Protein AF-A0A1Y1IY20-F1 (afdb_monomer_lite)

Foldseek 3Di:
DPLVLVVVLCVVWKDFDAPDKDWPVVSLVSSCVVVVNPHDDDQPQVSCVVVVWDWDWDQDDPVRPTIIMTGGMDTDPPDDDDDPPVVVVVVCVPDPDDDPDDDDPPPPPPQLQWDWDDDPPDTQTWGWDPDVVIKTFQLSLLCVQAVDPCSPVVCVVVVVVCPVDPQFDWDWDFGDDPPTDTTIIGGPNNSVVSLVPDDAQSSVVVVVVVVVLVVCVVVVPVVSVVVVVVVVCPSVVCVVVCVQAPDPLVLVVVLCVVWKAFAAPDKDFPVRSLVSSCVVVVNPHRGHHPVVSCVVVVWDWDFWQDDPVRDTGIITGRIDTDPPDPDPDDDDDDDDDDDDDDDDDDDPPFWDAQCDCVVPPLHRQTWGWDPDVVIDTDQLSVQCSPVVDPGSPVVVVVVVVVCVVNVNDDDPDDDDGPPDD

Structure (mmCIF, N/CA/C/O backbone):
data_AF-A0A1Y1IY20-F1
#
_entry.id   AF-A0A1Y1IY20-F1
#
loop_
_atom_site.group_PDB
_atom_site.id
_atom_site.type_symbol
_atom_site.label_atom_id
_atom_site.label_alt_id
_atom_site.label_comp_id
_atom_site.label_asym_id
_atom_site.label_entity_id
_atom_site.label_seq_id
_atom_site.pdbx_PDB_ins_code
_atom_site.Cartn_x
_atom_site.Cartn_y
_atom_site.Cartn_z
_atom_site.occupancy
_atom_site.B_iso_or_equiv
_atom_site.auth_seq_id
_atom_site.auth_comp_id
_atom_site.auth_asym_id
_atom_site.auth_atom_id
_atom_site.pdbx_PDB_model_num
ATOM 1 N N . MET A 1 1 ? 6.038 27.801 43.068 1.00 76.19 1 MET A N 1
ATOM 2 C CA . MET A 1 1 ? 5.425 26.456 43.160 1.00 76.19 1 MET A CA 1
ATOM 3 C C . MET A 1 1 ? 6.299 25.655 44.099 1.00 76.19 1 MET A C 1
ATOM 5 O O . MET A 1 1 ? 7.502 25.846 44.019 1.00 76.19 1 MET A O 1
ATOM 9 N N . ASP A 1 2 ? 5.736 24.836 44.986 1.00 82.12 2 ASP A N 1
ATOM 10 C CA . ASP A 1 2 ? 6.553 23.925 45.797 1.00 82.12 2 ASP A CA 1
ATOM 11 C C . ASP A 1 2 ? 7.280 22.935 44.857 1.00 82.12 2 ASP A C 1
ATOM 13 O O . ASP A 1 2 ? 6.595 22.240 44.094 1.00 82.12 2 ASP A O 1
ATOM 17 N N . PRO A 1 3 ? 8.628 22.877 44.857 1.00 81.25 3 PRO A N 1
ATOM 18 C CA . PRO A 1 3 ? 9.391 21.947 44.025 1.00 81.25 3 PRO A CA 1
ATOM 19 C C . PRO A 1 3 ? 8.971 20.484 44.216 1.00 81.25 3 PRO A C 1
ATOM 21 O O . PRO A 1 3 ? 9.008 19.705 43.262 1.00 81.25 3 PRO A O 1
ATOM 24 N N . ASN A 1 4 ? 8.511 20.114 45.415 1.00 86.00 4 ASN A N 1
ATOM 25 C CA . ASN A 1 4 ? 8.057 18.756 45.704 1.00 86.00 4 ASN A CA 1
ATOM 26 C C . ASN A 1 4 ? 6.758 18.421 44.963 1.00 86.00 4 ASN A C 1
ATOM 28 O O . ASN A 1 4 ? 6.677 17.368 44.335 1.00 86.00 4 ASN A O 1
ATOM 32 N N . LYS A 1 5 ? 5.791 19.351 44.920 1.00 89.31 5 LYS A N 1
ATOM 33 C CA . LYS A 1 5 ? 4.550 19.177 44.142 1.00 89.31 5 LYS A CA 1
ATOM 34 C C . LYS A 1 5 ? 4.814 19.053 42.641 1.00 89.31 5 LYS A C 1
ATOM 36 O O . LYS A 1 5 ? 4.102 18.331 41.951 1.00 89.31 5 LYS A O 1
ATOM 41 N N . LEU A 1 6 ? 5.824 19.752 42.114 1.00 92.50 6 LEU A N 1
ATOM 42 C CA . LEU A 1 6 ? 6.181 19.631 40.696 1.00 92.50 6 LEU A CA 1
ATOM 43 C C . LEU A 1 6 ? 6.790 18.259 40.395 1.00 92.50 6 LEU A C 1
ATOM 45 O O . LEU A 1 6 ? 6.430 17.643 39.395 1.00 92.50 6 LEU A O 1
ATOM 49 N N . ARG A 1 7 ? 7.678 17.762 41.263 1.00 90.75 7 ARG A N 1
ATOM 50 C CA . ARG A 1 7 ? 8.243 16.410 41.133 1.00 90.75 7 ARG A CA 1
ATOM 51 C C . ARG A 1 7 ? 7.164 15.335 41.226 1.00 90.75 7 ARG A C 1
ATOM 53 O O . ARG A 1 7 ? 7.189 14.396 40.437 1.00 90.75 7 ARG A O 1
ATOM 60 N N . GLU A 1 8 ? 6.206 15.499 42.135 1.00 94.12 8 GLU A N 1
ATOM 61 C CA . GLU A 1 8 ? 5.054 14.605 42.267 1.00 94.12 8 GLU A CA 1
ATOM 62 C C . GLU A 1 8 ? 4.198 14.595 40.993 1.00 94.12 8 GLU A C 1
ATOM 64 O O . GLU A 1 8 ? 3.920 13.525 40.456 1.00 94.12 8 GLU A O 1
ATOM 69 N N . PHE A 1 9 ? 3.870 15.771 40.445 1.00 95.06 9 PHE A N 1
ATOM 70 C CA . PHE A 1 9 ? 3.164 15.882 39.166 1.00 95.06 9 PHE A CA 1
ATOM 71 C C . PHE A 1 9 ? 3.918 15.183 38.027 1.00 95.06 9 PHE A C 1
ATOM 73 O O . PHE A 1 9 ? 3.323 14.388 37.303 1.00 95.06 9 PHE A O 1
ATOM 80 N N . ILE A 1 10 ? 5.219 15.451 37.873 1.00 94.88 10 ILE A N 1
ATOM 81 C CA . ILE A 1 10 ? 6.030 14.861 36.799 1.00 94.88 10 ILE A CA 1
ATOM 82 C C . ILE A 1 10 ? 6.084 13.336 36.944 1.00 94.88 10 ILE A C 1
ATOM 84 O O . ILE A 1 10 ? 5.867 12.637 35.962 1.00 94.88 10 ILE A O 1
ATOM 88 N N . SER A 1 11 ? 6.293 12.821 38.156 1.00 93.12 11 SER A N 1
ATOM 89 C CA . SER A 1 11 ? 6.296 11.377 38.430 1.00 93.12 11 SER A CA 1
ATOM 90 C C . SER A 1 11 ? 4.936 10.725 38.144 1.00 93.12 11 SER A C 1
ATOM 92 O O . SER A 1 11 ? 4.864 9.630 37.594 1.00 93.12 11 SER A O 1
ATOM 94 N N . ALA A 1 12 ? 3.839 11.411 38.476 1.00 93.81 12 ALA A N 1
ATOM 95 C CA . ALA A 1 12 ? 2.490 10.871 38.330 1.00 93.81 12 ALA A CA 1
ATOM 96 C C . ALA A 1 12 ? 1.923 10.979 36.905 1.00 93.81 12 ALA A C 1
ATOM 98 O O . ALA A 1 12 ? 1.039 10.204 36.535 1.00 93.81 12 ALA A O 1
ATOM 99 N N . ARG A 1 13 ? 2.341 11.985 36.127 1.00 93.81 13 ARG A N 1
ATOM 100 C CA . ARG A 1 13 ? 1.667 12.373 34.875 1.00 93.81 13 ARG A CA 1
ATOM 101 C C . ARG A 1 13 ? 2.584 12.510 33.671 1.00 93.81 13 ARG A C 1
ATOM 103 O O . ARG A 1 13 ? 2.059 12.690 32.574 1.00 93.81 13 ARG A O 1
ATOM 110 N N . CYS A 1 14 ? 3.897 12.397 33.829 1.00 95.31 14 CYS A N 1
ATOM 111 C CA . CYS A 1 14 ? 4.836 12.552 32.728 1.00 95.31 14 CYS A CA 1
ATOM 112 C C . CYS A 1 14 ? 5.732 11.319 32.546 1.00 95.31 14 CYS A C 1
ATOM 114 O O . CYS A 1 14 ? 5.993 10.563 33.474 1.00 95.31 14 CYS A O 1
ATOM 116 N N . VAL A 1 15 ? 6.218 11.145 31.321 1.00 94.50 15 VAL A N 1
ATOM 117 C CA . VAL A 1 15 ? 7.296 10.226 30.952 1.00 94.50 15 VAL A CA 1
ATOM 118 C C . VAL A 1 15 ? 8.536 11.067 30.674 1.00 94.50 15 VAL A C 1
ATOM 120 O O . VAL A 1 15 ? 8.438 12.112 30.027 1.00 94.50 15 VAL A O 1
ATOM 123 N N . THR A 1 16 ? 9.690 10.632 31.167 1.00 95.12 16 THR A N 1
ATOM 124 C CA . THR A 1 16 ? 10.976 11.312 30.981 1.00 95.12 16 THR A CA 1
ATOM 125 C C . THR A 1 16 ? 11.898 10.466 30.107 1.00 95.12 16 THR A C 1
ATOM 127 O O . THR A 1 16 ? 11.847 9.238 30.147 1.00 95.12 16 THR A O 1
ATOM 130 N N . GLY A 1 17 ? 12.711 11.109 29.270 1.00 91.50 17 GLY A N 1
ATOM 131 C CA . GLY A 1 17 ? 13.583 10.406 28.326 1.00 91.50 17 GLY A CA 1
ATOM 132 C C . GLY A 1 17 ? 14.150 11.313 27.239 1.00 91.50 17 GLY A C 1
ATOM 133 O O . GLY A 1 17 ? 13.587 12.368 26.940 1.00 91.50 17 GLY A O 1
ATOM 134 N N . GLU A 1 18 ? 15.273 10.908 26.647 1.00 90.19 18 GLU A N 1
ATOM 135 C CA . GLU A 1 18 ? 15.887 11.638 25.535 1.00 90.19 18 GLU A CA 1
ATOM 136 C C . GLU A 1 18 ? 14.943 11.716 24.325 1.00 90.19 18 GLU A C 1
ATOM 138 O O . GLU A 1 18 ? 14.185 10.792 24.038 1.00 90.19 18 GLU A O 1
ATOM 143 N N . GLY A 1 19 ? 14.958 12.854 23.627 1.00 86.25 19 GLY A N 1
ATOM 144 C CA . GLY A 1 19 ? 14.109 13.097 22.455 1.00 86.25 19 GLY A CA 1
ATOM 145 C C . GLY A 1 19 ? 12.649 13.462 22.757 1.00 86.25 19 GLY A C 1
ATOM 146 O O . GLY A 1 19 ? 11.942 13.895 21.848 1.00 86.25 19 GLY A O 1
ATOM 147 N N . LEU A 1 20 ? 12.192 13.362 24.011 1.00 89.44 20 LEU A N 1
ATOM 148 C CA . LEU A 1 20 ? 10.845 13.789 24.394 1.00 89.44 20 LEU A CA 1
ATOM 149 C C . LEU A 1 20 ? 10.746 15.314 24.489 1.00 89.44 20 LEU A C 1
ATOM 151 O O . LEU A 1 20 ? 11.638 15.983 25.018 1.00 89.44 20 LEU A O 1
ATOM 155 N N . VAL A 1 21 ? 9.636 15.862 23.997 1.00 91.38 21 VAL A N 1
ATOM 156 C CA . VAL A 1 21 ? 9.350 17.298 24.019 1.00 91.38 21 VAL A CA 1
ATOM 157 C C . VAL A 1 21 ? 7.894 17.555 24.378 1.00 91.38 21 VAL A C 1
ATOM 159 O O . VAL A 1 21 ? 6.997 16.846 23.927 1.00 91.38 21 VAL A O 1
ATOM 162 N N . VAL A 1 22 ? 7.647 18.609 25.153 1.00 93.50 22 VAL A N 1
ATOM 163 C CA . VAL A 1 22 ? 6.290 19.060 25.485 1.00 93.50 22 VAL A CA 1
ATOM 164 C C . VAL A 1 22 ? 6.241 20.575 25.580 1.00 93.50 22 VAL A C 1
ATOM 166 O O . VAL A 1 22 ? 7.160 21.223 26.096 1.00 93.50 22 VAL A O 1
ATOM 169 N N . SER A 1 23 ? 5.175 21.179 25.061 1.00 92.81 23 SER A N 1
ATOM 170 C CA . SER A 1 23 ? 5.051 22.630 25.101 1.00 92.81 23 SER A CA 1
ATOM 171 C C . SER A 1 23 ? 4.800 23.125 26.528 1.00 92.81 23 SER A C 1
ATOM 173 O O . SER A 1 23 ? 4.145 22.482 27.354 1.00 92.81 23 SER A O 1
ATOM 175 N N . ARG A 1 24 ? 5.265 24.343 26.825 1.00 93.00 24 ARG A N 1
ATOM 176 C CA . ARG A 1 24 ? 5.007 25.011 28.109 1.00 93.00 24 ARG A CA 1
ATOM 177 C C . ARG A 1 24 ? 3.513 25.143 28.405 1.00 93.00 24 ARG A C 1
ATOM 179 O O . ARG A 1 24 ? 3.118 25.135 29.569 1.00 93.00 24 ARG A O 1
ATOM 186 N N . ARG A 1 25 ? 2.692 25.289 27.361 1.00 91.38 25 ARG A N 1
ATOM 187 C CA . ARG A 1 25 ? 1.235 25.368 27.481 1.00 91.38 25 ARG A CA 1
ATOM 188 C C . ARG A 1 25 ? 0.650 24.032 27.927 1.00 91.38 25 ARG A C 1
ATOM 190 O O . ARG A 1 25 ? -0.098 24.022 28.894 1.00 91.38 25 ARG A O 1
ATOM 197 N N . GLU A 1 26 ? 1.037 22.931 27.291 1.00 92.19 26 GLU A N 1
ATOM 198 C CA . GLU A 1 26 ? 0.537 21.595 27.633 1.00 92.19 26 GLU A CA 1
ATOM 199 C C . GLU A 1 26 ? 0.896 21.198 29.066 1.00 92.19 26 GLU A C 1
ATOM 201 O O . GLU A 1 26 ? 0.012 20.772 29.804 1.00 92.19 26 GLU A O 1
ATOM 206 N N . ILE A 1 27 ? 2.143 21.419 29.510 1.00 93.75 27 ILE A N 1
ATOM 207 C CA . ILE A 1 27 ? 2.514 21.170 30.915 1.00 93.75 27 ILE A CA 1
ATOM 208 C C . ILE A 1 27 ? 1.670 22.017 31.863 1.00 93.75 27 ILE A C 1
ATOM 210 O O . ILE A 1 27 ? 1.194 21.511 32.876 1.00 93.75 27 ILE A O 1
ATOM 214 N N . ARG A 1 28 ? 1.478 23.306 31.560 1.00 93.75 28 ARG A N 1
ATOM 215 C CA . ARG A 1 28 ? 0.686 24.196 32.415 1.00 93.75 28 ARG A CA 1
ATOM 216 C C . ARG A 1 28 ? -0.763 23.723 32.510 1.00 93.75 28 ARG A C 1
ATOM 218 O O . ARG A 1 28 ? -1.319 23.719 33.603 1.00 93.75 28 ARG A O 1
ATOM 225 N N . ASP A 1 29 ? -1.362 23.351 31.387 1.00 93.50 29 ASP A N 1
ATOM 226 C CA . ASP A 1 29 ? -2.766 22.957 31.322 1.00 93.50 29 ASP A CA 1
ATOM 227 C C . ASP A 1 29 ? -2.972 21.583 32.005 1.00 93.50 29 ASP A C 1
ATOM 229 O O . ASP A 1 29 ? -3.921 21.412 32.771 1.00 93.50 29 ASP A O 1
ATOM 233 N N . ALA A 1 30 ? -2.031 20.644 31.847 1.00 93.38 30 ALA A N 1
ATOM 234 C CA . ALA A 1 30 ? -2.032 19.366 32.564 1.00 93.38 30 ALA A CA 1
ATOM 235 C C . ALA A 1 30 ? -1.814 19.530 34.075 1.00 93.38 30 ALA A C 1
ATOM 237 O O . ALA A 1 30 ? -2.485 18.874 34.871 1.00 93.38 30 ALA A O 1
ATOM 238 N N . LEU A 1 31 ? -0.923 20.435 34.483 1.00 94.12 31 LEU A N 1
ATOM 239 C CA . LEU A 1 31 ? -0.680 20.741 35.889 1.00 94.12 31 LEU A CA 1
ATOM 240 C C . LEU A 1 31 ? -1.894 21.412 36.543 1.00 94.12 31 LEU A C 1
ATOM 242 O O . LEU A 1 31 ? -2.238 21.085 37.677 1.00 94.12 31 LEU A O 1
ATOM 246 N N . LEU A 1 32 ? -2.566 22.318 35.825 1.00 93.44 32 LEU A N 1
ATOM 247 C CA . LEU A 1 32 ? -3.813 22.939 36.275 1.00 93.44 32 LEU A CA 1
ATOM 248 C C . LEU A 1 32 ? -4.898 21.875 36.496 1.00 93.44 32 LEU A C 1
ATOM 250 O O . LEU A 1 32 ? -5.567 21.887 37.524 1.00 93.44 32 LEU A O 1
ATOM 254 N N . ALA A 1 33 ? -5.046 20.937 35.555 1.00 92.31 33 ALA A N 1
ATOM 255 C CA . ALA A 1 33 ? -6.000 19.838 35.675 1.00 92.31 33 ALA A CA 1
ATOM 256 C C . ALA A 1 33 ? -5.665 18.904 36.851 1.00 92.31 33 ALA A C 1
ATOM 258 O O . ALA A 1 33 ? -6.560 18.504 37.591 1.00 92.31 33 ALA A O 1
ATOM 259 N N . TRP A 1 34 ? -4.382 18.590 37.049 1.00 93.38 34 TRP A N 1
ATOM 260 C CA . TRP A 1 34 ? -3.921 17.744 38.152 1.00 93.38 34 TRP A CA 1
ATOM 261 C C . TRP A 1 34 ? -4.136 18.397 39.524 1.00 93.38 34 TRP A C 1
ATOM 263 O O . TRP A 1 34 ? -4.551 17.722 40.459 1.00 93.38 34 TRP A O 1
ATOM 273 N N . ASN A 1 35 ? -3.943 19.715 39.631 1.00 92.06 35 ASN A N 1
ATOM 274 C CA . ASN A 1 35 ? -4.139 20.472 40.872 1.00 92.06 35 ASN A CA 1
ATOM 275 C C . ASN A 1 35 ? -5.595 20.951 41.068 1.00 92.06 35 ASN A C 1
ATOM 277 O O . ASN A 1 35 ? -5.832 21.994 41.674 1.00 92.06 35 ASN A O 1
ATOM 281 N N . GLY A 1 36 ? -6.581 20.250 40.493 1.00 92.31 36 GLY A N 1
ATOM 282 C CA . GLY A 1 36 ? -8.005 20.543 40.702 1.00 92.31 36 GLY A CA 1
ATOM 283 C C . GLY A 1 36 ? -8.477 21.907 40.180 1.00 92.31 36 GLY A C 1
ATOM 284 O O . GLY A 1 36 ? -9.458 22.448 40.682 1.00 92.31 36 GLY A O 1
ATOM 285 N N . GLY A 1 37 ? -7.790 22.490 39.194 1.00 90.19 37 GLY A N 1
ATOM 286 C CA . GLY A 1 37 ? -8.125 23.802 38.630 1.00 90.19 37 GLY A CA 1
ATOM 287 C C . GLY A 1 37 ? -7.534 24.996 39.387 1.00 90.19 37 GLY A C 1
ATOM 288 O O . GLY A 1 37 ? -7.733 26.140 38.969 1.00 90.19 37 GLY A O 1
ATOM 289 N N . GLU A 1 38 ? -6.789 24.771 40.471 1.00 89.56 38 GLU A N 1
ATOM 290 C CA . GLU A 1 38 ? -6.074 25.845 41.157 1.00 89.56 38 GLU A CA 1
ATOM 291 C C . GLU A 1 38 ? -5.041 26.500 40.228 1.00 89.56 38 GLU A C 1
ATOM 293 O O . GLU A 1 38 ? -4.361 25.840 39.438 1.00 89.56 38 GLU A O 1
ATOM 298 N N . LYS A 1 39 ? -4.899 27.828 40.331 1.00 87.12 39 LYS A N 1
ATOM 299 C CA . LYS A 1 39 ? -3.992 28.601 39.473 1.00 87.12 39 LYS A CA 1
ATOM 300 C C . LYS A 1 39 ? -2.564 28.059 39.567 1.00 87.12 39 LYS A C 1
ATOM 302 O O . LYS A 1 39 ? -1.976 28.036 40.647 1.00 87.12 39 LYS A O 1
ATOM 307 N N . VAL A 1 40 ? -1.976 27.728 38.414 1.00 86.81 40 VAL A N 1
ATOM 308 C CA . VAL A 1 40 ? -0.555 27.373 38.326 1.00 86.81 40 VAL A CA 1
ATOM 309 C C . VAL A 1 40 ? 0.282 28.528 38.892 1.00 86.81 40 VAL A C 1
ATOM 311 O O . VAL A 1 40 ? 0.137 29.664 38.419 1.00 86.81 40 VAL A O 1
ATOM 314 N N . PRO A 1 41 ? 1.148 28.286 39.893 1.00 81.38 41 PRO A N 1
ATOM 315 C CA . PRO A 1 41 ? 1.941 29.346 40.496 1.00 81.38 41 PRO A CA 1
ATOM 316 C C . PRO A 1 41 ? 2.817 30.054 39.458 1.00 81.38 41 PRO A C 1
ATOM 318 O O . PRO A 1 41 ? 3.390 29.424 38.564 1.00 81.38 41 PRO A O 1
ATOM 321 N N . ARG A 1 42 ? 2.972 31.374 39.602 1.00 84.31 42 ARG A N 1
ATOM 322 C CA . ARG A 1 42 ? 3.984 32.136 38.856 1.00 84.31 42 ARG A CA 1
ATOM 323 C C . ARG A 1 42 ? 5.354 31.554 39.247 1.00 84.31 42 ARG A C 1
ATOM 325 O O . ARG A 1 42 ? 5.662 31.517 40.434 1.00 84.31 42 ARG A O 1
ATOM 332 N N . GLY A 1 43 ? 6.099 30.999 38.289 1.00 90.19 43 GLY A N 1
ATOM 333 C CA . GLY A 1 43 ? 7.371 30.302 38.553 1.00 90.19 43 GLY A CA 1
ATOM 334 C C . GLY A 1 43 ? 7.537 28.908 37.927 1.00 90.19 43 GLY A C 1
ATOM 335 O O . GLY A 1 43 ? 8.474 28.198 38.271 1.00 90.19 43 GLY A O 1
ATOM 336 N N . LEU A 1 44 ? 6.618 28.457 37.061 1.00 90.25 44 LEU A N 1
ATOM 337 C CA . LEU A 1 44 ? 6.742 27.150 36.391 1.00 90.25 44 LEU A CA 1
ATOM 338 C C . LEU A 1 44 ? 8.056 26.989 35.586 1.00 90.25 44 LEU A C 1
ATOM 340 O O . LEU A 1 44 ? 8.655 25.921 35.677 1.00 90.25 44 LEU A O 1
ATOM 344 N N . PRO A 1 45 ? 8.544 27.988 34.817 1.00 92.38 45 PRO A N 1
ATOM 345 C CA . PRO A 1 45 ? 9.841 27.890 34.139 1.00 92.38 45 PRO A CA 1
ATOM 346 C C . PRO A 1 45 ? 11.018 27.645 35.077 1.00 92.38 45 PRO A C 1
ATOM 348 O O . PRO A 1 45 ? 11.837 26.774 34.803 1.00 92.38 45 PRO A O 1
ATOM 351 N N . GLU A 1 46 ? 11.077 28.385 36.177 1.00 93.38 46 GLU A N 1
ATOM 352 C CA . GLU A 1 46 ? 12.123 28.295 37.187 1.00 93.38 46 GLU A CA 1
ATOM 353 C C . GLU A 1 46 ? 12.077 26.929 37.876 1.00 93.38 46 GLU A C 1
ATOM 355 O O . GLU A 1 46 ? 13.094 26.248 37.948 1.00 93.38 46 GLU A O 1
ATOM 360 N N . ALA A 1 47 ? 10.883 26.466 38.257 1.00 90.38 47 ALA A N 1
ATOM 361 C CA . ALA A 1 47 ? 10.702 25.167 38.898 1.00 90.38 47 ALA A CA 1
ATOM 362 C C . ALA A 1 47 ? 11.045 23.988 37.962 1.00 90.38 47 ALA A C 1
ATOM 364 O O . ALA A 1 47 ? 11.659 23.014 38.389 1.00 90.38 47 ALA A O 1
ATOM 365 N N . MET A 1 48 ? 10.703 24.076 36.670 1.00 93.00 48 MET A N 1
ATOM 366 C CA . MET A 1 48 ? 11.096 23.069 35.671 1.00 93.00 48 MET A CA 1
ATOM 367 C C . MET A 1 48 ? 12.613 23.045 35.456 1.00 93.00 48 MET A C 1
ATOM 369 O O . MET A 1 48 ? 13.197 21.968 35.344 1.00 93.00 48 MET A O 1
ATOM 373 N N . LYS A 1 49 ? 13.259 24.218 35.456 1.00 92.62 49 LYS A N 1
ATOM 374 C CA . LYS A 1 49 ? 14.718 24.337 35.365 1.00 92.62 49 LYS A CA 1
ATOM 375 C C . LYS A 1 49 ? 15.409 23.739 36.595 1.00 92.62 49 LYS A C 1
ATOM 377 O O . LYS A 1 49 ? 16.370 22.994 36.438 1.00 92.62 49 LYS A O 1
ATOM 382 N N . GLU A 1 50 ? 14.906 24.011 37.799 1.00 91.81 50 GLU A N 1
ATOM 383 C CA . GLU A 1 50 ? 15.390 23.406 39.052 1.00 91.81 50 GLU A CA 1
ATOM 384 C C . GLU A 1 50 ? 15.187 21.885 39.093 1.00 91.81 50 GLU A C 1
ATOM 386 O O . GLU A 1 50 ? 15.977 21.165 39.701 1.00 91.81 50 GLU A O 1
ATOM 391 N N . ALA A 1 51 ? 14.153 21.381 38.418 1.00 87.75 51 ALA A N 1
ATOM 392 C CA . ALA A 1 51 ? 13.903 19.953 38.253 1.00 87.75 51 ALA A CA 1
ATOM 393 C C . ALA A 1 51 ? 14.755 19.292 37.146 1.00 87.75 51 ALA A C 1
ATOM 395 O O . ALA A 1 51 ? 14.609 18.093 36.920 1.00 87.75 51 ALA A O 1
ATOM 396 N N . GLY A 1 52 ? 15.646 20.039 36.481 1.00 92.19 52 GLY A N 1
ATOM 397 C CA . GLY A 1 52 ? 16.582 19.519 35.477 1.00 92.19 52 GLY A CA 1
ATOM 398 C C . GLY A 1 52 ? 16.085 19.563 34.029 1.00 92.19 52 GLY A C 1
ATOM 399 O O . GLY A 1 52 ? 16.770 19.059 33.143 1.00 92.19 52 GLY A O 1
ATOM 400 N N . TYR A 1 53 ? 14.933 20.181 33.754 1.00 93.12 53 TYR A N 1
ATOM 401 C CA . TYR A 1 53 ? 14.379 20.264 32.401 1.00 93.12 53 TYR A CA 1
ATOM 402 C C . TYR A 1 53 ? 14.770 21.575 31.724 1.00 93.12 53 TYR A C 1
ATOM 404 O O . TYR A 1 53 ? 14.452 22.672 32.194 1.00 93.12 53 TYR A O 1
ATOM 412 N N . ALA A 1 54 ? 15.438 21.467 30.577 1.00 91.19 54 ALA A N 1
ATOM 413 C CA . ALA A 1 54 ? 15.814 22.622 29.776 1.00 91.19 54 ALA A CA 1
ATOM 414 C C . ALA A 1 54 ? 14.591 23.198 29.047 1.00 91.19 54 ALA A C 1
ATOM 416 O O . ALA A 1 54 ? 13.835 22.470 28.403 1.00 91.19 54 ALA A O 1
ATOM 417 N N . LEU A 1 55 ? 14.420 24.520 29.122 1.00 92.81 55 LEU A N 1
ATOM 418 C CA . LEU A 1 55 ? 13.441 25.254 28.325 1.00 92.81 55 LEU A CA 1
ATOM 419 C C . LEU A 1 55 ? 14.110 25.725 27.031 1.00 92.81 55 LEU A C 1
ATOM 421 O O . LEU A 1 55 ? 14.964 26.610 27.057 1.00 92.81 55 LEU A O 1
ATOM 425 N N . ALA A 1 56 ? 13.699 25.156 25.904 1.00 89.69 56 ALA A N 1
ATOM 426 C CA . ALA A 1 56 ? 14.043 25.648 24.581 1.00 89.69 56 ALA A CA 1
ATOM 427 C C . ALA A 1 56 ? 12.953 26.608 24.090 1.00 89.69 56 ALA A C 1
ATOM 429 O O . ALA A 1 56 ? 11.762 26.382 24.300 1.00 89.69 56 ALA A O 1
ATOM 430 N N . SER A 1 57 ? 13.345 27.676 23.405 1.00 87.38 57 SER A N 1
ATOM 431 C CA . SER A 1 57 ? 12.403 28.583 22.746 1.00 87.38 57 SER A CA 1
ATOM 432 C C . SER A 1 57 ? 12.413 28.304 21.254 1.00 87.38 57 SER A C 1
ATOM 434 O O . SER A 1 57 ? 13.477 28.300 20.636 1.00 87.38 57 SER A O 1
ATOM 436 N N . ARG A 1 58 ? 11.235 28.103 20.658 1.00 71.62 58 ARG A N 1
ATOM 437 C CA . ARG A 1 58 ? 11.091 28.010 19.203 1.00 71.62 58 ARG A CA 1
ATOM 438 C C . ARG A 1 58 ? 10.051 29.020 18.737 1.00 71.62 58 ARG A C 1
ATOM 440 O O . ARG A 1 58 ? 8.954 29.111 19.291 1.00 71.62 58 ARG A O 1
ATOM 447 N N . SER A 1 59 ? 10.428 29.819 17.747 1.00 67.81 59 SER A N 1
ATOM 448 C CA . SER A 1 59 ? 9.517 30.724 17.053 1.00 67.81 59 SER A CA 1
ATOM 449 C C . SER A 1 59 ? 8.662 29.914 16.081 1.00 67.81 59 SER A C 1
ATOM 451 O O . SER A 1 59 ? 9.218 29.216 15.230 1.00 67.81 59 SER A O 1
ATOM 453 N N . TYR A 1 60 ? 7.339 30.021 16.188 1.00 54.97 60 TYR A N 1
ATOM 454 C CA . TYR A 1 60 ? 6.407 29.436 15.224 1.00 54.97 60 TYR A CA 1
ATOM 455 C C . TYR A 1 60 ? 5.584 30.537 14.540 1.00 54.97 60 TYR A C 1
ATOM 457 O O . TYR A 1 60 ? 5.214 31.529 15.170 1.00 54.97 60 TYR A O 1
ATOM 465 N N . GLY A 1 61 ? 5.294 30.343 13.249 1.00 54.56 61 GLY A N 1
ATOM 466 C CA . GLY A 1 61 ? 4.449 31.238 12.451 1.00 54.56 61 GLY A CA 1
ATOM 467 C C . GLY A 1 61 ? 5.121 32.540 11.993 1.00 54.56 61 GLY A C 1
ATOM 468 O O . GLY A 1 61 ? 6.220 32.891 12.427 1.00 54.56 61 GLY A O 1
ATOM 469 N N . SER A 1 62 ? 4.433 33.266 11.106 1.00 54.88 62 SER A N 1
ATOM 470 C CA . SER A 1 62 ? 4.821 34.601 10.614 1.00 54.88 62 SER A CA 1
ATOM 471 C C . SER A 1 62 ? 4.966 35.629 11.737 1.00 54.88 62 SER A C 1
ATOM 473 O O . SER A 1 62 ? 5.778 36.548 11.644 1.00 54.88 62 SER A O 1
ATOM 475 N N . ASP A 1 63 ? 4.231 35.422 12.828 1.00 65.69 63 ASP A N 1
ATOM 476 C CA . ASP A 1 63 ? 4.057 36.397 13.904 1.00 65.69 63 ASP A CA 1
ATOM 477 C C . ASP A 1 63 ? 5.156 36.280 14.976 1.00 65.69 63 ASP A C 1
ATOM 479 O O . ASP A 1 63 ? 5.139 36.993 15.978 1.00 65.69 63 ASP A O 1
ATOM 483 N N . LYS A 1 64 ? 6.125 35.367 14.779 1.00 67.88 64 LYS A N 1
ATOM 484 C CA . LYS A 1 64 ? 7.262 35.101 15.682 1.00 67.88 64 LYS A CA 1
ATOM 485 C C . LYS A 1 64 ? 6.848 34.889 17.144 1.00 67.88 64 LYS A C 1
ATOM 487 O O . LYS A 1 64 ? 7.603 35.227 18.059 1.00 67.88 64 LYS A O 1
ATOM 492 N N . THR A 1 65 ? 5.677 34.302 17.391 1.00 67.44 65 THR A N 1
ATOM 493 C CA . THR A 1 65 ? 5.263 33.992 18.762 1.00 67.44 65 THR A CA 1
ATOM 494 C C . THR A 1 65 ? 6.180 32.902 19.318 1.00 67.44 65 THR A C 1
ATOM 496 O O . THR A 1 65 ? 6.273 31.784 18.801 1.00 67.44 65 THR A O 1
ATOM 499 N N . MET A 1 66 ? 6.961 33.258 20.340 1.00 62.97 66 MET A N 1
ATOM 500 C CA . MET A 1 66 ? 7.882 32.322 20.973 1.00 62.97 66 MET A CA 1
ATOM 501 C C . MET A 1 66 ? 7.099 31.399 21.892 1.00 62.97 66 MET A C 1
ATOM 503 O O . MET A 1 66 ? 6.576 31.826 22.923 1.00 62.97 66 MET A O 1
ATOM 507 N N . THR A 1 67 ? 7.044 30.120 21.530 1.00 78.50 67 THR A N 1
ATOM 508 C CA . THR A 1 67 ? 6.477 29.097 22.406 1.00 78.50 67 THR A CA 1
ATOM 509 C C . THR A 1 67 ? 7.631 28.322 23.025 1.00 78.50 67 THR A C 1
ATOM 511 O O . THR A 1 67 ? 8.472 27.765 22.319 1.00 78.50 67 THR A O 1
ATOM 514 N N . GLY A 1 68 ? 7.707 28.338 24.354 1.00 89.75 68 GLY A N 1
ATOM 515 C CA . GLY A 1 68 ? 8.690 27.549 25.089 1.00 89.75 68 GLY A CA 1
ATOM 516 C C . GLY A 1 68 ? 8.320 26.065 25.070 1.00 89.75 68 GLY A C 1
ATOM 517 O O . GLY A 1 68 ? 7.146 25.726 25.231 1.00 89.75 68 GLY A O 1
ATOM 518 N N . VAL A 1 69 ? 9.308 25.197 24.890 1.00 92.25 69 VAL A N 1
ATOM 519 C CA . VAL A 1 69 ? 9.192 23.735 24.901 1.00 92.25 69 VAL A CA 1
ATOM 520 C C . VAL A 1 69 ? 10.184 23.193 25.924 1.00 92.25 69 VAL A C 1
ATOM 522 O O . VAL A 1 69 ? 11.337 23.618 25.946 1.00 92.25 69 VAL A O 1
ATOM 525 N N . TYR A 1 70 ? 9.742 22.277 26.779 1.00 94.44 70 TYR A N 1
ATOM 526 C CA . TYR A 1 70 ? 10.628 21.580 27.705 1.00 94.44 70 TYR A CA 1
ATOM 527 C C . TYR A 1 70 ? 11.171 20.316 27.043 1.00 94.44 70 TYR A C 1
ATOM 529 O O . TYR A 1 70 ? 10.412 19.570 26.423 1.00 94.44 70 TYR A O 1
ATOM 537 N N . LEU A 1 71 ? 12.482 20.103 27.154 1.00 92.25 71 LEU A N 1
ATOM 538 C CA . LEU A 1 71 ? 13.171 18.925 26.627 1.00 92.25 71 LEU A CA 1
ATOM 539 C C . LEU A 1 71 ? 13.269 17.841 27.704 1.00 92.25 71 LEU A C 1
ATOM 541 O O . LEU A 1 71 ? 13.491 18.152 28.875 1.00 92.25 71 LEU A O 1
ATOM 545 N N . GLY A 1 72 ? 13.150 16.580 27.297 1.00 92.25 72 GLY A N 1
ATOM 546 C CA . GLY A 1 72 ? 13.328 15.419 28.166 1.00 92.25 72 GLY A CA 1
ATOM 547 C C . GLY A 1 72 ? 12.060 14.934 28.875 1.00 92.25 72 GLY A C 1
ATOM 548 O O . GLY A 1 72 ? 12.164 14.114 29.786 1.00 92.25 72 GLY A O 1
ATOM 549 N N . VAL A 1 73 ? 10.875 15.445 28.509 1.00 94.75 73 VAL A N 1
ATOM 550 C CA . VAL A 1 73 ? 9.605 15.140 29.191 1.00 94.75 73 VAL A CA 1
ATOM 551 C C . VAL A 1 73 ? 8.397 15.194 28.244 1.00 94.75 73 VAL A C 1
ATOM 553 O O . VAL A 1 73 ? 8.328 16.058 27.373 1.00 94.75 73 VAL A O 1
ATOM 556 N N . ALA A 1 74 ? 7.438 14.280 28.423 1.00 93.88 74 ALA A N 1
ATOM 557 C CA . ALA A 1 74 ? 6.146 14.222 27.725 1.00 93.88 74 ALA A CA 1
ATOM 558 C C . ALA A 1 74 ? 5.011 13.840 28.697 1.00 93.88 74 ALA A C 1
ATOM 560 O O . ALA A 1 74 ? 5.266 13.186 29.701 1.00 93.88 74 ALA A O 1
ATOM 561 N N . ILE A 1 75 ? 3.758 14.227 28.430 1.00 93.50 75 ILE A N 1
ATOM 562 C CA . ILE A 1 75 ? 2.603 13.892 29.293 1.00 93.50 75 ILE A CA 1
ATOM 563 C C . ILE A 1 75 ? 2.088 12.482 28.956 1.00 93.50 75 ILE A C 1
ATOM 565 O O . ILE A 1 75 ? 1.904 12.151 27.787 1.00 93.50 75 ILE A O 1
ATOM 569 N N . SER A 1 76 ? 1.831 11.655 29.972 1.00 89.88 76 SER A N 1
ATOM 570 C CA . SER A 1 76 ? 1.323 10.286 29.818 1.00 89.88 76 SER A CA 1
ATOM 571 C C . SER A 1 76 ? -0.163 10.271 29.426 1.00 89.88 76 SER A C 1
ATOM 573 O O . SER A 1 76 ? -0.991 10.941 30.047 1.00 89.88 76 SER A O 1
ATOM 575 N N . ALA A 1 77 ? -0.515 9.496 28.396 1.00 65.88 77 ALA A N 1
ATOM 576 C CA . ALA A 1 77 ? -1.831 9.518 27.743 1.00 65.88 77 ALA A CA 1
ATOM 577 C C . ALA A 1 77 ? -2.973 8.835 28.531 1.00 65.88 77 ALA A C 1
ATOM 579 O O . ALA A 1 77 ? -4.127 8.873 28.110 1.00 65.88 77 ALA A O 1
ATOM 580 N N . THR A 1 78 ? -2.701 8.199 29.670 1.00 50.25 78 THR A N 1
ATOM 581 C CA . THR A 1 78 ? -3.577 7.152 30.223 1.00 50.25 78 THR A CA 1
ATOM 582 C C . THR A 1 78 ? -4.863 7.595 30.941 1.00 50.25 78 THR A C 1
ATOM 584 O O . THR A 1 78 ? -5.582 6.715 31.402 1.00 50.25 78 THR A O 1
ATOM 587 N N . GLN A 1 79 ? -5.233 8.885 31.054 1.00 48.97 79 GLN A N 1
ATOM 588 C CA . GLN A 1 79 ? -6.418 9.275 31.863 1.00 48.97 79 GLN A CA 1
ATOM 589 C C . GLN A 1 79 ? -7.219 10.535 31.436 1.00 48.97 79 GLN A C 1
ATOM 591 O O . GLN A 1 79 ? -7.731 11.249 32.300 1.00 48.97 79 GLN A O 1
ATOM 596 N N . GLN A 1 80 ? -7.401 10.841 30.147 1.00 43.09 80 GLN A N 1
ATOM 597 C CA . GLN A 1 80 ? -8.432 11.828 29.755 1.00 43.09 80 GLN A CA 1
ATOM 598 C C . GLN A 1 80 ? -9.805 11.147 29.580 1.00 43.09 80 GLN A C 1
ATOM 600 O O . GLN A 1 80 ? -10.069 10.492 28.578 1.00 43.09 80 GLN A O 1
ATOM 605 N N . GLY A 1 81 ? -10.667 11.278 30.596 1.00 37.38 81 GLY A N 1
ATOM 606 C CA . GLY A 1 81 ? -12.037 10.749 30.630 1.00 37.38 81 GLY A CA 1
ATOM 607 C C . GLY A 1 81 ? -13.042 11.508 29.745 1.00 37.38 81 GLY A C 1
ATOM 608 O O . GLY A 1 81 ? -12.956 12.716 29.541 1.00 37.38 81 GLY A O 1
ATOM 609 N N . THR A 1 82 ? -14.039 10.768 29.269 1.00 38.81 82 THR A N 1
ATOM 610 C CA . THR A 1 82 ? -14.926 10.974 28.108 1.00 38.81 82 THR A CA 1
ATOM 611 C C . THR A 1 82 ? -16.111 11.948 28.254 1.00 38.81 82 THR A C 1
ATOM 613 O O . THR A 1 82 ? -17.027 11.906 27.442 1.00 38.81 82 THR A O 1
ATOM 616 N N . LYS A 1 83 ? -16.156 12.856 29.236 1.00 34.44 83 LYS A N 1
ATOM 617 C CA . LYS A 1 83 ? -17.413 13.582 29.554 1.00 34.44 83 LYS A CA 1
ATOM 618 C C . LYS A 1 83 ? -17.667 14.937 28.872 1.00 34.44 83 LYS A C 1
ATOM 620 O O . LYS A 1 83 ? -18.656 15.576 29.198 1.00 34.44 83 LYS A O 1
ATOM 625 N N . ARG A 1 84 ? -16.825 15.397 27.941 1.00 39.38 84 ARG A N 1
ATOM 626 C CA . ARG A 1 84 ? -16.926 16.770 27.385 1.00 39.38 84 ARG A CA 1
ATOM 627 C C . ARG A 1 84 ? -16.994 16.857 25.855 1.00 39.38 84 ARG A C 1
ATOM 629 O O . ARG A 1 84 ? -16.777 17.928 25.300 1.00 39.38 84 ARG A O 1
ATOM 636 N N . VAL A 1 85 ? -17.239 15.732 25.183 1.00 36.50 85 VAL A N 1
ATOM 637 C CA . VAL A 1 85 ? -17.121 15.618 23.718 1.00 36.50 85 VAL A CA 1
ATOM 638 C C . VAL A 1 85 ? -18.396 16.057 22.986 1.00 36.50 85 VAL A C 1
ATOM 640 O O . VAL A 1 85 ? -18.292 16.581 21.884 1.00 36.50 85 VAL A O 1
ATOM 643 N N . GLU A 1 86 ? -19.579 15.932 23.595 1.00 34.78 86 GLU A N 1
ATOM 644 C CA . GLU A 1 86 ? -20.848 16.238 22.908 1.00 34.78 86 GLU A CA 1
ATOM 645 C C . GLU A 1 86 ? -21.175 17.743 22.884 1.00 34.78 86 GLU A C 1
ATOM 647 O O . GLU A 1 86 ? -21.497 18.275 21.830 1.00 34.78 86 GLU A O 1
ATOM 652 N N . GLU A 1 87 ? -20.976 18.481 23.983 1.00 38.47 87 GLU A N 1
ATOM 653 C CA . GLU A 1 87 ? -21.309 19.923 24.043 1.00 38.47 87 GLU A CA 1
ATOM 654 C C . GLU A 1 87 ? -20.337 20.830 23.262 1.00 38.47 87 GLU A C 1
ATOM 656 O O . GLU A 1 87 ? -20.646 21.983 22.967 1.00 38.47 87 GLU A O 1
ATOM 661 N N . VAL A 1 88 ? -19.146 20.330 22.919 1.00 38.81 88 VAL A N 1
ATOM 662 C CA . VAL A 1 88 ? -18.141 21.078 22.141 1.00 38.81 88 VAL A CA 1
ATOM 663 C C . VAL A 1 88 ? -18.341 20.880 20.633 1.00 38.81 88 VAL A C 1
ATOM 665 O O . VAL A 1 88 ? -17.939 21.743 19.856 1.00 38.81 88 VAL A O 1
ATOM 668 N N . LEU A 1 89 ? -18.990 19.791 20.207 1.00 35.56 89 LEU A N 1
ATOM 669 C CA . LEU A 1 89 ? -19.150 19.456 18.790 1.00 35.56 89 LEU A CA 1
ATOM 670 C C . LEU A 1 89 ? -20.070 20.448 18.056 1.00 35.56 89 LEU A C 1
ATOM 672 O O . LEU A 1 89 ? -19.725 20.887 16.961 1.00 35.56 89 LEU A O 1
ATOM 676 N N . ASP A 1 90 ? -21.162 20.883 18.692 1.00 33.75 90 ASP A N 1
ATOM 677 C CA . ASP A 1 90 ? -22.125 21.817 18.085 1.00 33.75 90 ASP A CA 1
ATOM 678 C C . ASP A 1 90 ? -21.614 23.270 18.059 1.00 33.75 90 ASP A C 1
ATOM 680 O O . ASP A 1 90 ? -21.938 24.035 17.155 1.00 33.75 90 ASP A O 1
ATOM 684 N N . ALA A 1 91 ? -20.744 23.656 18.998 1.00 34.72 91 ALA A N 1
ATOM 685 C CA . ALA A 1 91 ? -20.189 25.012 19.063 1.00 34.72 91 ALA A CA 1
ATOM 686 C C . ALA A 1 91 ? -18.979 25.239 18.129 1.00 34.72 91 ALA A C 1
ATOM 688 O O . ALA A 1 91 ? -18.615 26.385 17.855 1.00 34.72 91 ALA A O 1
ATOM 689 N N . VAL A 1 92 ? -18.331 24.166 17.655 1.00 39.06 92 VAL A N 1
ATOM 690 C CA . VAL A 1 92 ? -17.139 24.228 16.785 1.00 39.06 92 VAL A CA 1
ATOM 691 C C . VAL A 1 92 ? -17.506 24.345 15.300 1.00 39.06 92 VAL A C 1
ATOM 693 O O . VAL A 1 92 ? -16.724 24.910 14.534 1.00 39.06 92 VAL A O 1
ATOM 696 N N . ILE A 1 93 ? -18.699 23.896 14.899 1.00 39.50 93 ILE A N 1
ATOM 697 C CA . ILE A 1 93 ? -19.164 23.958 13.502 1.00 39.50 93 ILE A CA 1
ATOM 698 C C . ILE A 1 93 ? -19.397 25.412 13.037 1.00 39.50 93 ILE A C 1
ATOM 700 O O . ILE A 1 93 ? -19.129 25.720 11.880 1.00 39.50 93 ILE A O 1
ATOM 704 N N . ASP A 1 94 ? -19.749 26.333 13.942 1.00 30.09 94 ASP A N 1
ATOM 705 C CA . ASP A 1 94 ? -20.087 27.728 13.597 1.00 30.09 94 ASP A CA 1
ATOM 706 C C . ASP A 1 94 ? -18.922 28.741 13.678 1.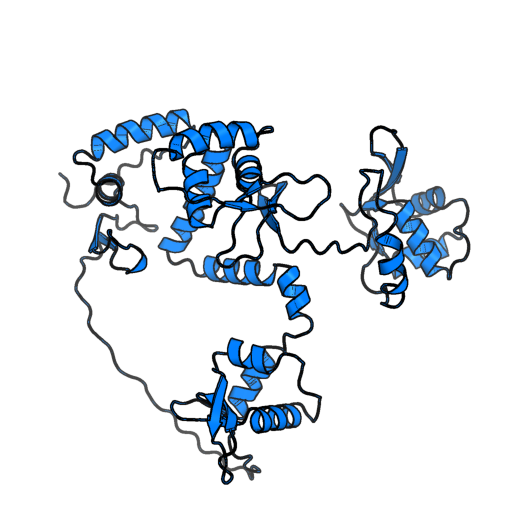00 30.09 94 ASP A C 1
ATOM 708 O O . ASP A 1 94 ? -19.108 29.920 13.373 1.00 30.09 94 ASP A O 1
ATOM 712 N N . ARG A 1 95 ? -17.707 28.345 14.098 1.00 32.78 95 ARG A N 1
ATOM 713 C CA . ARG A 1 95 ? -16.600 29.308 14.343 1.00 32.78 95 ARG A CA 1
ATOM 714 C C . ARG A 1 95 ? -15.226 28.952 13.775 1.00 32.78 95 ARG A C 1
ATOM 716 O O . ARG A 1 95 ? -14.250 29.637 14.082 1.00 32.78 95 ARG A O 1
ATOM 723 N N . ALA A 1 96 ? -15.116 27.934 12.930 1.00 30.16 96 ALA A N 1
ATOM 724 C CA . ALA A 1 96 ? -13.846 27.569 12.305 1.00 30.16 96 ALA A CA 1
ATOM 725 C C . ALA A 1 96 ? -13.552 28.394 11.034 1.00 30.16 96 ALA A C 1
ATOM 727 O O . ALA A 1 96 ? -13.456 27.841 9.946 1.00 30.16 96 ALA A O 1
ATOM 728 N N . GLU A 1 97 ? -13.352 29.707 11.167 1.00 40.94 97 GLU A N 1
ATOM 729 C CA . GLU A 1 97 ? -12.684 30.508 10.134 1.00 40.94 97 GLU A CA 1
ATOM 730 C C . GLU A 1 97 ? -11.616 31.425 10.747 1.00 40.94 97 GLU A C 1
ATOM 732 O O . GLU A 1 97 ? -11.806 32.046 11.790 1.00 40.94 97 GLU A O 1
ATOM 737 N N . VAL A 1 98 ? -10.498 31.531 10.021 1.00 39.66 98 VAL A N 1
ATOM 738 C CA . VAL A 1 98 ? -9.368 32.458 10.210 1.00 39.66 98 VAL A CA 1
ATOM 739 C C . VAL A 1 98 ? -8.346 32.090 11.301 1.00 39.66 98 VAL A C 1
ATOM 741 O O . VAL A 1 98 ? -8.166 32.813 12.272 1.00 39.66 98 VAL A O 1
ATOM 744 N N . ALA A 1 99 ? -7.596 31.000 11.100 1.00 30.08 99 ALA A N 1
ATOM 745 C CA . ALA A 1 99 ? -6.139 30.962 11.333 1.00 30.08 99 ALA A CA 1
ATOM 746 C C . ALA A 1 99 ? -5.561 29.583 10.981 1.00 30.08 99 ALA A C 1
ATOM 748 O O . ALA A 1 99 ? -5.937 28.562 11.552 1.00 30.08 99 ALA A O 1
ATOM 749 N N . SER A 1 100 ? -4.579 29.561 10.082 1.00 39.69 100 SER A N 1
ATOM 750 C CA . SER A 1 100 ? -3.714 28.415 9.787 1.00 39.69 100 SER A CA 1
ATOM 751 C C . SER A 1 100 ? -2.738 28.147 10.946 1.00 39.69 100 SER A C 1
ATOM 753 O O . SER A 1 100 ? -1.539 28.408 10.836 1.00 39.69 100 SER A O 1
ATOM 755 N N . GLY A 1 101 ? -3.260 27.678 12.080 1.00 38.94 101 GL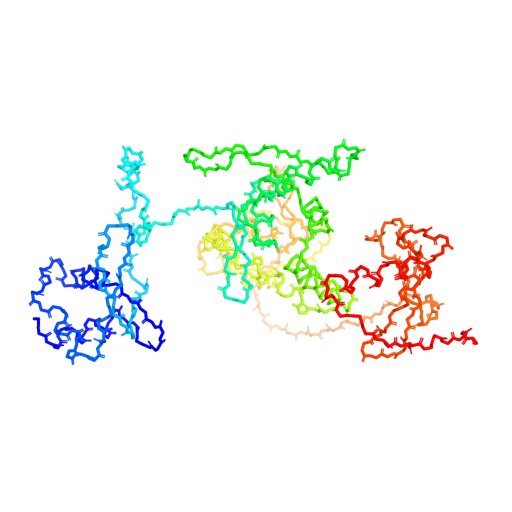Y A N 1
ATOM 756 C CA . GLY A 1 101 ? -2.498 27.215 13.244 1.00 38.94 101 GLY A CA 1
ATOM 757 C C . GLY A 1 101 ? -2.666 25.706 13.479 1.00 38.94 101 GLY A C 1
ATOM 758 O O . GLY A 1 101 ? -3.602 25.106 12.950 1.00 38.94 101 GLY A O 1
ATOM 759 N N . PRO A 1 102 ? -1.766 25.065 14.250 1.00 37.53 102 PRO A N 1
ATOM 760 C CA . PRO A 1 102 ? -1.868 23.643 14.560 1.00 37.53 102 PRO A CA 1
ATOM 761 C C . PRO A 1 102 ? -3.141 23.356 15.371 1.00 37.53 102 PRO A C 1
ATOM 763 O O . PRO A 1 102 ? -3.472 24.089 16.305 1.00 37.53 102 PRO A O 1
ATOM 766 N N . LEU A 1 103 ? -3.844 22.285 14.990 1.00 35.69 103 LEU A N 1
ATOM 767 C CA . LEU A 1 103 ? -5.043 21.778 15.666 1.00 35.69 103 LEU A CA 1
ATOM 768 C C . LEU A 1 103 ? -4.775 21.539 17.168 1.00 35.69 103 LEU A C 1
ATOM 770 O O . LEU A 1 103 ? -3.660 21.159 17.533 1.00 35.69 103 LEU A O 1
ATOM 774 N N . PRO A 1 104 ? -5.774 21.733 18.050 1.00 36.12 104 PRO A N 1
ATOM 775 C CA . PRO A 1 104 ? -5.607 21.480 19.476 1.00 36.12 104 PRO A CA 1
ATOM 776 C C . PRO A 1 104 ? -5.332 19.987 19.755 1.00 36.12 104 PRO A C 1
ATOM 778 O O . PRO A 1 104 ? -5.931 19.125 19.101 1.00 36.12 104 PRO A O 1
ATOM 781 N N . PRO A 1 105 ? -4.484 19.653 20.749 1.00 34.59 105 PRO A N 1
ATOM 782 C CA . PRO A 1 105 ? -4.275 18.271 21.172 1.00 34.59 105 PRO A CA 1
ATOM 783 C C . PRO A 1 105 ? -5.599 17.683 21.677 1.00 34.59 105 PRO A C 1
ATOM 785 O O . PRO A 1 105 ? -6.199 18.217 22.609 1.00 34.59 105 PRO A O 1
ATOM 788 N N . GLY A 1 106 ? -6.071 16.616 21.028 1.00 34.97 106 GLY A N 1
ATOM 789 C CA . GLY A 1 106 ? -7.355 15.962 21.317 1.00 34.97 106 GLY A CA 1
ATOM 790 C C . GLY A 1 106 ? -8.423 16.116 20.227 1.00 34.97 106 GLY A C 1
ATOM 791 O O . GLY A 1 106 ? -9.432 15.416 20.274 1.00 34.97 106 GLY A O 1
ATOM 792 N N . ALA A 1 107 ? -8.205 16.953 19.206 1.00 25.67 107 ALA A N 1
ATOM 793 C CA . ALA A 1 107 ? -9.033 16.928 18.003 1.00 25.67 107 ALA A CA 1
ATOM 794 C C . ALA A 1 107 ? -8.637 15.731 17.125 1.00 25.67 107 ALA A C 1
ATOM 796 O O . ALA A 1 107 ? -7.720 15.820 16.306 1.00 25.67 107 ALA A O 1
ATOM 797 N N . VAL A 1 108 ? -9.339 14.605 17.268 1.00 27.45 108 VAL A N 1
ATOM 798 C CA . VAL A 1 108 ? -9.334 13.570 16.228 1.00 27.45 108 VAL A CA 1
ATOM 799 C C . VAL A 1 108 ? -10.168 14.107 15.073 1.00 27.45 108 VAL A C 1
ATOM 801 O O . VAL A 1 108 ? -11.374 13.890 14.988 1.00 27.45 108 VAL A O 1
ATOM 804 N N . VAL A 1 109 ? -9.525 14.847 14.171 1.00 33.59 109 VAL A N 1
ATOM 805 C CA . VAL A 1 109 ? -10.087 15.049 12.839 1.00 33.59 109 VAL A CA 1
ATOM 806 C C . VAL A 1 109 ? -9.971 13.700 12.143 1.00 33.59 109 VAL A C 1
ATOM 808 O O . VAL A 1 109 ? -8.910 13.333 11.637 1.00 33.59 109 VAL A O 1
ATOM 811 N N . CYS A 1 110 ? -11.057 12.930 12.185 1.00 31.36 110 CYS A N 1
ATOM 812 C CA . CYS A 1 110 ? -11.207 11.710 11.410 1.00 31.36 110 CYS A CA 1
ATOM 813 C C . CYS A 1 110 ? -11.013 12.051 9.930 1.00 31.36 110 CYS A C 1
ATOM 815 O O . CYS A 1 110 ? -11.925 12.537 9.269 1.00 31.36 110 CYS A O 1
ATOM 817 N N . MET A 1 111 ? -9.814 11.803 9.407 1.00 48.12 111 MET A N 1
ATOM 818 C CA . MET A 1 111 ? -9.536 11.849 7.976 1.00 48.12 111 MET A CA 1
ATOM 819 C C . MET A 1 111 ? -9.284 10.419 7.491 1.00 48.12 111 MET A C 1
ATOM 821 O O . MET A 1 111 ? -8.124 10.051 7.305 1.00 48.12 111 MET A O 1
ATOM 825 N N . PRO A 1 112 ? -10.346 9.605 7.299 1.00 54.88 112 PRO A N 1
ATOM 826 C CA . PRO A 1 112 ? -10.241 8.235 6.768 1.00 54.88 112 PRO A CA 1
ATOM 827 C C . PRO A 1 112 ? -9.616 8.175 5.366 1.00 54.88 112 PRO A C 1
ATOM 829 O O . PRO A 1 112 ? -9.231 7.117 4.877 1.00 54.88 112 PRO A O 1
ATOM 832 N N . GLU A 1 113 ? -9.495 9.327 4.717 1.00 68.81 113 GLU A N 1
ATOM 833 C CA . GLU A 1 113 ? -9.135 9.505 3.321 1.00 68.81 113 GLU A CA 1
ATOM 834 C C . GLU A 1 113 ? -7.624 9.609 3.090 1.00 68.81 113 GLU A C 1
ATOM 836 O O . GLU A 1 113 ? -7.210 10.354 2.213 1.00 68.81 113 GLU A O 1
ATOM 841 N N . VAL A 1 114 ? -6.757 8.947 3.868 1.00 75.50 114 VAL A N 1
ATOM 842 C CA . VAL A 1 114 ? -5.298 9.126 3.735 1.00 75.50 114 VAL A CA 1
ATOM 843 C C . VAL A 1 114 ? -4.506 7.818 3.825 1.00 75.50 114 VAL A C 1
ATOM 845 O O . VAL A 1 114 ? -4.743 6.994 4.700 1.00 75.50 114 VAL A O 1
ATOM 848 N N . LEU A 1 115 ? -3.526 7.667 2.935 1.00 71.31 115 LEU A N 1
ATOM 849 C CA . LEU A 1 115 ? -2.416 6.719 3.001 1.00 71.31 115 LEU A CA 1
ATOM 850 C C . LEU A 1 115 ? -1.168 7.448 3.508 1.00 71.31 115 LEU A C 1
ATOM 852 O O . LEU A 1 115 ? -0.858 8.542 3.028 1.00 71.31 115 LEU A O 1
ATOM 856 N N . ILE A 1 116 ? -0.468 6.845 4.467 1.00 69.50 116 ILE A N 1
ATOM 857 C CA . ILE A 1 116 ? 0.790 7.362 5.011 1.00 69.50 116 ILE A CA 1
ATOM 858 C C . ILE A 1 116 ? 1.921 6.461 4.519 1.00 69.50 116 ILE A C 1
ATOM 860 O O . ILE A 1 116 ? 1.838 5.245 4.666 1.00 69.50 116 ILE A O 1
ATOM 864 N N . PHE A 1 117 ? 2.947 7.061 3.921 1.00 64.06 117 PHE A N 1
ATOM 865 C CA . PHE A 1 117 ? 4.179 6.380 3.531 1.00 64.06 117 PHE A CA 1
ATOM 866 C C . PHE A 1 117 ? 5.321 6.940 4.365 1.00 64.06 117 PHE A C 1
ATOM 868 O O . PHE A 1 117 ? 5.641 8.121 4.233 1.00 64.06 117 PHE A O 1
ATOM 875 N N . ASP A 1 118 ? 5.931 6.097 5.190 1.00 56.97 118 ASP A N 1
ATOM 876 C CA . ASP A 1 118 ? 7.129 6.455 5.938 1.00 56.97 118 ASP A CA 1
ATOM 877 C C . ASP A 1 118 ? 8.353 6.000 5.142 1.00 56.97 118 ASP A C 1
ATOM 879 O O . ASP A 1 118 ? 8.617 4.806 5.012 1.00 56.97 118 ASP A O 1
ATOM 883 N N . ALA A 1 119 ? 9.091 6.957 4.581 1.00 51.00 119 ALA A N 1
ATOM 884 C CA . ALA A 1 119 ? 10.388 6.707 3.960 1.00 51.00 119 ALA A CA 1
ATOM 885 C C . ALA A 1 119 ? 11.418 7.658 4.575 1.00 51.00 119 ALA A C 1
ATOM 887 O O . ALA A 1 119 ? 11.227 8.873 4.538 1.00 51.00 119 ALA A O 1
ATOM 888 N N . GLU A 1 120 ? 12.474 7.097 5.174 1.00 52.06 120 GLU A N 1
ATOM 889 C CA . GLU A 1 120 ? 13.696 7.792 5.621 1.00 52.06 120 GLU A CA 1
ATOM 890 C C . GLU A 1 120 ? 13.466 9.207 6.205 1.00 52.06 120 GLU A C 1
ATOM 892 O O . GLU A 1 120 ? 14.028 10.194 5.736 1.00 52.06 120 GLU A O 1
ATOM 897 N N . ASN A 1 121 ? 12.641 9.307 7.257 1.00 50.16 121 ASN A N 1
ATOM 898 C CA . ASN A 1 121 ? 12.301 10.540 7.999 1.00 50.16 121 ASN A CA 1
ATOM 899 C C . ASN A 1 121 ? 11.298 11.505 7.346 1.00 50.16 121 ASN A C 1
ATOM 901 O O . ASN A 1 121 ? 11.110 12.623 7.837 1.00 50.16 121 ASN A O 1
ATOM 905 N N . HIS A 1 122 ? 10.593 11.082 6.301 1.00 59.47 122 HIS A N 1
ATOM 906 C CA . HIS A 1 122 ? 9.482 11.840 5.743 1.00 59.47 122 HIS A CA 1
ATOM 907 C C . HIS A 1 122 ? 8.212 10.991 5.696 1.00 59.47 122 HIS A C 1
ATOM 909 O O . HIS A 1 122 ? 8.152 9.982 4.996 1.00 59.47 122 HIS A O 1
ATOM 915 N N . SER A 1 123 ? 7.185 11.431 6.429 1.00 70.50 123 SER A N 1
ATOM 916 C CA . SER A 1 123 ? 5.837 10.890 6.303 1.00 70.50 123 SER A CA 1
ATOM 917 C C . SER A 1 123 ? 5.128 11.594 5.149 1.00 70.50 123 SER A C 1
ATOM 919 O O . SER A 1 123 ? 4.836 12.794 5.185 1.00 70.50 123 SER A O 1
ATOM 921 N N . PHE A 1 124 ? 4.880 10.852 4.077 1.00 79.38 124 PHE A N 1
ATOM 922 C CA . PHE A 1 124 ? 4.115 11.344 2.940 1.00 79.38 124 PHE A CA 1
ATOM 923 C C . PHE A 1 124 ? 2.654 10.976 3.093 1.00 79.38 124 PHE A C 1
ATOM 925 O O . PHE A 1 124 ? 2.311 9.872 3.506 1.00 79.38 124 PHE A O 1
ATOM 932 N N . ARG A 1 125 ? 1.786 11.920 2.738 1.00 87.44 125 ARG A N 1
ATOM 933 C CA . ARG A 1 125 ? 0.346 11.816 2.931 1.00 87.44 125 ARG A CA 1
ATOM 934 C C . ARG A 1 125 ? -0.340 11.813 1.568 1.00 87.44 125 ARG A C 1
ATOM 936 O O . ARG A 1 125 ? -0.445 12.863 0.942 1.00 87.44 125 ARG A O 1
ATOM 943 N N . ILE A 1 126 ? -0.807 10.653 1.111 1.00 93.12 126 ILE A N 1
ATOM 944 C CA . ILE A 1 126 ? -1.555 10.517 -0.147 1.00 93.12 126 ILE A CA 1
ATOM 945 C C . ILE A 1 126 ? -3.037 10.388 0.173 1.00 93.12 126 ILE A C 1
ATOM 947 O O . ILE A 1 126 ? -3.446 9.428 0.823 1.00 93.12 126 ILE A O 1
ATOM 951 N N . ARG A 1 127 ? -3.867 11.332 -0.280 1.00 94.00 127 ARG A N 1
ATOM 952 C CA . ARG A 1 127 ? -5.312 11.229 -0.057 1.00 94.00 127 ARG A CA 1
ATOM 953 C C . ARG A 1 127 ? -5.930 10.086 -0.872 1.00 94.00 127 ARG A C 1
ATOM 955 O O . ARG A 1 127 ? -5.520 9.842 -2.007 1.00 94.00 127 ARG A O 1
ATOM 962 N N . LYS A 1 128 ? -6.932 9.406 -0.314 1.00 94.50 128 LYS A N 1
ATOM 963 C CA . LYS A 1 128 ? -7.704 8.309 -0.911 1.00 94.50 128 LYS A CA 1
ATOM 964 C C . LYS A 1 128 ? -9.207 8.546 -0.766 1.00 94.50 128 LYS A C 1
ATOM 966 O O . LYS A 1 128 ? -9.654 9.154 0.194 1.00 94.50 128 LYS A O 1
ATOM 971 N N . THR A 1 129 ? -9.977 8.060 -1.722 1.00 93.38 129 THR A N 1
ATOM 972 C CA . THR A 1 129 ? -11.447 8.064 -1.703 1.00 93.38 129 THR A CA 1
ATOM 973 C C . THR A 1 129 ? -11.981 6.882 -0.891 1.00 93.38 129 THR A C 1
ATOM 975 O O . THR A 1 129 ? -11.261 5.912 -0.651 1.00 93.38 129 THR A O 1
ATOM 978 N N . ASN A 1 130 ? -13.261 6.925 -0.516 1.00 89.19 130 ASN A N 1
ATOM 979 C CA . ASN A 1 130 ? -13.962 5.786 0.095 1.00 89.19 130 ASN A CA 1
ATOM 980 C C . ASN A 1 130 ? -14.580 4.825 -0.946 1.00 89.19 130 ASN A C 1
ATOM 982 O O . ASN A 1 130 ? -15.296 3.892 -0.575 1.00 89.19 130 ASN A O 1
ATOM 986 N N . ASP A 1 131 ? -14.308 5.045 -2.237 1.00 88.94 131 ASP A N 1
ATOM 987 C CA . ASP A 1 131 ? -14.796 4.213 -3.339 1.00 88.94 131 ASP A CA 1
ATOM 988 C C . ASP A 1 131 ? -14.263 2.770 -3.240 1.00 88.94 131 ASP A C 1
ATOM 990 O O . ASP A 1 131 ? -13.210 2.494 -2.652 1.00 88.94 131 ASP A O 1
ATOM 994 N N . LYS A 1 132 ? -14.984 1.833 -3.869 1.00 88.62 132 LYS A N 1
ATOM 995 C CA . LYS A 1 132 ? -14.532 0.457 -4.118 1.00 88.62 132 LYS A CA 1
ATOM 996 C C . LYS A 1 132 ? -14.550 0.202 -5.635 1.00 88.62 132 LYS A C 1
ATOM 998 O O . LYS A 1 132 ? -15.644 0.130 -6.193 1.00 88.62 132 LYS A O 1
ATOM 1003 N N . PRO A 1 133 ? -13.389 0.063 -6.306 1.00 90.75 133 PRO A N 1
ATOM 1004 C CA . PRO A 1 133 ? -12.031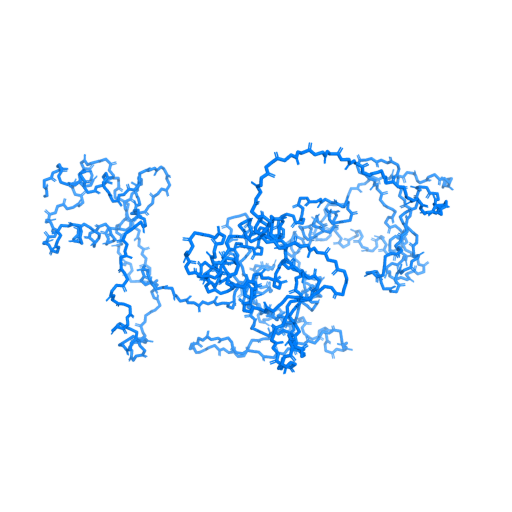 0.087 -5.752 1.00 90.75 133 PRO A CA 1
ATOM 1005 C C . PRO A 1 133 ? -11.615 1.475 -5.240 1.00 90.75 133 PRO A C 1
ATOM 1007 O O . PRO A 1 133 ? -12.051 2.499 -5.761 1.00 90.75 133 PRO A O 1
ATOM 1010 N N . THR A 1 134 ? -10.745 1.495 -4.227 1.00 91.81 134 THR A N 1
ATOM 1011 C CA . THR A 1 134 ? -10.206 2.732 -3.648 1.00 91.81 134 THR A CA 1
ATOM 1012 C C . THR A 1 134 ? -9.368 3.481 -4.673 1.00 91.81 134 THR A C 1
ATOM 1014 O O . THR A 1 134 ? -8.467 2.908 -5.288 1.00 91.81 134 THR A O 1
ATOM 1017 N N . LYS A 1 135 ? -9.639 4.779 -4.822 1.00 95.81 135 LYS A N 1
ATOM 1018 C CA . LYS A 1 135 ? -8.858 5.684 -5.675 1.00 95.81 135 LYS A CA 1
ATOM 1019 C C . LYS A 1 135 ? -7.992 6.621 -4.848 1.00 95.81 135 LYS A C 1
ATOM 1021 O O . LYS A 1 135 ? -8.411 7.024 -3.767 1.00 95.81 135 LYS A O 1
ATOM 1026 N N . VAL A 1 136 ? -6.834 7.012 -5.366 1.00 96.44 136 VAL A N 1
ATOM 1027 C CA . VAL A 1 136 ? -5.858 7.900 -4.720 1.00 96.44 136 VAL A CA 1
ATOM 1028 C C . VAL A 1 136 ? -5.692 9.212 -5.485 1.00 96.44 136 VAL A C 1
ATOM 1030 O O . VAL A 1 136 ? -5.852 9.249 -6.704 1.00 96.44 136 VAL A O 1
ATOM 1033 N N . SER A 1 137 ? -5.363 10.292 -4.774 1.00 97.25 137 SER A N 1
ATOM 1034 C CA . SER A 1 137 ? -5.029 11.602 -5.345 1.00 97.25 137 SER A CA 1
ATOM 1035 C C . SER A 1 137 ? -3.776 11.511 -6.210 1.00 97.25 137 SER A C 1
ATOM 1037 O O . SER A 1 137 ? -2.681 11.251 -5.708 1.00 97.25 137 SER A O 1
ATOM 1039 N N . ILE A 1 138 ? -3.920 11.790 -7.507 1.00 97.62 138 ILE A N 1
ATOM 1040 C CA . ILE A 1 138 ? -2.792 11.809 -8.444 1.00 97.62 138 ILE A CA 1
ATOM 1041 C C . ILE A 1 138 ? -1.804 12.921 -8.076 1.00 97.62 138 ILE A C 1
ATOM 1043 O O . ILE A 1 138 ? -0.595 12.733 -8.167 1.00 97.62 138 ILE A O 1
ATOM 1047 N N . LEU A 1 139 ? -2.296 14.076 -7.620 1.00 97.12 139 LEU A N 1
ATOM 1048 C CA . LEU A 1 139 ? -1.430 15.203 -7.267 1.00 97.12 139 LEU A CA 1
ATOM 1049 C C . LEU A 1 139 ? -0.564 14.891 -6.043 1.00 97.12 139 LEU A C 1
ATOM 1051 O O . LEU A 1 139 ? 0.626 15.209 -6.037 1.00 97.12 139 LEU A O 1
ATOM 1055 N N . ASP A 1 140 ? -1.144 14.241 -5.033 1.00 96.06 140 ASP A N 1
ATOM 1056 C CA . ASP A 1 140 ? -0.403 13.858 -3.830 1.00 96.06 140 ASP A CA 1
ATOM 1057 C C . ASP A 1 140 ? 0.593 12.740 -4.155 1.00 96.06 140 ASP A C 1
ATOM 1059 O O . ASP A 1 140 ? 1.723 12.773 -3.669 1.00 96.06 140 ASP A O 1
ATOM 1063 N N . LEU A 1 141 ? 0.208 11.797 -5.025 1.00 96.31 141 LEU A N 1
ATOM 1064 C CA . LEU A 1 141 ? 1.086 10.744 -5.534 1.00 96.31 141 LEU A CA 1
ATOM 1065 C C . LEU A 1 141 ? 2.305 11.334 -6.259 1.00 96.31 141 LEU A C 1
ATOM 1067 O O . LEU A 1 141 ? 3.437 11.009 -5.914 1.00 96.31 141 LEU A O 1
ATOM 1071 N N . ILE A 1 142 ? 2.095 12.247 -7.213 1.00 96.75 142 ILE A N 1
ATOM 1072 C CA . ILE A 1 142 ? 3.179 12.899 -7.964 1.00 96.75 142 ILE A CA 1
ATOM 1073 C C . ILE A 1 142 ? 4.106 13.674 -7.026 1.00 96.75 142 ILE A C 1
ATOM 1075 O O . ILE A 1 142 ? 5.328 13.562 -7.138 1.00 96.75 142 ILE A O 1
ATOM 1079 N N . SER A 1 143 ? 3.537 14.449 -6.100 1.00 95.31 143 SER A N 1
ATOM 1080 C CA . SER A 1 143 ? 4.301 15.209 -5.106 1.00 95.31 143 SER A CA 1
ATOM 1081 C C . SER A 1 143 ? 5.152 14.283 -4.233 1.00 95.31 143 SER A C 1
ATOM 1083 O O . SER A 1 143 ? 6.349 14.501 -4.065 1.00 95.31 143 SER A O 1
ATOM 1085 N N . THR A 1 144 ? 4.560 13.187 -3.757 1.00 93.81 144 THR A N 1
ATOM 1086 C CA . THR A 1 144 ? 5.222 12.192 -2.903 1.00 93.81 144 THR A CA 1
ATOM 1087 C C . THR A 1 144 ? 6.370 11.490 -3.626 1.00 93.81 144 THR A C 1
ATOM 1089 O O . THR A 1 144 ? 7.481 11.405 -3.100 1.00 93.81 144 THR A O 1
ATOM 1092 N N . VAL A 1 145 ? 6.118 11.015 -4.847 1.00 94.00 145 VAL A N 1
ATOM 1093 C CA . VAL A 1 145 ? 7.065 10.195 -5.613 1.00 94.00 145 VAL A CA 1
ATOM 1094 C C . VAL A 1 145 ? 8.193 11.038 -6.199 1.00 94.00 145 VAL A C 1
ATOM 1096 O O . VAL A 1 145 ? 9.347 10.628 -6.166 1.00 94.00 145 VAL A O 1
ATOM 1099 N N . THR A 1 146 ? 7.899 12.234 -6.713 1.00 94.19 146 THR A N 1
ATOM 1100 C CA . THR A 1 146 ? 8.921 13.067 -7.377 1.00 94.19 146 THR A CA 1
ATOM 1101 C C . THR A 1 146 ? 9.542 14.121 -6.464 1.00 94.19 146 THR A C 1
ATOM 1103 O O . THR A 1 146 ? 10.625 14.616 -6.764 1.00 94.19 146 THR A O 1
ATOM 1106 N N . GLY A 1 147 ? 8.886 14.487 -5.357 1.00 92.94 147 GLY A N 1
ATOM 1107 C CA . GLY A 1 147 ? 9.283 15.625 -4.523 1.00 92.94 147 GLY A CA 1
ATOM 1108 C C . GLY A 1 147 ? 9.047 16.990 -5.183 1.00 92.94 147 GLY A C 1
ATOM 1109 O O . GLY A 1 147 ? 9.572 17.993 -4.705 1.00 92.94 147 GLY A O 1
ATOM 1110 N N . THR A 1 148 ? 8.299 17.049 -6.292 1.00 95.19 148 THR A N 1
ATOM 1111 C CA . THR A 1 148 ? 8.037 18.303 -7.011 1.00 95.19 148 THR A CA 1
ATOM 1112 C C . THR A 1 148 ? 7.153 19.251 -6.203 1.00 95.19 148 THR A C 1
ATOM 1114 O O . THR A 1 148 ? 6.137 18.853 -5.635 1.00 95.19 148 THR A O 1
ATOM 1117 N N . SER A 1 149 ? 7.486 20.543 -6.216 1.00 93.75 149 SER A N 1
ATOM 1118 C CA . SER A 1 149 ? 6.649 21.591 -5.620 1.00 93.75 149 SER A CA 1
ATOM 1119 C C . SER A 1 149 ? 5.411 21.919 -6.464 1.00 93.75 149 SER A C 1
ATOM 1121 O O . SER A 1 149 ? 4.464 22.517 -5.954 1.00 93.75 149 SER A O 1
ATOM 1123 N N . ASN A 1 150 ? 5.388 21.520 -7.745 1.00 96.12 150 ASN A N 1
ATOM 1124 C CA . ASN A 1 150 ? 4.273 21.771 -8.658 1.00 96.12 150 ASN A CA 1
ATOM 1125 C C . ASN A 1 150 ? 3.749 20.471 -9.305 1.00 96.12 150 ASN A C 1
ATOM 1127 O O . ASN A 1 150 ? 3.982 20.206 -10.494 1.00 96.12 150 ASN A O 1
ATOM 1131 N N . PRO A 1 151 ? 3.002 19.650 -8.543 1.00 96.81 151 PRO A N 1
ATOM 1132 C CA . PRO A 1 151 ? 2.440 18.402 -9.053 1.00 96.81 151 PRO A CA 1
ATOM 1133 C C . PRO A 1 151 ? 1.375 18.626 -10.134 1.00 96.81 151 PRO A C 1
ATOM 1135 O O . PRO A 1 151 ? 1.173 17.753 -10.969 1.00 96.81 151 PRO A O 1
ATOM 1138 N N . ARG A 1 152 ? 0.722 19.797 -10.178 1.00 96.81 152 ARG A N 1
ATOM 1139 C CA . ARG A 1 152 ? -0.299 20.119 -11.192 1.00 96.81 152 ARG A CA 1
ATOM 1140 C C . ARG A 1 152 ? 0.294 20.284 -12.581 1.00 96.81 152 ARG A C 1
ATOM 1142 O O . ARG A 1 152 ? -0.255 19.734 -13.527 1.00 96.81 152 ARG A O 1
ATOM 1149 N N . LYS A 1 153 ? 1.414 21.007 -12.698 1.00 96.88 153 LYS A N 1
ATOM 1150 C CA . LYS A 1 153 ? 2.139 21.126 -13.969 1.00 96.88 153 LYS A CA 1
ATOM 1151 C C . LYS A 1 153 ? 2.598 19.750 -14.449 1.00 96.88 153 LYS A C 1
ATOM 1153 O O . LYS A 1 153 ? 2.336 19.378 -15.582 1.00 96.88 153 LYS A O 1
ATOM 1158 N N . THR A 1 154 ? 3.190 18.971 -13.545 1.00 96.81 154 THR A N 1
ATOM 1159 C CA . THR A 1 154 ? 3.639 17.605 -13.846 1.00 96.81 154 THR A CA 1
ATOM 1160 C C . THR A 1 154 ? 2.475 16.724 -14.306 1.00 96.81 154 THR A C 1
ATOM 1162 O O . THR A 1 154 ? 2.609 16.007 -15.289 1.00 96.81 154 THR A O 1
ATOM 1165 N N . TRP A 1 155 ? 1.315 16.807 -13.644 1.00 97.06 155 TRP A N 1
ATOM 1166 C CA . TRP A 1 155 ? 0.111 16.096 -14.071 1.00 97.06 155 TRP A CA 1
ATOM 1167 C C . TRP A 1 155 ? -0.382 16.551 -15.443 1.00 97.06 155 TRP A C 1
ATOM 1169 O O . TRP A 1 155 ? -0.717 15.700 -16.249 1.00 97.06 155 TRP A O 1
ATOM 1179 N N . HIS A 1 156 ? -0.405 17.854 -15.727 1.00 96.00 156 HIS A N 1
ATOM 1180 C CA . HIS A 1 156 ? -0.803 18.383 -17.033 1.00 96.00 156 HIS A CA 1
ATOM 1181 C C . HIS A 1 156 ? 0.109 17.876 -18.164 1.00 96.00 156 HIS A C 1
ATOM 1183 O O . HIS A 1 156 ? -0.365 17.448 -19.214 1.00 96.00 156 HIS A O 1
ATOM 1189 N N . ASP A 1 157 ? 1.423 17.875 -17.932 1.00 94.69 157 ASP A N 1
ATOM 1190 C CA . ASP A 1 157 ? 2.403 17.380 -18.903 1.00 94.69 157 ASP A CA 1
ATOM 1191 C C . ASP A 1 157 ? 2.280 15.858 -19.103 1.00 94.69 157 ASP A C 1
ATOM 1193 O O . ASP A 1 157 ? 2.489 15.342 -20.203 1.00 94.69 157 ASP A O 1
ATOM 1197 N N . LEU A 1 158 ? 1.926 15.133 -18.038 1.00 94.56 158 LEU A N 1
ATOM 1198 C CA . LEU A 1 158 ? 1.733 13.688 -18.049 1.00 94.56 158 LEU A CA 1
ATOM 1199 C C . LEU A 1 158 ? 0.404 13.283 -18.701 1.00 94.56 158 LEU A C 1
ATOM 1201 O O . LEU A 1 158 ? 0.378 12.362 -19.513 1.00 94.56 158 LEU A O 1
ATOM 1205 N N . SER A 1 159 ? -0.692 13.969 -18.377 1.00 94.69 159 SER A N 1
ATOM 1206 C CA . SER A 1 159 ? -2.027 13.666 -18.893 1.00 94.69 159 SER A CA 1
ATOM 1207 C C . SER A 1 159 ? -2.085 13.839 -20.406 1.00 94.69 159 SER A C 1
ATOM 1209 O O . SER A 1 159 ? -2.672 12.996 -21.074 1.00 94.69 159 SER A O 1
ATOM 1211 N N . GLY A 1 160 ? -1.371 14.827 -20.959 1.00 92.69 160 GLY A N 1
ATOM 1212 C CA . GLY A 1 160 ? -1.218 14.997 -22.406 1.00 92.69 160 GLY A CA 1
ATOM 1213 C C . GLY A 1 160 ? -0.617 13.781 -23.124 1.00 92.69 160 GLY A C 1
ATOM 1214 O O . GLY A 1 160 ? -0.924 13.554 -24.291 1.00 92.69 160 GLY A O 1
ATOM 1215 N N . ARG A 1 161 ? 0.194 12.963 -22.435 1.00 90.12 161 ARG A N 1
ATOM 1216 C CA . ARG A 1 161 ? 0.755 11.714 -22.988 1.00 90.12 161 ARG A CA 1
ATOM 1217 C C . ARG A 1 161 ? -0.255 10.570 -22.979 1.00 90.12 161 ARG A C 1
ATOM 1219 O O . ARG A 1 161 ? -0.196 9.712 -23.852 1.00 90.12 161 ARG A O 1
ATOM 1226 N N . PHE A 1 162 ? -1.177 10.580 -22.019 1.00 91.00 162 PHE A N 1
ATOM 1227 C CA . PHE A 1 162 ? -2.250 9.593 -21.906 1.00 91.00 162 PHE A CA 1
ATOM 1228 C C . PHE A 1 162 ? -3.488 9.951 -22.732 1.00 91.00 162 PHE A C 1
ATOM 1230 O O . PHE A 1 162 ? -4.298 9.077 -22.992 1.00 91.00 162 PHE A O 1
ATOM 1237 N N . SER A 1 163 ? -3.644 11.194 -23.198 1.00 82.81 163 SER A N 1
ATOM 1238 C CA . SER A 1 163 ? -4.819 11.619 -23.979 1.00 82.81 163 SER A CA 1
ATOM 1239 C C . SER A 1 163 ? -5.071 10.797 -25.248 1.00 82.81 163 SER A C 1
ATOM 1241 O O . SER A 1 163 ? -6.195 10.765 -25.736 1.00 82.81 163 SER A O 1
ATOM 1243 N N . ASN A 1 164 ? -4.037 10.150 -25.788 1.00 78.44 164 ASN A N 1
ATOM 1244 C CA . ASN A 1 164 ? -4.133 9.340 -27.003 1.00 78.44 164 ASN A CA 1
ATOM 1245 C C . ASN A 1 164 ? -4.350 7.847 -26.722 1.00 78.44 164 ASN A C 1
ATOM 1247 O O . ASN A 1 164 ? -4.496 7.077 -27.670 1.00 78.44 164 ASN A O 1
ATOM 1251 N N . SER A 1 165 ? -4.332 7.423 -25.457 1.00 74.25 165 SER A N 1
ATOM 1252 C CA . SER A 1 165 ? -4.477 6.025 -25.079 1.00 74.25 165 SER A CA 1
ATOM 1253 C C . SER A 1 165 ? -5.586 5.863 -24.040 1.00 74.25 165 SER A C 1
ATOM 1255 O O . SER A 1 165 ? -5.585 6.508 -22.994 1.00 74.25 165 SER A O 1
ATOM 1257 N N . ASP A 1 166 ? -6.504 4.918 -24.262 1.00 80.12 166 ASP A N 1
ATOM 1258 C CA . ASP A 1 166 ? -7.494 4.480 -23.257 1.00 80.12 166 ASP A CA 1
ATOM 1259 C C . ASP A 1 166 ? -6.830 3.768 -22.051 1.00 80.12 166 ASP A C 1
ATOM 1261 O O . ASP A 1 166 ? -7.441 3.001 -21.311 1.00 80.12 166 ASP A O 1
ATOM 1265 N N . GLU A 1 167 ? -5.533 3.988 -21.836 1.00 84.44 167 GLU A N 1
ATOM 1266 C CA . GLU A 1 167 ? -4.735 3.301 -20.839 1.00 84.44 167 GLU A CA 1
ATOM 1267 C C . GLU A 1 167 ? -4.934 3.863 -19.431 1.00 84.44 167 GLU A C 1
ATOM 1269 O O . GLU A 1 167 ? -4.731 3.118 -18.467 1.00 84.44 167 GLU A O 1
ATOM 1274 N N . LEU A 1 168 ? -5.303 5.139 -19.273 1.00 92.25 168 LEU A N 1
ATOM 1275 C CA . LEU A 1 168 ? -5.403 5.773 -17.955 1.00 92.25 168 LEU A CA 1
ATOM 1276 C C . LEU A 1 168 ? -6.788 6.369 -17.683 1.00 92.25 168 LEU A C 1
ATOM 1278 O O . LEU A 1 168 ? -7.042 7.557 -17.895 1.00 92.25 168 LEU A O 1
ATOM 1282 N N . HIS A 1 169 ? -7.663 5.554 -17.097 1.00 92.81 169 HIS A N 1
ATOM 1283 C CA . HIS A 1 169 ? -8.930 6.028 -16.549 1.00 92.81 169 HIS A CA 1
ATOM 1284 C C . HIS A 1 169 ? -8.702 6.782 -15.236 1.00 92.81 169 HIS A C 1
ATOM 1286 O O . HIS A 1 169 ? -8.268 6.207 -14.239 1.00 92.81 169 HIS A O 1
ATOM 1292 N N . HIS A 1 170 ? -9.034 8.069 -15.224 1.00 95.38 170 HIS A N 1
ATOM 1293 C CA . HIS A 1 170 ? -9.047 8.894 -14.022 1.00 95.38 170 HIS A CA 1
ATOM 1294 C C . HIS A 1 170 ? -10.394 9.611 -13.899 1.00 95.38 170 HIS A C 1
ATOM 1296 O O . HIS A 1 170 ? -11.091 9.833 -14.886 1.00 95.38 170 HIS A O 1
ATOM 1302 N N . SER A 1 171 ? -10.768 9.969 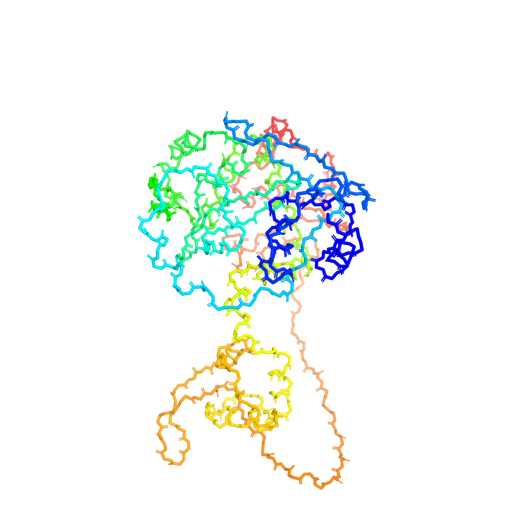-12.674 1.00 96.12 171 SER A N 1
ATOM 1303 C CA . SER A 1 171 ? -11.967 10.763 -12.387 1.00 96.12 171 SER A CA 1
ATOM 1304 C C . SER A 1 171 ? -11.600 11.964 -11.523 1.00 96.12 171 SER A C 1
ATOM 1306 O O . SER A 1 171 ? -10.594 11.932 -10.824 1.00 96.12 171 SER A O 1
ATOM 1308 N N . SER A 1 172 ? -12.415 13.012 -11.523 1.00 97.00 172 SER A N 1
ATOM 1309 C CA . SER A 1 172 ? -12.259 14.119 -10.575 1.00 97.00 172 SER A CA 1
ATOM 1310 C C . SER A 1 172 ? -12.975 13.800 -9.263 1.00 97.00 172 SER A C 1
ATOM 1312 O O . SER A 1 172 ? -14.123 13.364 -9.280 1.00 97.00 172 SER A O 1
ATOM 1314 N N . TYR A 1 173 ? -12.321 14.039 -8.128 1.00 96.06 173 TYR A N 1
ATOM 1315 C CA . TYR A 1 173 ? -12.914 13.934 -6.793 1.00 96.06 173 TYR A CA 1
ATOM 1316 C C . TYR A 1 173 ? -12.577 15.177 -5.972 1.00 96.06 173 TYR A C 1
ATOM 1318 O O . TYR A 1 173 ? -11.457 15.691 -6.025 1.00 96.06 173 TYR A O 1
ATOM 1326 N N . GLN A 1 174 ? -13.546 15.680 -5.213 1.00 95.56 174 GLN A N 1
ATOM 1327 C CA . GLN A 1 174 ? -13.341 16.796 -4.298 1.00 95.56 174 GLN A CA 1
ATOM 1328 C C . GLN A 1 174 ? -13.207 16.245 -2.878 1.00 95.56 174 GLN A C 1
ATOM 1330 O O . GLN A 1 174 ? -14.190 15.835 -2.272 1.00 95.56 174 GLN A O 1
ATOM 1335 N N . PHE A 1 175 ? -11.977 16.219 -2.366 1.00 92.81 175 PHE A N 1
ATOM 1336 C CA . PHE A 1 175 ? -11.705 15.824 -0.983 1.00 92.81 175 PHE A CA 1
ATOM 1337 C C . PHE A 1 175 ? -12.316 16.824 0.002 1.00 92.81 175 PHE A C 1
ATOM 1339 O O . PHE A 1 175 ? -12.397 18.019 -0.295 1.00 92.81 175 PHE A O 1
ATOM 1346 N N . ALA A 1 176 ? -12.703 16.345 1.185 1.00 88.12 176 ALA A N 1
ATOM 1347 C CA . ALA A 1 176 ? -13.262 17.201 2.224 1.00 88.12 176 ALA A CA 1
ATOM 1348 C C . ALA A 1 176 ? -12.266 18.300 2.649 1.00 88.12 176 ALA A C 1
ATOM 1350 O O . ALA A 1 176 ? -11.074 18.051 2.841 1.00 88.12 176 ALA A O 1
ATOM 1351 N N . GLY A 1 177 ? -12.768 19.527 2.803 1.00 85.81 177 GLY A N 1
ATOM 1352 C CA . GLY A 1 177 ? -11.989 20.696 3.215 1.00 85.81 177 GLY A CA 1
ATOM 1353 C C . GLY A 1 177 ? -12.391 21.959 2.455 1.00 85.81 177 GLY A C 1
ATOM 1354 O O . GLY A 1 177 ? -12.633 21.930 1.247 1.00 85.81 177 GLY A O 1
ATOM 1355 N N . GLN A 1 178 ? -12.461 23.086 3.160 1.00 60.72 178 GLN A N 1
ATOM 1356 C CA . GLN A 1 178 ? -12.852 24.362 2.564 1.00 60.72 178 GLN A CA 1
ATOM 1357 C C . GLN A 1 178 ? -11.837 24.800 1.493 1.00 60.72 178 GLN A C 1
ATOM 1359 O O . GLN A 1 178 ? -10.625 24.711 1.692 1.00 60.72 178 GLN A O 1
ATOM 1364 N N . GLY A 1 179 ? -12.334 25.238 0.331 1.00 78.75 179 GLY A N 1
ATOM 1365 C CA . GLY A 1 179 ? -11.500 25.702 -0.785 1.00 78.75 179 GLY A CA 1
ATOM 1366 C C . GLY A 1 179 ? -10.770 24.599 -1.565 1.00 78.75 179 GLY A C 1
ATOM 1367 O O . GLY A 1 179 ? -9.957 24.913 -2.437 1.00 78.75 179 GLY A O 1
ATOM 1368 N N . GLN A 1 180 ? -11.039 23.315 -1.294 1.00 83.69 180 GLN A N 1
ATOM 1369 C CA . GLN A 1 180 ? -10.449 22.224 -2.069 1.00 83.69 180 GLN A CA 1
ATOM 1370 C C . GLN A 1 180 ? -11.000 22.220 -3.495 1.00 83.69 180 GLN A C 1
ATOM 1372 O O . GLN A 1 180 ? -12.209 22.176 -3.724 1.00 83.69 180 GLN A O 1
ATOM 1377 N N . GLN A 1 181 ? -10.087 22.248 -4.460 1.00 91.56 181 GLN A N 1
ATOM 1378 C CA . GLN A 1 181 ? -10.418 22.084 -5.868 1.00 91.56 181 GLN A CA 1
ATOM 1379 C C . GLN A 1 181 ? -10.642 20.607 -6.193 1.00 91.56 181 GLN A C 1
ATOM 1381 O O . GLN A 1 181 ? -10.077 19.721 -5.542 1.00 91.56 181 GLN A O 1
ATOM 1386 N N . GLN A 1 182 ? -11.408 20.350 -7.255 1.00 95.44 182 GLN A N 1
ATOM 1387 C CA . GLN A 1 182 ? -11.472 19.019 -7.844 1.00 95.44 182 GLN A CA 1
ATOM 1388 C C . GLN A 1 182 ? -10.056 18.508 -8.122 1.00 95.44 182 GLN A C 1
ATOM 1390 O O . GLN A 1 182 ? -9.240 19.175 -8.761 1.00 95.44 182 GLN A O 1
ATOM 1395 N N . THR A 1 183 ? -9.762 17.334 -7.577 1.00 96.56 183 THR A N 1
ATOM 1396 C CA . THR A 1 183 ? -8.462 16.683 -7.655 1.00 96.56 183 THR A CA 1
ATOM 1397 C C . THR A 1 183 ? -8.613 15.427 -8.507 1.00 96.56 183 THR A C 1
ATOM 1399 O O . THR A 1 183 ? -9.529 14.641 -8.261 1.00 96.56 183 THR A O 1
ATOM 1402 N N . PRO A 1 184 ? -7.753 15.211 -9.514 1.00 97.56 184 PRO A N 1
ATOM 1403 C CA . PRO A 1 184 ? -7.795 13.985 -10.291 1.00 97.56 184 PRO A CA 1
ATOM 1404 C C . PRO A 1 184 ? -7.385 12.802 -9.404 1.00 97.56 184 PRO A C 1
ATOM 1406 O O . PRO A 1 184 ? -6.375 12.854 -8.694 1.00 97.56 184 PRO A O 1
ATOM 1409 N N . VAL A 1 185 ? -8.191 11.747 -9.436 1.00 97.81 185 VAL A N 1
ATOM 1410 C CA . VAL A 1 185 ? -7.993 10.507 -8.688 1.00 97.81 185 VAL A CA 1
ATOM 1411 C C . VAL A 1 185 ? -7.951 9.309 -9.625 1.00 97.81 185 VAL A C 1
ATOM 1413 O O . VAL A 1 185 ? -8.596 9.296 -10.676 1.00 97.81 185 VAL A O 1
ATOM 1416 N N . VAL A 1 186 ? -7.202 8.290 -9.220 1.00 97.38 186 VAL A N 1
ATOM 1417 C CA . VAL A 1 186 ? -6.982 7.070 -10.000 1.00 97.38 186 VAL A CA 1
ATOM 1418 C C . VAL A 1 186 ? -7.016 5.841 -9.101 1.00 97.38 186 VAL A C 1
ATOM 1420 O O . VAL A 1 186 ? -6.713 5.941 -7.915 1.00 97.38 186 VAL A O 1
ATOM 1423 N N . ASP A 1 187 ? -7.394 4.686 -9.638 1.00 96.44 187 ASP A N 1
ATOM 1424 C CA . ASP A 1 187 ? -7.288 3.417 -8.918 1.00 96.44 187 ASP A CA 1
ATOM 1425 C C . ASP A 1 187 ? -5.819 2.978 -8.728 1.00 96.44 187 ASP A C 1
ATOM 1427 O O . ASP A 1 187 ? -4.876 3.606 -9.219 1.00 96.44 187 ASP A O 1
ATOM 1431 N N . ALA A 1 188 ? -5.605 1.876 -8.005 1.00 93.19 188 ALA A N 1
ATOM 1432 C CA . ALA A 1 188 ? -4.261 1.348 -7.766 1.00 93.19 188 ALA A CA 1
ATOM 1433 C C . ALA A 1 188 ? -3.510 1.028 -9.074 1.00 93.19 188 ALA A C 1
ATOM 1435 O O . ALA A 1 188 ? -2.308 1.276 -9.176 1.00 93.19 188 ALA A O 1
ATOM 1436 N N . ARG A 1 189 ? -4.214 0.525 -10.098 1.00 93.06 189 ARG A N 1
ATOM 1437 C CA . ARG A 1 189 ? -3.609 0.179 -11.390 1.00 93.06 189 ARG A CA 1
ATOM 1438 C C . ARG A 1 189 ? -3.089 1.422 -12.103 1.00 93.06 189 ARG A C 1
ATOM 1440 O O . ARG A 1 189 ? -1.951 1.430 -12.570 1.00 93.06 189 ARG A O 1
ATOM 1447 N N . GLY A 1 190 ? -3.892 2.476 -12.187 1.00 95.44 190 GLY A N 1
ATOM 1448 C CA . GLY A 1 190 ? -3.460 3.712 -12.817 1.00 95.44 190 GLY A CA 1
ATOM 1449 C C . GLY A 1 190 ? -2.434 4.481 -11.977 1.00 95.44 190 GLY A C 1
ATOM 1450 O O . GLY A 1 190 ? -1.561 5.119 -12.558 1.00 95.44 190 GLY A O 1
ATOM 1451 N N . ALA A 1 191 ? -2.427 4.341 -10.646 1.00 95.50 191 ALA A N 1
ATOM 1452 C CA . ALA A 1 191 ? -1.343 4.864 -9.808 1.00 95.50 191 ALA A CA 1
ATOM 1453 C C . ALA A 1 191 ? 0.018 4.258 -10.197 1.00 95.50 191 ALA A C 1
ATOM 1455 O O . ALA A 1 191 ? 0.978 4.999 -10.411 1.00 95.50 191 ALA A O 1
ATOM 1456 N N . VAL A 1 192 ? 0.091 2.932 -10.379 1.00 94.56 192 VAL A N 1
ATOM 1457 C CA . VAL A 1 192 ? 1.308 2.244 -10.856 1.00 94.56 192 VAL A CA 1
ATOM 1458 C C . VAL A 1 192 ? 1.713 2.732 -12.250 1.00 94.56 192 VAL A C 1
ATOM 1460 O O . VAL A 1 192 ? 2.888 3.021 -12.483 1.00 94.56 192 VAL A O 1
ATOM 1463 N N . LYS A 1 193 ? 0.752 2.900 -13.172 1.00 95.00 193 LYS A N 1
ATOM 1464 C CA . LYS A 1 193 ? 1.036 3.457 -14.508 1.00 95.00 193 LYS A CA 1
ATOM 1465 C C . LYS A 1 193 ? 1.650 4.851 -14.423 1.00 95.00 193 LYS A C 1
ATOM 1467 O O . LYS A 1 193 ? 2.632 5.115 -15.110 1.00 95.00 193 LYS A O 1
ATOM 1472 N N . ILE A 1 194 ? 1.106 5.720 -13.574 1.00 95.81 194 ILE A N 1
ATOM 1473 C CA . ILE A 1 194 ? 1.633 7.070 -13.357 1.00 95.81 194 ILE A CA 1
ATOM 1474 C C . ILE A 1 194 ? 3.059 6.998 -12.809 1.00 95.81 194 ILE A C 1
ATOM 1476 O O . ILE A 1 194 ? 3.943 7.606 -13.403 1.00 95.81 194 ILE A O 1
ATOM 1480 N N . ILE A 1 195 ? 3.309 6.212 -11.754 1.00 95.69 195 ILE A N 1
ATOM 1481 C CA . ILE A 1 195 ? 4.645 6.040 -11.150 1.00 95.69 195 ILE A CA 1
ATOM 1482 C C . ILE A 1 195 ? 5.699 5.652 -12.198 1.00 95.69 195 ILE A C 1
ATOM 1484 O O . ILE A 1 195 ? 6.798 6.213 -12.209 1.00 95.69 195 ILE A O 1
ATOM 1488 N N . ASN A 1 196 ? 5.351 4.744 -13.110 1.00 94.06 196 ASN A N 1
ATOM 1489 C CA . ASN A 1 196 ? 6.257 4.284 -14.164 1.00 94.06 196 ASN A CA 1
ATOM 1490 C C . ASN A 1 196 ? 6.558 5.340 -15.237 1.00 94.06 196 ASN A C 1
ATOM 1492 O O . ASN A 1 196 ? 7.577 5.237 -15.911 1.00 94.06 196 ASN A O 1
ATOM 1496 N N . HIS A 1 197 ? 5.717 6.365 -15.385 1.00 94.75 197 HIS A N 1
ATOM 1497 C CA . HIS A 1 197 ? 5.939 7.460 -16.334 1.00 94.75 197 HIS A CA 1
ATOM 1498 C C . HIS A 1 197 ? 6.563 8.712 -15.696 1.00 94.75 197 HIS A C 1
ATOM 1500 O O . HIS A 1 197 ? 6.920 9.650 -16.414 1.00 94.75 197 HIS A O 1
ATOM 1506 N N . LEU A 1 198 ? 6.694 8.758 -14.366 1.00 94.81 198 LEU A N 1
ATOM 1507 C CA . LEU A 1 198 ? 7.329 9.876 -13.672 1.00 94.81 198 LEU A CA 1
ATOM 1508 C C . LEU A 1 198 ? 8.850 9.813 -13.832 1.00 94.81 198 LEU A C 1
ATOM 1510 O O . LEU A 1 198 ? 9.492 8.837 -13.460 1.00 94.81 198 LEU A O 1
ATOM 1514 N N . SER A 1 199 ? 9.449 10.880 -14.347 1.00 92.69 199 SER A N 1
ATOM 1515 C CA . SER A 1 199 ? 10.902 11.006 -14.477 1.00 92.69 199 SER A CA 1
ATOM 1516 C C . SER A 1 199 ? 11.555 11.564 -13.207 1.00 92.69 199 SER A C 1
ATOM 1518 O O . SER A 1 199 ? 10.914 12.262 -12.419 1.00 92.69 199 SER A O 1
ATOM 1520 N N . GLY A 1 200 ? 12.862 11.341 -13.070 1.00 90.88 200 GLY A N 1
ATOM 1521 C CA . GLY A 1 200 ? 13.717 11.990 -12.075 1.00 90.88 200 GLY A CA 1
ATOM 1522 C C . GLY A 1 200 ? 14.264 11.037 -11.004 1.00 90.88 200 GLY A C 1
ATOM 1523 O O . GLY A 1 200 ? 13.676 9.978 -10.772 1.00 90.88 200 GLY A O 1
ATOM 1524 N N . PRO A 1 201 ? 15.358 11.418 -10.312 1.00 88.81 201 PRO A N 1
ATOM 1525 C CA . PRO A 1 201 ? 16.100 10.508 -9.433 1.00 88.81 201 PRO A CA 1
ATOM 1526 C C . PRO A 1 201 ? 15.249 9.926 -8.303 1.00 88.81 201 PRO A C 1
ATOM 1528 O O . PRO A 1 201 ? 15.330 8.745 -7.990 1.00 88.81 201 PRO A O 1
ATOM 1531 N N . ARG A 1 202 ? 14.371 10.743 -7.714 1.00 88.44 202 ARG A N 1
ATOM 1532 C CA . ARG A 1 202 ? 13.505 10.312 -6.612 1.00 88.44 202 ARG A CA 1
ATOM 1533 C C . ARG A 1 202 ? 12.417 9.334 -7.058 1.00 88.44 202 ARG A C 1
ATOM 1535 O O . ARG A 1 202 ? 12.130 8.375 -6.350 1.00 88.44 202 ARG A O 1
ATOM 1542 N N . ALA A 1 203 ? 11.859 9.539 -8.252 1.00 91.44 203 ALA A N 1
ATOM 1543 C CA . ALA A 1 203 ? 10.914 8.596 -8.838 1.00 91.44 203 ALA A CA 1
ATOM 1544 C C . ALA A 1 203 ? 11.604 7.268 -9.190 1.00 91.44 203 ALA A C 1
ATOM 1546 O O . ALA A 1 203 ? 11.024 6.209 -8.968 1.00 91.44 203 ALA A O 1
ATOM 1547 N N . ALA A 1 204 ? 12.851 7.319 -9.674 1.00 88.38 204 ALA A N 1
ATOM 1548 C CA . ALA A 1 204 ? 13.669 6.132 -9.917 1.00 88.38 204 ALA A CA 1
ATOM 1549 C C . ALA A 1 204 ? 13.960 5.358 -8.621 1.00 88.38 204 ALA A C 1
ATOM 1551 O O . ALA A 1 204 ? 13.729 4.153 -8.576 1.00 88.38 204 ALA A O 1
ATOM 1552 N N . MET A 1 205 ? 14.357 6.042 -7.540 1.00 86.88 205 MET A N 1
ATOM 1553 C CA . MET A 1 205 ? 14.517 5.415 -6.219 1.00 86.88 205 MET A CA 1
ATOM 1554 C C . MET A 1 205 ? 13.220 4.752 -5.748 1.00 86.88 205 MET A C 1
ATOM 1556 O O . MET A 1 205 ? 13.242 3.596 -5.342 1.00 86.88 205 MET A O 1
ATOM 1560 N N . PHE A 1 206 ? 12.083 5.446 -5.868 1.00 88.69 206 PHE A N 1
ATOM 1561 C CA . PHE A 1 206 ? 10.782 4.889 -5.497 1.00 88.69 206 PHE A CA 1
ATOM 1562 C C . PHE A 1 206 ? 10.455 3.616 -6.294 1.00 88.69 206 PHE A C 1
ATOM 1564 O O . PHE A 1 206 ? 10.020 2.620 -5.718 1.00 88.69 206 PHE A O 1
ATOM 1571 N N . ARG A 1 207 ? 10.703 3.617 -7.612 1.00 93.00 207 ARG A N 1
ATOM 1572 C CA . ARG A 1 207 ? 10.538 2.423 -8.456 1.00 93.00 207 ARG A CA 1
ATOM 1573 C C . ARG A 1 207 ? 11.453 1.278 -8.027 1.00 93.00 207 ARG A C 1
ATOM 1575 O O . ARG A 1 207 ? 10.987 0.144 -8.011 1.00 93.00 207 ARG A O 1
ATOM 1582 N N . ASN A 1 208 ? 12.699 1.562 -7.651 1.00 86.88 208 ASN A N 1
ATOM 1583 C CA . ASN A 1 208 ? 13.626 0.544 -7.151 1.00 86.88 208 ASN A CA 1
ATOM 1584 C C . ASN A 1 208 ? 13.110 -0.085 -5.849 1.00 86.88 208 ASN A C 1
ATOM 1586 O O . ASN A 1 208 ? 13.046 -1.304 -5.756 1.00 86.88 208 ASN A O 1
ATOM 1590 N N . THR A 1 209 ? 12.608 0.715 -4.904 1.00 85.31 209 THR A N 1
ATOM 1591 C CA . THR A 1 209 ? 11.974 0.183 -3.685 1.00 85.31 209 THR A CA 1
ATOM 1592 C C . THR A 1 209 ? 10.742 -0.673 -4.001 1.00 85.31 209 THR A C 1
ATOM 1594 O O . THR A 1 209 ? 10.522 -1.712 -3.382 1.00 85.31 209 THR A O 1
ATOM 1597 N N . CYS A 1 210 ? 9.926 -0.280 -4.987 1.00 86.69 210 CYS A N 1
ATOM 1598 C CA . CYS A 1 210 ? 8.824 -1.128 -5.449 1.00 86.69 210 CYS A CA 1
ATOM 1599 C C . CYS A 1 210 ? 9.324 -2.433 -6.086 1.00 86.69 210 CYS A C 1
ATOM 1601 O O . CYS A 1 210 ? 8.687 -3.471 -5.904 1.00 86.69 210 CYS A O 1
ATOM 1603 N N . ALA A 1 211 ? 10.441 -2.396 -6.816 1.00 85.19 211 ALA A N 1
ATOM 1604 C CA . ALA A 1 211 ? 11.048 -3.585 -7.401 1.00 85.19 211 ALA A CA 1
ATOM 1605 C C . ALA A 1 211 ? 11.493 -4.572 -6.313 1.00 85.19 211 ALA A C 1
ATOM 1607 O O . ALA A 1 211 ? 11.204 -5.757 -6.447 1.00 85.19 211 ALA A O 1
ATOM 1608 N N . ASP A 1 212 ? 12.065 -4.096 -5.204 1.00 83.62 212 ASP A N 1
ATOM 1609 C CA . ASP A 1 212 ? 12.439 -4.947 -4.065 1.00 83.62 212 ASP A CA 1
ATOM 1610 C C . ASP A 1 212 ? 11.225 -5.694 -3.483 1.00 83.62 212 ASP A C 1
ATOM 1612 O O . ASP A 1 212 ? 11.305 -6.880 -3.166 1.00 83.62 212 ASP A O 1
ATOM 1616 N N . ILE A 1 213 ? 10.061 -5.037 -3.404 1.00 85.75 213 ILE A N 1
ATOM 1617 C CA . ILE A 1 213 ? 8.808 -5.678 -2.964 1.00 85.75 213 ILE A CA 1
ATOM 1618 C C . ILE A 1 213 ? 8.367 -6.761 -3.957 1.00 85.75 213 ILE A C 1
ATOM 1620 O O . ILE A 1 213 ? 7.934 -7.837 -3.544 1.00 85.75 213 ILE A O 1
ATOM 1624 N N . VAL A 1 214 ? 8.477 -6.499 -5.263 1.00 83.06 214 VAL A N 1
ATOM 1625 C CA . VAL A 1 214 ? 8.145 -7.484 -6.306 1.00 83.06 214 VAL A CA 1
ATOM 1626 C C . VAL A 1 214 ? 9.099 -8.677 -6.255 1.00 83.06 214 VAL A C 1
ATOM 1628 O O . VAL A 1 214 ? 8.642 -9.809 -6.400 1.00 83.06 214 VAL A O 1
ATOM 1631 N N . VAL A 1 215 ? 10.391 -8.449 -6.004 1.00 85.38 215 VAL A N 1
ATOM 1632 C CA . VAL A 1 215 ? 11.389 -9.512 -5.818 1.00 85.38 215 VAL A CA 1
ATOM 1633 C C . VAL A 1 215 ? 11.034 -10.364 -4.602 1.00 85.38 215 VAL A C 1
ATOM 1635 O O . VAL A 1 215 ? 10.866 -11.569 -4.759 1.00 85.38 215 VAL A O 1
ATOM 1638 N N . ARG A 1 216 ? 10.788 -9.752 -3.434 1.00 87.56 216 ARG A N 1
ATOM 1639 C CA . ARG A 1 216 ? 10.345 -10.471 -2.221 1.00 87.56 216 ARG A CA 1
ATOM 1640 C C . ARG A 1 216 ? 9.093 -11.310 -2.480 1.00 87.56 216 ARG A C 1
ATOM 1642 O O . ARG A 1 216 ? 9.016 -12.467 -2.074 1.00 87.56 216 ARG A O 1
ATOM 1649 N N . PHE A 1 217 ? 8.117 -10.746 -3.192 1.00 82.75 217 PHE A N 1
ATOM 1650 C CA . PHE A 1 217 ? 6.907 -11.469 -3.575 1.00 82.75 217 PHE A CA 1
ATOM 1651 C C . PHE A 1 217 ? 7.209 -12.667 -4.491 1.00 82.75 217 PHE A C 1
ATOM 1653 O O . PHE A 1 217 ? 6.693 -13.757 -4.254 1.00 82.75 217 PHE A O 1
ATOM 1660 N N . ALA A 1 218 ? 8.048 -12.486 -5.514 1.00 75.81 218 ALA A N 1
ATOM 1661 C CA . ALA A 1 218 ? 8.415 -13.539 -6.462 1.00 75.81 218 ALA A CA 1
ATOM 1662 C C . ALA A 1 218 ? 9.262 -14.655 -5.825 1.00 75.81 218 ALA A C 1
ATOM 1664 O O . ALA A 1 218 ? 9.158 -15.812 -6.231 1.00 75.81 218 ALA A O 1
ATOM 1665 N N . GLU A 1 219 ? 10.067 -14.321 -4.818 1.00 81.94 219 GLU A N 1
ATOM 1666 C CA . GLU A 1 219 ? 10.845 -15.272 -4.017 1.00 81.94 219 GLU A CA 1
ATOM 1667 C C . GLU A 1 219 ? 9.989 -16.035 -2.993 1.00 81.94 219 GLU A C 1
ATOM 1669 O O . GLU A 1 219 ? 10.468 -16.992 -2.386 1.00 81.94 219 GLU A O 1
ATOM 1674 N N . GLY A 1 220 ? 8.715 -15.659 -2.820 1.00 82.31 220 GLY A N 1
ATOM 1675 C CA . GLY A 1 220 ? 7.816 -16.291 -1.857 1.00 82.31 220 GLY A CA 1
ATOM 1676 C C . GLY A 1 220 ? 8.131 -15.922 -0.406 1.00 82.31 220 GLY A C 1
ATOM 1677 O O . GLY A 1 220 ? 7.895 -16.729 0.489 1.00 82.31 220 GLY A O 1
ATOM 1678 N N . ASP A 1 221 ? 8.663 -14.722 -0.159 1.00 88.62 221 ASP A N 1
ATOM 1679 C CA . ASP A 1 221 ? 8.974 -14.237 1.186 1.00 88.62 221 ASP A CA 1
ATOM 1680 C C . ASP A 1 221 ? 7.696 -14.101 2.040 1.00 88.62 221 ASP A C 1
ATOM 1682 O O . ASP A 1 221 ? 6.939 -13.130 1.937 1.00 88.62 221 ASP A O 1
ATOM 1686 N N . GLU A 1 222 ? 7.458 -15.068 2.933 1.00 90.75 222 GLU A N 1
ATOM 1687 C CA . GLU A 1 222 ? 6.303 -15.070 3.841 1.00 90.75 222 GLU A CA 1
ATOM 1688 C C . GLU A 1 222 ? 6.285 -13.860 4.789 1.00 90.75 222 GLU A C 1
ATOM 1690 O O . GLU A 1 222 ? 5.216 -13.449 5.262 1.00 90.75 222 GLU A O 1
ATOM 1695 N N . SER A 1 223 ? 7.442 -13.239 5.053 1.00 92.00 223 SER A N 1
ATOM 1696 C CA . SER A 1 223 ? 7.507 -12.043 5.892 1.00 92.00 223 SER A CA 1
ATOM 1697 C C . SER A 1 223 ? 6.766 -10.862 5.257 1.00 92.00 223 SER A C 1
ATOM 1699 O O . SER A 1 223 ? 6.152 -10.081 5.985 1.00 92.00 223 SER A O 1
ATOM 1701 N N . LEU A 1 224 ? 6.713 -10.782 3.920 1.00 88.56 224 LEU A N 1
ATOM 1702 C CA . LEU A 1 224 ? 5.952 -9.761 3.198 1.00 88.56 224 LEU A CA 1
ATOM 1703 C C . LEU A 1 224 ? 4.446 -9.896 3.464 1.00 88.56 224 LEU A C 1
ATOM 1705 O O . LEU A 1 224 ? 3.750 -8.900 3.658 1.00 88.56 224 LEU A O 1
ATOM 1709 N N . VAL A 1 225 ? 3.927 -11.125 3.547 1.00 87.94 225 VAL A N 1
ATOM 1710 C CA . VAL A 1 225 ? 2.514 -11.373 3.882 1.00 87.94 225 VAL A CA 1
ATOM 1711 C C . VAL A 1 225 ? 2.207 -10.902 5.304 1.00 87.94 225 VAL A C 1
ATOM 1713 O O . VAL A 1 225 ? 1.169 -10.280 5.545 1.00 87.94 225 VAL A O 1
ATOM 1716 N N . ASN A 1 226 ? 3.111 -11.166 6.248 1.00 87.69 226 ASN A N 1
ATOM 1717 C CA . ASN A 1 226 ? 2.965 -10.719 7.632 1.00 87.69 226 ASN A CA 1
ATOM 1718 C C . ASN A 1 226 ? 3.057 -9.194 7.755 1.00 87.69 226 ASN A C 1
ATOM 1720 O O . ASN A 1 226 ? 2.282 -8.598 8.500 1.00 87.69 226 ASN A O 1
ATOM 1724 N N . GLU A 1 227 ? 3.934 -8.554 6.983 1.00 87.38 227 GLU A N 1
ATOM 1725 C CA . GLU A 1 227 ? 4.040 -7.099 6.890 1.00 87.38 227 GLU A CA 1
ATOM 1726 C C . GLU A 1 227 ? 2.752 -6.479 6.333 1.00 87.38 227 GLU A C 1
ATOM 1728 O O . GLU A 1 227 ? 2.198 -5.564 6.938 1.00 87.38 227 GLU A O 1
ATOM 1733 N N . ILE A 1 228 ? 2.200 -7.029 5.245 1.00 86.25 228 ILE A N 1
ATOM 1734 C CA . ILE A 1 228 ? 0.923 -6.582 4.671 1.00 86.25 228 ILE A CA 1
ATOM 1735 C C . ILE A 1 228 ? -0.214 -6.729 5.690 1.00 86.25 228 ILE A C 1
ATOM 1737 O O . ILE A 1 228 ? -1.029 -5.816 5.832 1.00 86.25 228 ILE A O 1
ATOM 1741 N N . ARG A 1 229 ? -0.272 -7.847 6.429 1.00 82.75 229 ARG A N 1
ATOM 1742 C CA . ARG A 1 229 ? -1.253 -8.049 7.511 1.00 82.75 229 ARG A CA 1
ATOM 1743 C C . ARG A 1 229 ? -1.071 -7.016 8.621 1.00 82.75 229 ARG A C 1
ATOM 1745 O O . ARG A 1 229 ? -2.036 -6.357 8.990 1.00 82.75 229 ARG A O 1
ATOM 1752 N N . LYS A 1 230 ? 0.161 -6.801 9.082 1.00 81.19 230 LYS A N 1
ATOM 1753 C CA . LYS A 1 230 ? 0.477 -5.803 10.108 1.00 81.19 230 LYS A CA 1
ATOM 1754 C C . LYS A 1 230 ? 0.102 -4.389 9.661 1.00 81.19 230 LYS A C 1
ATOM 1756 O O . LYS A 1 230 ? -0.543 -3.677 10.418 1.00 81.19 230 LYS A O 1
ATOM 1761 N N . ASN A 1 231 ? 0.433 -4.001 8.430 1.00 79.00 231 ASN A N 1
ATOM 1762 C CA . ASN A 1 231 ? 0.092 -2.694 7.861 1.00 79.00 231 ASN A CA 1
ATOM 1763 C C . ASN A 1 231 ? -1.424 -2.521 7.718 1.00 79.00 231 ASN A C 1
ATOM 1765 O O . ASN A 1 231 ? -1.959 -1.442 7.964 1.00 79.00 231 ASN A O 1
ATOM 1769 N N . ARG A 1 232 ? -2.135 -3.600 7.370 1.00 76.44 232 ARG A N 1
ATOM 1770 C CA . ARG A 1 232 ? -3.600 -3.626 7.332 1.00 76.44 232 ARG A CA 1
ATOM 1771 C C . ARG A 1 232 ? -4.215 -3.391 8.713 1.00 76.44 232 ARG A C 1
ATOM 1773 O O . ARG A 1 232 ? -5.255 -2.738 8.796 1.00 76.44 232 ARG A O 1
ATOM 1780 N N . ASP A 1 233 ? -3.596 -3.935 9.755 1.00 72.88 233 ASP A N 1
ATOM 1781 C CA . ASP A 1 233 ? -4.086 -3.868 11.133 1.00 72.88 233 ASP A CA 1
ATOM 1782 C C . ASP A 1 233 ? -3.657 -2.563 11.838 1.00 72.88 233 ASP A C 1
ATOM 1784 O O . ASP A 1 233 ? -4.353 -2.085 12.736 1.00 72.88 233 ASP A O 1
ATOM 1788 N N . MET A 1 234 ? -2.554 -1.953 11.384 1.00 67.25 234 MET A N 1
ATOM 1789 C CA . MET A 1 234 ? -2.052 -0.649 11.823 1.00 67.25 234 MET A CA 1
ATOM 1790 C C . MET A 1 234 ? -2.798 0.552 11.238 1.00 67.25 234 MET A C 1
ATOM 1792 O O . MET A 1 234 ? -2.544 1.660 11.700 1.00 67.25 234 MET A O 1
ATOM 1796 N N . ASP A 1 235 ? -3.695 0.379 10.259 1.00 65.62 235 ASP A N 1
ATOM 1797 C CA . ASP A 1 235 ? -4.558 1.471 9.797 1.00 65.62 235 ASP A CA 1
ATOM 1798 C C . ASP A 1 235 ? -5.435 1.921 10.987 1.00 65.62 235 ASP A C 1
ATOM 1800 O O . ASP A 1 235 ? -6.381 1.210 11.347 1.00 65.62 235 ASP A O 1
ATOM 1804 N N . PRO A 1 236 ? -5.143 3.076 11.626 1.00 55.72 236 PRO A N 1
ATOM 1805 C CA . PRO A 1 236 ? -5.744 3.460 12.902 1.00 55.72 236 PRO A CA 1
ATOM 1806 C C . PRO A 1 236 ? -7.256 3.651 12.778 1.00 55.72 236 PRO A C 1
ATOM 1808 O O . PRO A 1 236 ? -7.978 3.549 13.767 1.00 55.72 236 PRO A O 1
ATOM 1811 N N . PHE A 1 237 ? -7.762 3.870 11.562 1.00 55.09 237 PHE A N 1
ATOM 1812 C CA . PHE A 1 237 ? -9.192 3.942 11.297 1.00 55.09 237 PHE A CA 1
ATOM 1813 C C . PHE A 1 237 ? -9.861 2.568 11.392 1.00 55.09 237 PHE A C 1
ATOM 1815 O O . PHE A 1 237 ? -10.953 2.440 11.951 1.00 55.09 237 PHE A O 1
ATOM 1822 N N . ARG A 1 238 ? -9.180 1.521 10.910 1.00 51.88 238 ARG A N 1
ATOM 1823 C CA . ARG A 1 238 ? -9.587 0.137 11.158 1.00 51.88 238 ARG A CA 1
ATOM 1824 C C . ARG A 1 238 ? -9.411 -0.219 12.611 1.00 51.88 238 ARG A C 1
ATOM 1826 O O . ARG A 1 238 ? -10.304 -0.853 13.144 1.00 51.88 238 ARG A O 1
ATOM 1833 N N . THR A 1 239 ? -8.332 0.203 13.262 1.00 50.34 239 THR A N 1
ATOM 1834 C CA . THR A 1 239 ? -8.148 -0.056 14.688 1.00 50.34 239 THR A CA 1
ATOM 1835 C C . THR A 1 239 ? -9.280 0.579 15.491 1.00 50.34 239 THR A C 1
ATOM 1837 O O . THR A 1 239 ? -9.869 -0.121 16.289 1.00 50.34 239 THR A O 1
ATOM 1840 N N . VAL A 1 240 ? -9.706 1.822 15.249 1.00 49.50 240 VAL A N 1
ATOM 1841 C CA . VAL A 1 240 ? -10.816 2.447 16.004 1.00 49.50 240 VAL A CA 1
ATOM 1842 C C . VAL A 1 240 ? -12.175 1.790 15.717 1.00 49.50 240 VAL A C 1
ATOM 1844 O O . VAL A 1 240 ? -12.930 1.542 16.657 1.00 49.50 240 VAL A O 1
ATOM 1847 N N . LEU A 1 241 ? -12.469 1.427 14.463 1.00 50.44 241 LEU A N 1
ATOM 1848 C CA . LEU A 1 241 ? -13.688 0.674 14.124 1.00 50.44 241 LEU A CA 1
ATOM 1849 C C . LEU A 1 241 ? -13.654 -0.772 14.653 1.00 50.44 241 LEU A C 1
ATOM 1851 O O . LEU A 1 241 ? -14.684 -1.303 15.061 1.00 50.44 241 LEU A O 1
ATOM 1855 N N . ASN A 1 242 ? -12.474 -1.392 14.711 1.00 49.62 242 ASN A N 1
ATOM 1856 C CA . ASN A 1 242 ? -12.281 -2.743 15.230 1.00 49.62 242 ASN A CA 1
ATOM 1857 C C . ASN A 1 242 ? -12.144 -2.772 16.757 1.00 49.62 242 ASN A C 1
ATOM 1859 O O . ASN A 1 242 ? -12.536 -3.751 17.363 1.00 49.62 242 ASN A O 1
ATOM 1863 N N . THR A 1 243 ? -11.658 -1.736 17.441 1.00 46.78 243 THR A N 1
ATOM 1864 C CA . THR A 1 243 ? -11.421 -1.792 18.902 1.00 46.78 243 THR A CA 1
ATOM 1865 C C . THR A 1 243 ? -12.737 -1.842 19.684 1.00 46.78 243 THR A C 1
ATOM 1867 O O . THR A 1 243 ? -12.767 -2.330 20.808 1.00 46.78 243 THR A O 1
ATOM 1870 N N . GLN A 1 244 ? -13.855 -1.411 19.088 1.00 47.78 244 GLN A N 1
ATOM 1871 C CA . GLN A 1 244 ? -15.185 -1.580 19.685 1.00 47.78 244 GLN A CA 1
ATOM 1872 C C . GLN A 1 244 ? -15.891 -2.896 19.305 1.00 47.78 244 GLN A C 1
ATOM 1874 O O . GLN A 1 244 ? -16.935 -3.188 19.888 1.00 47.78 244 GLN A O 1
ATOM 1879 N N . ALA A 1 245 ? -15.353 -3.690 18.369 1.00 48.91 245 ALA A N 1
ATOM 1880 C CA . ALA A 1 245 ? -16.054 -4.851 17.806 1.00 48.91 245 ALA A CA 1
ATOM 1881 C C . ALA A 1 245 ? -15.193 -6.106 17.562 1.00 48.91 245 ALA A C 1
ATOM 1883 O O . ALA A 1 245 ? -15.738 -7.156 17.219 1.00 48.91 245 ALA A O 1
ATOM 1884 N N . LEU A 1 246 ? -13.870 -6.049 17.741 1.00 56.28 246 LEU A N 1
ATOM 1885 C CA . LEU A 1 246 ? -13.007 -7.216 17.620 1.00 56.28 246 LEU A CA 1
ATOM 1886 C C . LEU A 1 246 ? -13.122 -8.001 18.918 1.00 56.28 246 LEU A C 1
ATOM 1888 O O . LEU A 1 246 ? -12.332 -7.875 19.854 1.00 56.28 246 LEU A O 1
ATOM 1892 N N . MET A 1 247 ? -14.168 -8.815 18.968 1.00 68.94 247 MET A N 1
ATOM 1893 C CA . MET A 1 247 ? -14.136 -10.004 19.785 1.00 68.94 247 MET A CA 1
ATOM 1894 C C . MET A 1 247 ? -12.791 -10.695 19.545 1.00 68.94 247 MET A C 1
ATOM 1896 O O . MET A 1 247 ? -12.398 -10.893 18.396 1.00 68.94 247 MET A O 1
ATOM 1900 N N . ASP A 1 248 ? -12.075 -10.984 20.630 1.00 79.00 248 ASP A N 1
ATOM 1901 C CA . ASP A 1 248 ? -10.781 -11.656 20.600 1.00 79.00 248 ASP A CA 1
ATOM 1902 C C . ASP A 1 248 ? -10.884 -12.903 19.705 1.00 79.00 248 ASP A C 1
ATOM 1904 O O . ASP A 1 248 ? -11.596 -13.860 20.028 1.00 79.00 248 ASP A O 1
ATOM 1908 N N . SER A 1 249 ? -10.249 -12.838 18.530 1.00 82.00 249 SER A N 1
ATOM 1909 C CA . SER A 1 249 ? -10.342 -13.870 17.491 1.00 82.00 249 SER A CA 1
ATOM 1910 C C . SER A 1 249 ? -9.910 -15.229 18.038 1.00 82.00 249 SER A C 1
ATOM 1912 O O . SER A 1 249 ? -10.480 -16.262 17.678 1.00 82.00 249 SER A O 1
ATOM 1914 N N . ASP A 1 250 ? -8.981 -15.228 18.996 1.00 85.44 250 ASP A N 1
ATOM 1915 C CA . ASP A 1 250 ? -8.510 -16.440 19.646 1.00 85.44 250 ASP A CA 1
ATOM 1916 C C . ASP A 1 250 ? -9.566 -17.022 20.588 1.00 85.44 250 ASP A C 1
ATOM 1918 O O . ASP A 1 250 ? -9.762 -18.237 20.599 1.00 85.44 250 ASP A O 1
ATOM 1922 N N . LYS A 1 251 ? -10.347 -16.187 21.289 1.00 90.31 251 LYS A N 1
ATOM 1923 C CA . LYS A 1 251 ? -11.507 -16.666 22.066 1.00 90.31 251 LYS A CA 1
ATOM 1924 C C . LYS A 1 251 ? -12.588 -17.254 21.174 1.00 90.31 251 LYS A C 1
ATOM 1926 O O . LYS A 1 251 ? -13.161 -18.283 21.529 1.00 90.31 251 LYS A O 1
ATOM 1931 N N . LEU A 1 252 ? -12.876 -16.629 20.029 1.00 93.06 252 LEU A N 1
ATOM 1932 C CA . LEU A 1 252 ? -13.857 -17.178 19.092 1.00 93.06 252 LEU A CA 1
ATOM 1933 C C . LEU A 1 252 ? -13.386 -18.525 18.540 1.00 93.06 252 LEU A C 1
ATOM 1935 O O . LEU A 1 252 ? -14.141 -19.495 18.551 1.00 93.06 252 LEU A O 1
ATOM 1939 N N . ARG A 1 253 ? -12.127 -18.599 18.100 1.00 91.31 253 ARG A N 1
ATOM 1940 C CA . ARG A 1 253 ? -11.527 -19.833 17.586 1.00 91.31 253 ARG A CA 1
ATOM 1941 C C . ARG A 1 253 ? -11.508 -20.929 18.654 1.00 91.31 253 ARG A C 1
ATOM 1943 O O . ARG A 1 253 ? -11.844 -22.070 18.347 1.00 91.31 253 ARG A O 1
ATOM 1950 N N . ALA A 1 254 ? -11.184 -20.586 19.902 1.00 94.19 254 ALA A N 1
ATOM 1951 C CA . ALA A 1 254 ? -11.220 -21.511 21.032 1.00 94.19 254 ALA A CA 1
ATOM 1952 C C . ALA A 1 254 ? -12.637 -22.038 21.298 1.00 94.19 254 ALA A C 1
ATOM 1954 O O . ALA A 1 254 ? -12.815 -23.244 21.459 1.00 94.19 254 ALA A O 1
ATOM 1955 N N . PHE A 1 255 ? -13.652 -21.169 21.278 1.00 95.88 255 PHE A N 1
ATOM 1956 C CA . PHE A 1 255 ? -15.046 -21.589 21.403 1.00 95.88 255 PHE A CA 1
ATOM 1957 C C . PHE A 1 255 ? -15.465 -22.539 20.281 1.00 95.88 255 PHE A C 1
ATOM 1959 O O . PHE A 1 255 ? -16.006 -23.606 20.563 1.00 95.88 255 PHE A O 1
ATOM 1966 N N . VAL A 1 256 ? -15.211 -22.167 19.022 1.00 95.94 256 VAL A N 1
ATOM 1967 C CA . VAL A 1 256 ? -15.602 -22.981 17.865 1.00 95.94 256 VAL A CA 1
ATOM 1968 C C . VAL A 1 256 ? -14.918 -24.347 17.927 1.00 95.94 256 VAL A C 1
ATOM 1970 O O . VAL A 1 256 ? -15.591 -25.360 17.795 1.00 95.94 256 VAL A O 1
ATOM 1973 N N . SER A 1 257 ? -13.621 -24.391 18.243 1.00 94.88 257 SER A N 1
ATOM 1974 C CA . SER A 1 257 ? -12.873 -25.643 18.420 1.00 94.88 257 SER A CA 1
ATOM 1975 C C . SER A 1 257 ? -13.423 -26.515 19.562 1.00 94.88 257 SER A C 1
ATOM 1977 O O . SER A 1 257 ? -13.551 -27.735 19.429 1.00 94.88 257 SER A O 1
ATOM 1979 N N . ALA A 1 258 ? -13.797 -25.899 20.688 1.00 95.50 258 ALA A N 1
ATOM 1980 C CA . ALA A 1 258 ? -14.275 -26.618 21.865 1.00 95.50 258 ALA A CA 1
ATOM 1981 C C . ALA A 1 258 ? -15.726 -27.109 21.734 1.00 95.50 258 ALA A C 1
ATOM 1983 O O . ALA A 1 258 ? -16.059 -28.192 22.218 1.00 95.50 258 ALA A O 1
ATOM 1984 N N . ARG A 1 259 ? -16.608 -26.310 21.122 1.00 96.38 259 ARG A N 1
ATOM 1985 C CA . ARG A 1 259 ? -18.068 -26.492 21.190 1.00 96.38 259 ARG A CA 1
ATOM 1986 C C . ARG A 1 259 ? -18.745 -26.739 19.852 1.00 96.38 259 ARG A C 1
ATOM 1988 O O . ARG A 1 259 ? -19.941 -27.019 19.862 1.00 96.38 259 ARG A O 1
ATOM 1995 N N . CYS A 1 260 ? -18.035 -26.648 18.733 1.00 96.69 260 CYS A N 1
ATOM 1996 C CA . CYS A 1 260 ? -18.629 -26.844 17.419 1.00 96.69 260 CYS A CA 1
ATOM 1997 C C . CYS A 1 260 ? -17.901 -27.929 16.626 1.00 96.69 260 CYS A C 1
ATOM 1999 O O . CYS A 1 260 ? -16.685 -28.084 16.721 1.00 96.69 260 CYS A O 1
ATOM 2001 N N . ASP A 1 261 ? -18.661 -28.637 15.801 1.00 96.56 261 ASP A N 1
ATOM 2002 C CA . ASP A 1 261 ? -18.127 -29.423 14.697 1.00 96.56 261 ASP A CA 1
ATOM 2003 C C . ASP A 1 261 ? -18.225 -28.602 13.415 1.00 96.56 261 ASP A C 1
ATOM 2005 O O . ASP A 1 261 ? -19.230 -27.927 13.172 1.00 96.56 261 ASP A O 1
ATOM 2009 N N . ALA A 1 262 ? -17.167 -28.651 12.608 1.00 95.31 262 ALA A N 1
ATOM 2010 C CA . ALA A 1 262 ? -17.103 -27.992 11.314 1.00 95.31 262 ALA A CA 1
ATOM 2011 C C . ALA A 1 262 ? -17.172 -29.037 10.196 1.00 95.31 262 ALA A C 1
ATOM 2013 O O . ALA A 1 262 ? -16.506 -30.069 10.267 1.00 95.31 262 ALA A O 1
ATOM 2014 N N . GLY A 1 263 ? -17.979 -28.785 9.168 1.00 93.38 263 GLY A N 1
ATOM 2015 C CA . GLY A 1 263 ? -18.182 -29.744 8.084 1.00 93.38 263 GLY A CA 1
ATOM 2016 C C . GLY A 1 263 ? -19.257 -29.318 7.094 1.00 93.38 263 GLY A C 1
ATOM 2017 O O . GLY A 1 263 ? -20.145 -28.528 7.416 1.00 93.38 263 GLY A O 1
ATOM 2018 N N . GLU A 1 264 ? -19.181 -29.835 5.869 1.00 92.94 264 GLU A N 1
ATOM 2019 C CA . GLU A 1 264 ? -20.150 -29.524 4.820 1.00 92.94 264 GLU A CA 1
ATOM 2020 C C . GLU A 1 264 ? -21.563 -29.996 5.206 1.00 92.94 264 GLU A C 1
ATOM 2022 O O . GLU A 1 264 ? -21.753 -31.052 5.805 1.00 92.94 264 GLU A O 1
ATOM 2027 N N . GLY A 1 265 ? -22.575 -29.182 4.896 1.00 91.81 265 GLY A N 1
ATOM 2028 C CA . GLY A 1 265 ? -23.976 -29.488 5.207 1.00 91.81 265 GLY A CA 1
ATOM 2029 C C . GLY A 1 265 ? -24.396 -29.241 6.661 1.00 91.81 265 GLY A C 1
ATOM 2030 O O . GLY A 1 265 ? -25.595 -29.270 6.943 1.00 91.81 265 GLY A O 1
ATOM 2031 N N . LEU A 1 266 ? -23.462 -28.933 7.567 1.00 95.31 266 LEU A N 1
ATOM 2032 C CA . LEU A 1 266 ? -23.784 -28.551 8.941 1.00 95.31 266 LEU A CA 1
ATOM 2033 C C . LEU A 1 266 ? -24.346 -27.125 9.000 1.00 95.31 266 LEU A C 1
ATOM 2035 O O . LEU A 1 266 ? -23.881 -26.225 8.296 1.00 95.31 266 LEU A O 1
ATOM 2039 N N . LEU A 1 267 ? -25.363 -26.924 9.837 1.00 95.38 267 LEU A N 1
ATOM 2040 C CA . LEU A 1 267 ? -26.017 -25.636 10.049 1.00 95.38 267 LEU A CA 1
ATOM 2041 C C . LEU A 1 267 ? -26.273 -25.430 11.541 1.00 95.38 267 LEU A C 1
ATOM 2043 O O . LEU A 1 267 ? -26.779 -26.327 12.211 1.00 95.38 267 LEU A O 1
ATOM 2047 N N . VAL A 1 268 ? -26.022 -24.216 12.026 1.00 95.81 268 VAL A N 1
ATOM 2048 C CA . VAL A 1 268 ? -26.376 -23.800 13.387 1.00 95.81 268 VAL A CA 1
ATOM 2049 C C . VAL A 1 268 ? -27.113 -22.470 13.339 1.00 95.81 268 VAL A C 1
ATOM 2051 O O . VAL A 1 268 ? -26.686 -21.528 12.663 1.00 95.81 268 VAL A O 1
ATOM 2054 N N . ALA A 1 269 ? -28.236 -22.363 14.052 1.00 95.81 269 ALA A N 1
ATOM 2055 C CA . ALA A 1 269 ? -28.946 -21.095 14.147 1.00 95.81 269 ALA A CA 1
ATOM 2056 C C . ALA A 1 269 ? -28.078 -20.035 14.825 1.00 95.81 269 ALA A C 1
ATOM 2058 O O . ALA A 1 269 ? -27.472 -20.265 15.871 1.00 95.81 269 ALA A O 1
ATOM 2059 N N . ARG A 1 270 ? -28.087 -18.816 14.276 1.00 95.44 270 ARG A N 1
ATOM 2060 C CA . ARG A 1 270 ? -27.307 -17.690 14.806 1.00 95.44 270 ARG A CA 1
ATOM 2061 C C . ARG A 1 270 ? -27.615 -17.410 16.277 1.00 95.44 270 ARG A C 1
ATOM 2063 O O . ARG A 1 270 ? -26.716 -17.042 17.025 1.00 95.44 270 ARG A O 1
ATOM 2070 N N . ARG A 1 271 ? -28.876 -17.584 16.686 1.00 95.06 271 ARG A N 1
ATOM 2071 C CA . ARG A 1 271 ? -29.298 -17.435 18.083 1.00 95.06 271 ARG A CA 1
ATOM 2072 C C . ARG A 1 271 ? -28.717 -18.535 18.973 1.00 95.06 271 ARG A C 1
ATOM 2074 O O . ARG A 1 271 ? -28.151 -18.206 20.002 1.00 95.06 271 ARG A O 1
ATOM 2081 N N . GLU A 1 272 ? -28.802 -19.795 18.554 1.00 95.31 272 GLU A N 1
ATOM 2082 C CA . GLU A 1 272 ? -28.280 -20.937 19.321 1.00 95.31 272 GLU A CA 1
ATOM 2083 C C . GLU A 1 272 ? -26.767 -20.838 19.506 1.00 95.31 272 GLU A C 1
ATOM 2085 O O . GLU A 1 272 ? -26.277 -20.986 20.621 1.00 95.31 272 GLU A O 1
ATOM 2090 N N . LEU A 1 273 ? -26.031 -20.498 18.443 1.00 96.31 273 LEU A N 1
ATOM 2091 C CA . LEU A 1 273 ? -24.584 -20.305 18.523 1.00 96.31 273 LEU A CA 1
ATOM 2092 C C . LEU A 1 273 ? -24.213 -19.153 19.467 1.00 96.31 273 LEU A C 1
ATOM 2094 O O . LEU A 1 273 ? -23.287 -19.283 20.263 1.00 96.31 273 LEU A O 1
ATOM 2098 N N . ARG A 1 274 ? -24.948 -18.035 19.401 1.00 96.00 274 ARG A N 1
ATOM 2099 C CA . ARG A 1 274 ? -24.739 -16.875 20.277 1.00 96.00 274 ARG A CA 1
ATOM 2100 C C . ARG A 1 274 ? -25.009 -17.223 21.741 1.00 96.00 274 ARG A C 1
ATOM 2102 O O . ARG A 1 274 ? -24.218 -16.863 22.605 1.00 96.00 274 ARG A O 1
ATOM 2109 N N . ASP A 1 275 ? -26.109 -17.913 22.014 1.00 96.25 275 ASP A N 1
ATOM 2110 C CA . ASP A 1 275 ? -26.498 -18.283 23.373 1.00 96.25 275 ASP A CA 1
ATOM 2111 C C . ASP A 1 275 ? -25.503 -19.326 23.941 1.00 96.25 275 ASP A C 1
ATOM 2113 O O . ASP A 1 275 ? -25.060 -19.205 25.083 1.00 96.25 275 ASP A O 1
ATOM 2117 N N . ALA A 1 276 ? -25.033 -20.276 23.120 1.00 96.31 276 ALA A N 1
ATOM 2118 C CA . ALA A 1 276 ? -23.966 -21.210 23.488 1.00 96.31 276 ALA A CA 1
ATOM 2119 C C . ALA A 1 276 ? -22.625 -20.507 23.759 1.00 96.31 276 ALA A C 1
ATOM 2121 O O . ALA A 1 276 ? -21.916 -20.875 24.698 1.00 96.31 276 ALA A O 1
ATOM 2122 N N . PHE A 1 277 ? -22.287 -19.482 22.971 1.00 95.94 277 PHE A N 1
ATOM 2123 C CA . PHE A 1 277 ? -21.095 -18.665 23.188 1.00 95.94 277 PHE A CA 1
ATOM 2124 C C . PHE A 1 277 ? -21.164 -17.904 24.515 1.00 95.94 277 PHE A C 1
ATOM 2126 O O . PHE A 1 277 ? -20.217 -17.954 25.295 1.00 95.94 277 PHE A O 1
ATOM 2133 N N . GLN A 1 278 ? -22.304 -17.274 24.814 1.00 95.94 278 GLN A N 1
ATOM 2134 C CA . GLN A 1 278 ? -22.540 -16.592 26.088 1.00 95.94 278 GLN A CA 1
ATOM 2135 C C . GLN A 1 278 ? -22.373 -17.540 27.281 1.00 95.94 278 GLN A C 1
ATOM 2137 O O . GLN A 1 278 ? -21.683 -17.210 28.243 1.00 95.94 278 GLN A O 1
ATOM 2142 N N . VAL A 1 279 ? -22.955 -18.742 27.213 1.00 95.88 279 VAL A N 1
ATOM 2143 C CA . VAL A 1 279 ? -22.798 -19.757 28.269 1.00 95.88 279 VAL A CA 1
ATOM 2144 C C . VAL A 1 279 ? -21.334 -20.180 28.416 1.00 95.88 279 VAL A C 1
ATOM 2146 O O . VAL A 1 279 ? -20.835 -20.275 29.535 1.00 95.88 279 VAL A O 1
ATOM 2149 N N . TRP A 1 280 ? -20.621 -20.393 27.307 1.00 95.56 280 TRP A N 1
ATOM 2150 C CA . TRP A 1 280 ? -19.201 -20.758 27.327 1.00 95.56 280 TRP A CA 1
ATOM 2151 C C . TRP A 1 280 ? -18.310 -19.669 27.946 1.00 95.56 280 TRP A C 1
ATOM 2153 O O . TRP A 1 280 ? -17.332 -19.994 28.612 1.00 95.56 280 TRP A O 1
ATOM 2163 N N . GLN A 1 281 ? -18.679 -18.393 27.801 1.00 94.31 281 GLN A N 1
ATOM 2164 C CA . GLN A 1 281 ? -18.005 -17.258 28.444 1.00 94.31 281 GLN A CA 1
ATOM 2165 C C . GLN A 1 281 ? -18.431 -17.014 29.903 1.00 94.31 281 GLN A C 1
ATOM 2167 O O . GLN A 1 281 ? -18.074 -15.988 30.476 1.00 94.31 281 GLN A O 1
ATOM 2172 N N . GLY A 1 282 ? -19.192 -17.923 30.520 1.00 94.88 282 GLY A N 1
ATOM 2173 C CA . GLY A 1 282 ? -19.646 -17.769 31.905 1.00 94.88 282 GLY A CA 1
ATOM 2174 C C . GLY A 1 282 ? -20.824 -16.805 32.072 1.00 94.88 282 GLY A C 1
ATOM 2175 O O . GLY A 1 282 ? -21.022 -16.264 33.154 1.00 94.88 282 GLY A O 1
ATOM 2176 N N . GLY A 1 283 ? -21.614 -16.586 31.017 1.00 93.94 283 GLY A N 1
ATOM 2177 C CA . GLY A 1 283 ? -22.804 -15.731 31.035 1.00 93.94 283 GLY A CA 1
ATOM 2178 C C . GLY A 1 283 ? -22.559 -14.282 30.608 1.00 93.94 283 GLY A C 1
ATOM 2179 O O . GLY A 1 283 ? -23.531 -13.540 30.440 1.00 93.94 283 GLY A O 1
ATOM 2180 N N . GLU A 1 284 ? -21.302 -13.895 30.376 1.00 92.56 284 GLU A N 1
ATOM 2181 C CA . GLU A 1 284 ? -20.938 -12.569 29.869 1.00 92.56 284 GLU A CA 1
ATOM 2182 C C . GLU A 1 284 ? -21.664 -12.251 28.548 1.00 92.56 284 GLU A C 1
ATOM 2184 O O . GLU A 1 284 ? -21.825 -13.127 27.690 1.00 92.56 284 GLU A O 1
ATOM 2189 N N . PRO A 1 285 ? -22.146 -11.010 28.361 1.00 92.81 285 PRO A N 1
ATOM 2190 C CA . PRO A 1 285 ? -22.893 -10.646 27.170 1.00 92.81 285 PRO A CA 1
ATOM 2191 C C . PRO A 1 285 ? -22.019 -10.796 25.926 1.00 92.81 285 PRO A C 1
ATOM 2193 O O . PRO A 1 285 ? -20.874 -10.347 25.889 1.00 92.81 285 PRO A O 1
ATOM 2196 N N . VAL A 1 286 ? -22.591 -11.383 24.872 1.00 92.69 286 VAL A N 1
ATOM 2197 C CA . VAL A 1 286 ? -21.867 -11.565 23.611 1.00 92.69 286 VAL A CA 1
ATOM 2198 C C . VAL A 1 286 ? -21.428 -10.203 23.055 1.00 92.69 286 VAL A C 1
ATOM 2200 O O . VAL A 1 286 ? -22.276 -9.313 22.911 1.00 92.69 286 VAL A O 1
ATOM 2203 N N . PRO A 1 287 ? -20.138 -10.029 22.707 1.00 88.94 287 PRO A N 1
ATOM 2204 C CA . PRO A 1 287 ? -19.629 -8.780 22.161 1.00 88.94 287 PRO A CA 1
ATOM 2205 C C . PRO A 1 287 ? -20.412 -8.299 20.936 1.00 88.94 287 PRO A C 1
ATOM 2207 O O . PRO A 1 287 ? -20.851 -9.084 20.085 1.00 88.94 287 PRO A O 1
ATOM 2210 N N . LYS A 1 288 ? -20.553 -6.974 20.820 1.00 86.12 288 LYS A N 1
ATOM 2211 C CA . LYS A 1 288 ? -21.009 -6.346 19.575 1.00 86.12 288 LYS A CA 1
ATOM 2212 C C . LYS A 1 288 ? -20.010 -6.728 18.477 1.00 86.12 288 LYS A C 1
ATOM 2214 O O . LYS A 1 288 ? -18.812 -6.625 18.705 1.00 86.12 288 LYS A O 1
ATOM 2219 N N . GLY A 1 289 ? -20.493 -7.198 17.328 1.00 87.75 289 GLY A N 1
ATOM 2220 C CA . GLY A 1 289 ? -19.622 -7.681 16.247 1.00 87.75 289 GLY A CA 1
ATOM 2221 C C . GLY A 1 289 ? -19.498 -9.207 16.117 1.00 87.75 289 GLY A C 1
ATOM 2222 O O . GLY A 1 289 ? -18.747 -9.683 15.274 1.00 87.75 289 GLY A O 1
ATOM 2223 N N . PHE A 1 290 ? -20.196 -10.005 16.939 1.00 91.69 290 PHE A N 1
ATOM 2224 C CA . PHE A 1 290 ? -20.135 -11.477 16.851 1.00 91.69 290 PHE A CA 1
ATOM 2225 C C . PHE A 1 290 ? -20.406 -12.054 15.441 1.00 91.69 290 PHE A C 1
ATOM 2227 O O . PHE A 1 290 ? -19.665 -12.939 15.020 1.00 91.69 290 PHE A O 1
ATOM 2234 N N . PRO A 1 291 ? -21.415 -11.585 14.681 1.00 92.31 291 PRO A N 1
ATOM 2235 C CA . PRO A 1 291 ? -21.638 -12.042 13.305 1.00 92.31 291 PRO A CA 1
ATOM 2236 C C . PRO A 1 291 ? -20.475 -11.748 12.364 1.00 92.31 291 PRO A C 1
ATOM 2238 O O . PRO A 1 291 ? -20.046 -12.626 11.624 1.00 92.31 291 PRO A O 1
ATOM 2241 N N . GLU A 1 292 ? -19.942 -10.535 12.434 1.00 90.12 292 GLU A N 1
ATOM 2242 C CA . GLU A 1 292 ? -18.819 -10.078 11.626 1.00 90.12 292 GLU A CA 1
ATOM 2243 C C . GLU A 1 292 ? -17.546 -10.863 11.979 1.00 90.12 292 GLU A C 1
ATOM 2245 O O . GLU A 1 292 ? -16.761 -11.212 11.100 1.00 90.12 292 GLU A O 1
ATOM 2250 N N . ALA A 1 293 ? -17.367 -11.209 13.258 1.00 90.00 293 ALA A N 1
ATOM 2251 C CA . ALA A 1 293 ? -16.274 -12.060 13.717 1.00 90.00 293 ALA A CA 1
ATOM 2252 C C . ALA A 1 293 ? -16.401 -13.503 13.190 1.00 90.00 293 ALA A C 1
ATOM 2254 O O . ALA A 1 293 ? -15.401 -14.094 12.787 1.00 90.00 293 ALA A O 1
ATOM 2255 N N . MET A 1 294 ? -17.617 -14.058 13.136 1.00 93.88 294 MET A N 1
ATOM 2256 C CA . MET A 1 294 ? -17.877 -15.377 12.543 1.00 93.88 294 MET A CA 1
ATOM 2257 C C . MET A 1 294 ? -17.605 -15.397 11.033 1.00 93.88 294 MET A C 1
ATOM 2259 O O . MET A 1 294 ? -16.945 -16.316 10.548 1.00 93.88 294 MET A O 1
ATOM 2263 N N . GLU A 1 295 ? -18.045 -14.369 10.302 1.00 91.12 295 GLU A N 1
ATOM 2264 C CA . GLU A 1 295 ? -17.728 -14.207 8.877 1.00 91.12 295 GLU A CA 1
ATOM 2265 C C . GLU A 1 295 ? -16.217 -14.051 8.658 1.00 91.12 295 GLU A C 1
ATOM 2267 O O . GLU A 1 295 ? -15.644 -14.702 7.784 1.00 91.12 295 GLU A O 1
ATOM 2272 N N . GLY A 1 296 ? -15.546 -13.259 9.501 1.00 85.81 296 GLY A N 1
ATOM 2273 C CA . GLY A 1 296 ? -14.090 -13.105 9.496 1.00 85.81 296 GLY A CA 1
ATOM 2274 C C . GLY A 1 296 ? -13.329 -14.400 9.805 1.00 85.81 296 GLY A C 1
ATOM 2275 O O . GLY A 1 296 ? -12.208 -14.576 9.330 1.00 85.81 296 GLY A O 1
ATOM 2276 N N . ALA A 1 297 ? -13.945 -15.324 10.548 1.00 88.19 297 ALA A N 1
ATOM 2277 C CA . ALA A 1 297 ? -13.431 -16.669 10.805 1.00 88.19 297 ALA A CA 1
ATOM 2278 C C . ALA A 1 297 ? -13.732 -17.673 9.671 1.00 88.19 297 ALA A C 1
ATOM 2280 O O . ALA A 1 297 ? -13.343 -18.835 9.777 1.00 88.19 297 ALA A O 1
ATOM 2281 N N . GLY A 1 298 ? -14.382 -17.235 8.587 1.00 91.25 298 GLY A N 1
ATOM 2282 C CA . GLY A 1 298 ? -14.667 -18.045 7.400 1.00 91.25 298 GLY A CA 1
ATOM 2283 C C . GLY A 1 298 ? -16.050 -18.701 7.381 1.00 91.25 298 GLY A C 1
ATOM 2284 O O . GLY A 1 298 ? -16.327 -19.487 6.477 1.00 91.25 298 GLY A O 1
ATOM 2285 N N . TYR A 1 299 ? -16.933 -18.386 8.332 1.00 94.00 299 TYR A N 1
ATOM 2286 C CA . TYR A 1 299 ? -18.270 -18.978 8.406 1.00 94.00 299 TYR A CA 1
ATOM 2287 C C . TYR A 1 299 ? -19.320 -18.064 7.779 1.00 94.00 299 TYR A C 1
ATOM 2289 O O . TYR A 1 299 ? -19.646 -17.004 8.309 1.00 94.00 299 TYR A O 1
ATOM 2297 N N . ALA A 1 300 ? -19.883 -18.492 6.650 1.00 93.50 300 ALA A N 1
ATOM 2298 C CA . ALA A 1 300 ? -20.894 -17.723 5.933 1.00 93.50 300 ALA A CA 1
ATOM 2299 C C . ALA A 1 300 ? -22.248 -17.723 6.663 1.00 93.50 300 ALA A C 1
ATOM 2301 O O . ALA A 1 300 ? -22.701 -18.755 7.169 1.00 93.50 300 ALA A O 1
ATOM 2302 N N . ILE A 1 301 ? -22.933 -16.577 6.652 1.00 94.81 301 ILE A N 1
ATOM 2303 C CA . ILE A 1 301 ? -24.318 -16.454 7.116 1.00 94.81 301 ILE A CA 1
ATOM 2304 C C . ILE A 1 301 ? -25.264 -16.732 5.946 1.00 94.81 301 ILE A C 1
ATOM 2306 O O . ILE A 1 301 ? -25.154 -16.139 4.876 1.00 94.81 301 ILE A O 1
ATOM 2310 N N . ALA A 1 302 ? -26.244 -17.604 6.164 1.00 93.81 302 ALA A N 1
ATOM 2311 C CA . ALA A 1 302 ? -27.351 -17.830 5.246 1.00 93.81 302 ALA A CA 1
ATOM 2312 C C . ALA A 1 302 ? -28.687 -17.654 5.970 1.00 93.81 302 ALA A C 1
ATOM 2314 O O . ALA A 1 302 ? -28.777 -17.754 7.190 1.00 93.81 302 ALA A O 1
ATOM 2315 N N . THR A 1 303 ? -29.754 -17.419 5.215 1.00 94.38 303 THR A N 1
ATOM 2316 C CA . THR A 1 303 ? -31.119 -17.416 5.749 1.00 94.38 303 THR A CA 1
ATOM 2317 C C . THR A 1 303 ? -31.818 -18.680 5.265 1.00 94.38 303 THR A C 1
ATOM 2319 O O . THR A 1 303 ? -31.977 -18.870 4.060 1.00 94.38 303 THR A O 1
ATOM 2322 N N . ARG A 1 304 ? -32.184 -19.581 6.185 1.00 89.00 304 ARG A N 1
ATOM 2323 C CA . ARG A 1 304 ? -32.830 -20.866 5.866 1.00 89.00 304 ARG A CA 1
ATOM 2324 C C . ARG A 1 304 ? -33.952 -21.174 6.852 1.00 89.00 304 ARG A C 1
ATOM 2326 O O . ARG A 1 304 ? -33.969 -20.673 7.975 1.00 89.00 304 ARG A O 1
ATOM 2333 N N . ALA A 1 305 ? -34.890 -22.017 6.430 1.00 84.50 305 ALA A N 1
ATOM 2334 C CA . ALA A 1 305 ? -35.852 -22.618 7.342 1.00 84.50 305 ALA A CA 1
ATOM 2335 C C . ALA A 1 305 ? -35.101 -23.539 8.315 1.00 84.50 305 ALA A C 1
ATOM 2337 O O . ALA A 1 305 ? -34.468 -24.500 7.881 1.00 84.50 305 ALA A O 1
ATOM 2338 N N . TYR A 1 306 ? -35.153 -23.229 9.610 1.00 84.50 306 TYR A N 1
ATOM 2339 C CA . TYR A 1 306 ? -34.425 -23.961 10.647 1.00 84.50 306 TYR A CA 1
ATOM 2340 C C . TYR A 1 306 ? -35.366 -24.383 11.783 1.00 84.50 306 TYR A C 1
ATOM 2342 O O . TYR A 1 306 ? -36.320 -23.673 12.118 1.00 84.50 306 TYR A O 1
ATOM 2350 N N . GLY A 1 307 ? -35.099 -25.553 12.366 1.00 79.25 307 GLY A N 1
ATOM 2351 C CA . GLY A 1 307 ? -35.896 -26.143 13.441 1.00 79.25 307 GLY A CA 1
ATOM 2352 C C . GLY A 1 307 ? -37.257 -26.715 13.001 1.00 79.25 307 GLY A C 1
ATOM 2353 O O . GLY A 1 307 ? -37.659 -26.593 11.839 1.00 79.25 307 GLY A O 1
ATOM 2354 N N . PRO A 1 308 ? -38.007 -27.327 13.937 1.00 81.56 308 PRO A N 1
ATOM 2355 C CA . PRO A 1 308 ? -39.265 -28.027 13.645 1.00 81.56 308 PRO A CA 1
ATOM 2356 C C . PRO A 1 308 ? -40.355 -27.102 13.088 1.00 81.56 308 PRO A C 1
ATOM 2358 O O . PRO A 1 308 ? -41.171 -27.519 12.272 1.00 81.56 308 PRO A O 1
ATOM 2361 N N . ASN A 1 309 ? -40.317 -25.818 13.454 1.00 82.75 309 ASN A N 1
ATOM 2362 C CA . ASN A 1 309 ? -41.275 -24.813 12.990 1.00 82.75 309 ASN A CA 1
ATOM 2363 C C . ASN A 1 309 ? -40.935 -24.222 11.610 1.00 82.75 309 ASN A C 1
ATOM 2365 O O . ASN A 1 309 ? -41.678 -23.369 11.128 1.00 82.75 309 ASN A O 1
ATOM 2369 N N . ARG A 1 310 ? -39.803 -24.617 10.997 1.00 80.31 310 ARG A N 1
ATOM 2370 C CA . ARG A 1 310 ? -39.326 -24.155 9.677 1.00 80.31 310 ARG A CA 1
ATOM 2371 C C . ARG A 1 310 ? -39.344 -22.630 9.484 1.00 80.31 310 ARG A C 1
ATOM 2373 O O . ARG A 1 310 ? -39.486 -22.144 8.363 1.00 80.31 310 ARG A O 1
ATOM 2380 N N . LYS A 1 311 ? -39.183 -21.850 10.557 1.00 85.94 311 LYS A N 1
ATOM 2381 C CA . LYS A 1 311 ? -39.130 -20.387 10.453 1.00 85.94 311 LYS A CA 1
ATOM 2382 C C . LYS A 1 311 ? -37.812 -19.975 9.807 1.00 85.94 311 LYS A C 1
ATOM 2384 O O . LYS A 1 311 ? -36.752 -20.500 10.154 1.00 85.94 311 LYS A O 1
ATOM 2389 N N . SER A 1 312 ? -37.896 -19.031 8.876 1.00 84.69 312 SER A N 1
ATOM 2390 C CA . SER A 1 312 ? -36.726 -18.438 8.233 1.00 84.69 312 SER A CA 1
ATOM 2391 C C . SER A 1 312 ? -35.865 -17.745 9.289 1.00 84.69 312 SER A C 1
ATOM 2393 O O . SER A 1 312 ? -36.305 -16.779 9.912 1.00 84.69 312 SER A O 1
ATOM 2395 N N . THR A 1 313 ? -34.674 -18.284 9.541 1.00 90.38 313 THR A N 1
ATOM 2396 C CA . THR A 1 313 ? -33.746 -17.803 10.571 1.00 90.38 313 THR A CA 1
ATOM 2397 C C . THR A 1 313 ? -32.350 -17.692 9.965 1.00 90.38 313 THR A C 1
ATOM 2399 O O . THR A 1 313 ? -31.979 -18.477 9.090 1.00 90.38 313 THR A O 1
ATOM 2402 N N . GLY A 1 314 ? -31.567 -16.713 10.424 1.00 94.06 314 GLY A N 1
ATOM 2403 C CA . GLY A 1 314 ? -30.143 -16.649 10.100 1.00 94.06 314 GLY A CA 1
ATOM 2404 C C . GLY A 1 314 ? -29.412 -17.858 10.687 1.00 94.06 314 GLY A C 1
ATOM 2405 O O . GLY A 1 314 ? -29.501 -18.105 11.892 1.00 94.06 314 GLY A O 1
ATOM 2406 N N . VAL A 1 315 ? -28.700 -18.600 9.849 1.00 95.94 315 VAL A N 1
ATOM 2407 C CA . VAL A 1 315 ? -27.887 -19.769 10.202 1.00 95.94 315 VAL A CA 1
ATOM 2408 C C . VAL A 1 315 ? -26.449 -19.543 9.744 1.00 95.94 315 VAL A C 1
ATOM 2410 O O . VAL A 1 315 ? -26.227 -18.909 8.713 1.00 95.94 315 VAL A O 1
ATOM 2413 N N . TYR A 1 316 ? -25.479 -20.065 10.489 1.00 96.81 316 TYR A N 1
ATOM 2414 C CA . TYR A 1 316 ? -24.106 -20.189 9.999 1.00 96.81 316 TYR A CA 1
ATOM 2415 C C . TYR A 1 316 ? -23.963 -21.508 9.245 1.00 96.81 316 TYR A C 1
ATOM 2417 O O . TYR A 1 316 ? -24.440 -22.544 9.715 1.00 96.81 316 TYR A O 1
ATOM 2425 N N . VAL A 1 317 ? -23.340 -21.457 8.069 1.00 95.19 317 VAL A N 1
ATOM 2426 C CA . VAL A 1 317 ? -23.101 -22.626 7.216 1.00 95.19 317 VAL A CA 1
ATOM 2427 C C . VAL A 1 317 ? -21.750 -23.242 7.547 1.00 95.19 317 VAL A C 1
ATOM 2429 O O . VAL A 1 317 ? -20.759 -22.532 7.696 1.00 95.19 317 VAL A O 1
ATOM 2432 N N . GLY A 1 318 ? -21.719 -24.568 7.634 1.00 94.75 318 GLY A N 1
ATOM 2433 C CA . GLY A 1 318 ? -20.507 -25.330 7.898 1.00 94.75 318 GLY A CA 1
ATOM 2434 C C . GLY A 1 318 ? -20.237 -25.591 9.378 1.00 94.75 318 GLY A C 1
ATOM 2435 O O . GLY A 1 318 ? -19.141 -26.032 9.705 1.00 94.75 318 GLY A O 1
ATOM 2436 N N . LEU A 1 319 ? -21.198 -25.309 10.268 1.00 96.44 319 LEU A N 1
ATOM 2437 C CA . LEU A 1 319 ? -21.053 -25.456 11.718 1.00 96.44 319 LEU A CA 1
ATOM 2438 C C . LEU A 1 319 ? -22.257 -26.149 12.347 1.00 96.44 319 LEU A C 1
ATOM 2440 O O . LEU A 1 319 ? -23.395 -25.846 12.002 1.00 96.44 319 LEU A O 1
ATOM 2444 N N . CYS A 1 320 ? -22.003 -27.012 13.326 1.00 96.75 320 CYS A N 1
ATOM 2445 C CA . CYS A 1 320 ? -23.005 -27.571 14.230 1.00 96.75 320 CYS A CA 1
ATOM 2446 C C . CYS A 1 320 ? -22.506 -27.450 15.674 1.00 96.75 320 CYS A C 1
ATOM 2448 O O . CYS A 1 320 ? -21.311 -27.590 15.922 1.00 96.75 320 CYS A O 1
ATOM 2450 N N . LEU A 1 321 ? -23.397 -27.196 16.634 1.00 96.50 321 LEU A N 1
ATOM 2451 C CA . LEU A 1 321 ? -23.037 -27.239 18.053 1.00 96.50 321 LEU A CA 1
ATOM 2452 C C . LEU A 1 321 ? -22.922 -28.693 18.515 1.00 96.50 321 LEU A C 1
ATOM 2454 O O . LEU A 1 321 ? -23.848 -29.480 18.320 1.00 96.50 321 LEU A O 1
ATOM 2458 N N . ARG A 1 322 ? -21.821 -29.030 19.191 1.00 96.25 322 ARG A N 1
ATOM 2459 C CA . ARG A 1 322 ? -21.700 -30.310 19.888 1.00 96.25 322 ARG A CA 1
ATOM 2460 C C . ARG A 1 322 ? -22.729 -30.360 21.016 1.00 96.25 322 ARG A C 1
ATOM 2462 O O . ARG A 1 322 ? -22.842 -29.383 21.768 1.00 96.25 322 ARG A O 1
ATOM 2469 N N . PRO A 1 323 ? -23.455 -31.476 21.185 1.00 91.56 323 PRO A N 1
ATOM 2470 C CA . PRO A 1 323 ? -24.282 -31.660 22.365 1.00 91.56 323 PRO A CA 1
ATOM 2471 C C . PRO A 1 323 ? -23.397 -31.542 23.609 1.00 91.56 323 PRO A C 1
ATOM 2473 O O . PRO A 1 323 ? -22.288 -32.079 23.652 1.00 91.56 323 PRO A O 1
ATOM 2476 N N . VAL A 1 324 ? -23.870 -30.804 24.615 1.00 84.31 324 VAL A N 1
ATOM 2477 C CA . VAL A 1 324 ? -23.189 -30.720 25.910 1.00 84.31 324 VAL A CA 1
ATOM 2478 C C . VAL A 1 324 ? -23.380 -32.066 26.590 1.00 84.31 324 VAL A C 1
ATOM 2480 O O . VAL A 1 324 ? -24.371 -32.295 27.274 1.00 84.31 324 VAL A O 1
ATOM 2483 N N . VAL A 1 325 ? -22.463 -32.990 26.331 1.00 78.50 325 VAL A N 1
ATOM 2484 C CA . VAL A 1 325 ? -22.383 -34.234 27.084 1.00 78.50 325 VAL A CA 1
ATOM 2485 C C . VAL A 1 325 ? -21.832 -33.844 28.450 1.00 78.50 325 VAL A C 1
ATOM 2487 O O . VAL A 1 325 ? -20.671 -33.450 28.558 1.00 78.50 325 VAL A O 1
ATOM 2490 N N . GLU A 1 326 ? -22.677 -33.870 29.481 1.00 67.25 326 GLU A N 1
ATOM 2491 C CA . GLU A 1 326 ? -22.233 -33.775 30.872 1.00 67.25 326 GLU A CA 1
ATOM 2492 C C . GLU A 1 326 ? -21.286 -34.953 31.124 1.00 67.25 326 GLU A C 1
ATOM 2494 O O . GLU A 1 326 ? -21.701 -36.103 31.265 1.00 67.25 326 GLU A O 1
ATOM 2499 N N . SER A 1 327 ? -19.984 -34.683 31.040 1.00 46.22 327 SER A N 1
ATOM 2500 C CA . SER A 1 327 ? -18.959 -35.716 31.015 1.00 46.22 327 SER A CA 1
ATOM 2501 C C . SER A 1 327 ? -18.861 -36.400 32.378 1.00 46.22 327 SER A C 1
ATOM 2503 O O . SER A 1 327 ? -18.273 -35.856 33.313 1.00 46.22 327 SER A O 1
ATOM 2505 N N . THR A 1 328 ? -19.382 -37.620 32.468 1.00 42.75 328 THR A N 1
ATOM 2506 C CA . THR A 1 328 ? -18.817 -38.666 33.324 1.00 42.75 328 THR A CA 1
ATOM 2507 C C . THR A 1 328 ? -17.656 -39.281 32.539 1.00 42.75 328 THR A C 1
ATOM 2509 O O . THR A 1 328 ? -17.817 -39.750 31.418 1.00 42.75 328 THR A O 1
ATOM 2512 N N . THR A 1 329 ? -16.442 -39.122 33.058 1.00 38.06 329 THR A N 1
ATOM 2513 C CA . THR A 1 329 ? -15.179 -39.364 32.349 1.00 38.06 329 THR A CA 1
ATOM 2514 C C . THR A 1 329 ? -14.856 -40.849 32.186 1.00 38.06 329 THR A C 1
ATOM 2516 O O . THR A 1 329 ? -14.504 -41.483 33.175 1.00 38.06 329 THR A O 1
ATOM 2519 N N . GLU A 1 330 ? -14.820 -41.350 30.949 1.00 36.72 330 GLU A N 1
ATOM 2520 C CA . GLU A 1 330 ? -13.898 -42.413 30.517 1.00 36.72 330 GLU A CA 1
ATOM 2521 C C . GLU A 1 330 ? -13.352 -42.065 29.122 1.00 36.72 330 GLU A C 1
ATOM 2523 O O . GLU A 1 330 ? -14.097 -41.707 28.211 1.00 36.72 330 GLU A O 1
ATOM 2528 N N . VAL A 1 331 ? -12.023 -42.079 28.997 1.00 37.00 331 VAL A N 1
ATOM 2529 C CA . VAL A 1 331 ? -11.256 -41.550 27.860 1.00 37.00 331 VAL A CA 1
ATOM 2530 C C . VAL A 1 331 ? -10.657 -42.714 27.075 1.00 37.00 331 VAL A C 1
ATOM 2532 O O . VAL A 1 331 ? -9.874 -43.481 27.630 1.00 37.00 331 VAL A O 1
ATOM 2535 N N . VAL A 1 332 ? -10.964 -42.809 25.779 1.00 35.53 332 VAL A N 1
ATOM 2536 C CA . VAL A 1 332 ? -10.273 -43.689 24.820 1.00 35.53 332 VAL A CA 1
ATOM 2537 C C . VAL A 1 332 ? -9.907 -42.859 23.586 1.00 35.53 332 VAL A C 1
ATOM 2539 O O . VAL A 1 332 ? -10.768 -42.219 22.988 1.00 35.53 332 VAL A O 1
ATOM 2542 N N . ASN A 1 333 ? -8.614 -42.840 23.252 1.00 35.03 333 ASN A N 1
ATOM 2543 C CA . ASN A 1 333 ? -8.017 -42.097 22.139 1.00 35.03 333 ASN A CA 1
ATOM 2544 C C . ASN A 1 333 ? -7.754 -43.031 20.951 1.00 35.03 333 ASN A C 1
ATOM 2546 O O . ASN A 1 333 ? -7.084 -44.044 21.138 1.00 35.03 333 ASN A O 1
ATOM 2550 N N . GLU A 1 334 ? -8.141 -42.628 19.738 1.00 36.12 334 GLU A N 1
ATOM 2551 C CA . GLU A 1 334 ? -7.607 -43.194 18.492 1.00 36.12 334 GLU A CA 1
ATOM 2552 C C . GLU A 1 334 ? -7.338 -42.109 17.435 1.00 36.12 334 GLU A C 1
ATOM 2554 O O . GLU A 1 334 ? -8.022 -41.087 17.354 1.00 36.12 334 GLU A O 1
ATOM 2559 N N . THR A 1 335 ? -6.293 -42.354 16.644 1.00 43.22 335 THR A N 1
ATOM 2560 C CA . THR A 1 335 ? -5.622 -41.441 15.705 1.00 43.22 335 THR A CA 1
ATOM 2561 C C . THR A 1 335 ? -5.875 -41.887 14.258 1.00 43.22 335 THR A C 1
ATOM 2563 O O . THR A 1 335 ? -5.721 -43.081 14.000 1.00 43.22 335 THR A O 1
ATOM 2566 N N . PRO A 1 336 ? -6.144 -40.995 13.279 1.00 36.59 336 PRO A N 1
ATOM 2567 C CA . PRO A 1 336 ? -6.137 -41.378 11.866 1.00 36.59 336 PRO A CA 1
ATOM 2568 C C . PRO A 1 336 ? -4.962 -40.775 11.073 1.00 36.59 336 PRO A C 1
ATOM 2570 O O . PRO A 1 336 ? -4.561 -39.628 11.273 1.00 36.59 336 PRO A O 1
ATOM 2573 N N . SER A 1 337 ? -4.421 -41.588 10.161 1.00 41.59 337 SER A N 1
ATOM 2574 C CA . SER A 1 337 ? -3.334 -41.292 9.221 1.00 41.59 337 SER A CA 1
ATOM 2575 C C . SER A 1 337 ? -3.836 -40.710 7.890 1.00 41.59 337 SER A C 1
ATOM 2577 O O . SER A 1 337 ? -5.022 -40.757 7.569 1.00 41.59 337 SER A O 1
ATOM 2579 N N . LEU A 1 338 ? -2.903 -40.134 7.125 1.00 38.28 338 LEU A N 1
ATOM 2580 C CA . LEU A 1 338 ? -3.130 -39.222 6.004 1.00 38.28 338 LEU A CA 1
ATOM 2581 C C . LEU A 1 338 ? -2.311 -39.681 4.787 1.00 38.28 338 LEU A C 1
ATOM 2583 O O . LEU A 1 338 ? -1.092 -39.753 4.895 1.00 38.28 338 LEU A O 1
ATOM 2587 N N . GLU A 1 339 ? -2.950 -39.928 3.638 1.00 37.38 339 GLU A N 1
ATOM 2588 C CA . GLU A 1 339 ? -2.283 -40.044 2.329 1.00 37.38 339 GLU A CA 1
ATOM 2589 C C . GLU A 1 339 ? -3.207 -39.572 1.191 1.00 37.38 339 GLU A C 1
ATOM 2591 O O . GLU A 1 339 ? -4.335 -40.048 1.066 1.00 37.38 339 GLU A O 1
ATOM 2596 N N . ASN A 1 340 ? -2.719 -38.654 0.341 1.00 33.53 340 ASN A N 1
ATOM 2597 C CA . ASN A 1 340 ? -2.684 -38.851 -1.116 1.00 33.53 340 ASN A CA 1
ATOM 2598 C C . ASN A 1 340 ? -1.931 -37.726 -1.854 1.00 33.53 340 ASN A C 1
ATOM 2600 O O . ASN A 1 340 ? -2.146 -36.538 -1.625 1.00 33.53 340 ASN A O 1
ATOM 2604 N N . VAL A 1 341 ? -1.048 -38.154 -2.762 1.00 38.59 341 VAL A N 1
ATOM 2605 C CA . VAL A 1 341 ? -0.118 -37.373 -3.595 1.00 38.59 341 VAL A CA 1
ATOM 2606 C C . VAL A 1 341 ? -0.665 -37.270 -5.024 1.00 38.59 341 VAL A C 1
ATOM 2608 O O . VAL A 1 341 ? -1.187 -38.250 -5.552 1.00 38.59 341 VAL A O 1
ATOM 2611 N N . GLY A 1 342 ? 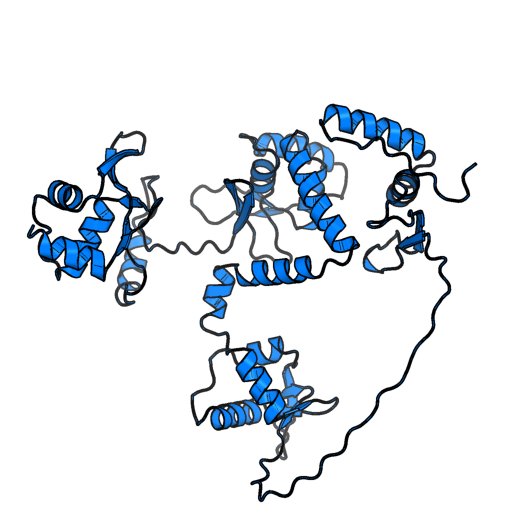-0.493 -36.115 -5.681 1.00 31.88 342 GLY A N 1
ATOM 2612 C CA . GLY A 1 342 ? -0.859 -35.898 -7.086 1.00 31.88 342 GLY A CA 1
ATOM 2613 C C . GLY A 1 342 ? 0.252 -35.249 -7.928 1.00 31.88 342 GLY A C 1
ATOM 2614 O O . GLY A 1 342 ? 0.654 -34.126 -7.656 1.00 31.88 342 GLY A O 1
ATOM 2615 N N . ALA A 1 343 ? 0.693 -35.997 -8.948 1.00 32.59 343 ALA A N 1
ATOM 2616 C CA . ALA A 1 343 ? 1.318 -35.639 -10.236 1.00 32.59 343 ALA A CA 1
ATOM 2617 C C . ALA A 1 343 ? 2.392 -34.522 -10.319 1.00 32.59 343 ALA A C 1
ATOM 2619 O O . ALA A 1 343 ? 2.092 -33.333 -10.393 1.00 32.59 343 ALA A O 1
ATOM 2620 N N . VAL A 1 344 ? 3.654 -34.938 -10.499 1.00 31.78 344 VAL A N 1
ATOM 2621 C CA . VAL A 1 344 ? 4.790 -34.080 -10.883 1.00 31.78 344 VAL A CA 1
ATOM 2622 C C . VAL A 1 344 ? 4.932 -34.057 -12.409 1.00 31.78 344 VAL A C 1
ATOM 2624 O O . VAL A 1 344 ? 5.340 -35.043 -13.024 1.00 31.78 344 VAL A O 1
ATOM 2627 N N . VAL A 1 345 ? 4.626 -32.914 -13.027 1.00 36.62 345 VAL A N 1
ATOM 2628 C CA . VAL A 1 345 ? 5.068 -32.586 -14.390 1.00 36.62 345 VAL A CA 1
ATOM 2629 C C . VAL A 1 345 ? 6.565 -32.290 -14.323 1.00 36.62 345 VAL A C 1
ATOM 2631 O O . VAL A 1 345 ? 6.993 -31.418 -13.570 1.00 36.62 345 VAL A O 1
ATOM 2634 N N . SER A 1 346 ? 7.373 -33.022 -15.091 1.00 40.81 346 SER A N 1
ATOM 2635 C CA . SER A 1 346 ? 8.813 -32.772 -15.203 1.00 40.81 346 SER A CA 1
ATOM 2636 C C . SER A 1 346 ? 9.056 -31.470 -15.972 1.00 40.81 346 SER A C 1
ATOM 2638 O O . SER A 1 346 ? 9.220 -31.453 -17.191 1.00 40.81 346 SER A O 1
ATOM 2640 N N . THR A 1 347 ? 9.050 -30.354 -15.250 1.00 45.94 347 THR A N 1
ATOM 2641 C CA . THR A 1 347 ? 9.685 -29.116 -15.683 1.00 45.94 347 THR A CA 1
ATOM 2642 C C . THR A 1 347 ? 11.176 -29.276 -15.420 1.00 45.94 347 THR A C 1
ATOM 2644 O O . THR A 1 347 ? 11.596 -29.676 -14.333 1.00 45.94 347 THR A O 1
ATOM 2647 N N . GLN A 1 348 ? 12.020 -29.019 -16.420 1.00 52.72 348 GLN A N 1
ATOM 2648 C CA . GLN A 1 348 ? 13.438 -28.882 -16.109 1.00 52.72 348 GLN A CA 1
ATOM 2649 C C . GLN A 1 348 ? 13.558 -27.732 -15.095 1.00 52.72 348 GLN A C 1
ATOM 2651 O O . GLN A 1 348 ? 13.034 -26.653 -15.373 1.00 52.72 348 GLN A O 1
ATOM 2656 N N . PRO A 1 349 ? 14.240 -27.907 -13.948 1.00 60.31 349 PRO A N 1
ATOM 2657 C CA . PRO A 1 349 ? 14.258 -26.930 -12.846 1.00 60.31 349 PRO A CA 1
ATOM 2658 C C . PRO A 1 349 ? 14.936 -25.584 -13.190 1.00 60.31 349 PRO A C 1
ATOM 2660 O O . PRO A 1 349 ? 15.187 -24.764 -12.309 1.00 60.31 349 PRO A O 1
ATOM 2663 N N . ARG A 1 350 ? 15.262 -25.364 -14.469 1.00 71.31 350 ARG A N 1
ATOM 2664 C CA . ARG A 1 350 ? 16.136 -24.318 -15.010 1.00 71.31 350 ARG A CA 1
ATOM 2665 C C . ARG A 1 350 ? 15.390 -23.138 -15.628 1.00 71.31 350 ARG A C 1
ATOM 2667 O O . ARG A 1 350 ? 15.995 -22.085 -15.803 1.00 71.31 350 ARG A O 1
ATOM 2674 N N . ASP A 1 351 ? 14.100 -23.296 -15.904 1.00 78.19 351 ASP A N 1
ATOM 2675 C CA . ASP A 1 351 ? 13.262 -22.215 -16.414 1.00 78.19 351 ASP A CA 1
ATOM 2676 C C . ASP A 1 351 ? 12.320 -21.736 -15.308 1.00 78.19 351 ASP A C 1
ATOM 2678 O O . ASP A 1 351 ? 11.749 -22.526 -14.552 1.00 78.19 351 ASP A O 1
ATOM 2682 N N . LEU A 1 352 ? 12.171 -20.421 -15.198 1.00 78.62 352 LEU A N 1
ATOM 2683 C CA . LEU A 1 352 ? 11.032 -19.809 -14.540 1.00 78.62 352 LEU A CA 1
ATOM 2684 C C . LEU A 1 352 ? 9.882 -19.832 -15.550 1.00 78.62 352 LEU A C 1
ATOM 2686 O O . LEU A 1 352 ? 9.935 -19.139 -16.567 1.00 78.62 352 LEU A O 1
ATOM 2690 N N . VAL A 1 353 ? 8.871 -20.659 -15.292 1.00 81.81 353 VAL A N 1
ATOM 2691 C CA . VAL A 1 353 ? 7.659 -20.697 -16.112 1.00 81.81 353 VAL A CA 1
ATOM 2692 C C . VAL A 1 353 ? 6.597 -19.843 -15.439 1.00 81.81 353 VAL A C 1
ATOM 2694 O O . VAL A 1 353 ? 6.251 -20.067 -14.277 1.00 81.81 353 VAL A O 1
ATOM 2697 N N . LEU A 1 354 ? 6.087 -18.849 -16.160 1.00 78.69 354 LEU A N 1
ATOM 2698 C CA . LEU A 1 354 ? 5.003 -17.992 -15.691 1.00 78.69 354 LEU A CA 1
ATOM 2699 C C . LEU A 1 354 ? 3.664 -18.729 -15.850 1.00 78.69 354 LEU A C 1
ATOM 2701 O O . LEU A 1 354 ? 2.843 -18.362 -16.675 1.00 78.69 354 LEU A O 1
ATOM 2705 N N . ASP A 1 355 ? 3.445 -19.812 -15.105 1.00 72.75 355 ASP A N 1
ATOM 2706 C CA . ASP A 1 355 ? 2.241 -20.657 -15.251 1.00 72.75 355 ASP A CA 1
ATOM 2707 C C . ASP A 1 355 ? 1.055 -20.220 -14.380 1.00 72.75 355 ASP A C 1
ATOM 2709 O O . ASP A 1 355 ? -0.027 -20.806 -14.451 1.00 72.75 355 ASP A O 1
ATOM 2713 N N . ASN A 1 356 ? 1.237 -19.182 -13.565 1.00 69.38 356 ASN A N 1
ATOM 2714 C CA . ASN A 1 356 ? 0.191 -18.666 -12.692 1.00 69.38 356 ASN A CA 1
ATOM 2715 C C . ASN A 1 356 ? -0.819 -17.821 -13.491 1.00 69.38 356 ASN A C 1
ATOM 2717 O O . ASN A 1 356 ? -0.423 -16.934 -14.249 1.00 69.38 356 ASN A O 1
ATOM 2721 N N . ASP A 1 357 ? -2.118 -18.048 -13.268 1.00 69.75 357 ASP A N 1
ATOM 2722 C CA . ASP A 1 357 ? -3.216 -17.274 -13.869 1.00 69.75 357 ASP A CA 1
ATOM 2723 C C . ASP A 1 357 ? -3.094 -15.758 -13.603 1.00 69.75 357 ASP A C 1
ATOM 2725 O O . ASP A 1 357 ? -3.612 -14.945 -14.368 1.00 69.75 357 ASP A O 1
ATOM 2729 N N . LEU A 1 358 ? -2.346 -15.362 -12.564 1.00 62.66 358 LEU A N 1
ATOM 2730 C CA . LEU A 1 358 ? -2.018 -13.968 -12.253 1.00 62.66 358 LEU A CA 1
ATOM 2731 C C . LEU A 1 358 ? -1.241 -13.240 -13.364 1.00 62.66 358 LEU A C 1
ATOM 2733 O O . LEU A 1 358 ? -1.300 -12.013 -13.427 1.00 62.66 358 LEU A O 1
ATOM 2737 N N . PHE A 1 359 ? -0.526 -13.959 -14.233 1.00 69.25 359 PHE A N 1
ATOM 2738 C CA . PHE A 1 359 ? 0.286 -13.355 -15.296 1.00 69.25 359 PHE A CA 1
ATOM 2739 C C . PHE A 1 359 ? -0.479 -13.130 -16.611 1.00 69.25 359 PHE A C 1
ATOM 2741 O O . PHE A 1 359 ? 0.090 -12.585 -17.556 1.00 69.25 359 PHE A O 1
ATOM 2748 N N . GLY A 1 360 ? -1.767 -13.490 -16.678 1.00 82.19 360 GLY A N 1
ATOM 2749 C CA . GLY A 1 360 ? -2.638 -13.177 -17.814 1.00 82.19 360 GLY A CA 1
ATOM 2750 C C . GLY A 1 360 ? -2.090 -13.681 -19.153 1.00 82.19 360 GLY A C 1
ATOM 2751 O O . GLY A 1 360 ? -1.912 -14.881 -19.347 1.00 82.19 360 GLY A O 1
ATOM 2752 N N . GLU A 1 361 ? -1.825 -12.760 -20.081 1.00 78.25 361 GLU A N 1
ATOM 2753 C CA . GLU A 1 361 ? -1.312 -13.074 -21.425 1.00 78.25 361 GLU A CA 1
ATOM 2754 C C . GLU A 1 361 ? 0.103 -13.665 -21.432 1.00 78.25 361 GLU A C 1
ATOM 2756 O O . GLU A 1 361 ? 0.481 -14.341 -22.386 1.00 78.25 361 GLU A O 1
ATOM 2761 N N . PHE A 1 362 ? 0.871 -13.477 -20.356 1.00 81.94 362 PHE A N 1
ATOM 2762 C CA . PHE A 1 362 ? 2.217 -14.037 -20.228 1.00 81.94 362 PHE A CA 1
ATOM 2763 C C . PHE A 1 362 ? 2.209 -15.486 -19.725 1.00 81.94 362 PHE A C 1
ATOM 2765 O O . PHE A 1 362 ? 3.273 -16.049 -19.456 1.00 81.94 362 PHE A O 1
ATOM 2772 N N . ARG A 1 363 ? 1.027 -16.102 -19.581 1.00 81.12 363 ARG A N 1
ATOM 2773 C CA . ARG A 1 363 ? 0.906 -17.477 -19.101 1.00 81.12 363 ARG A CA 1
ATOM 2774 C C . ARG A 1 363 ? 1.668 -18.448 -20.006 1.00 81.12 363 ARG A C 1
ATOM 2776 O O . ARG A 1 363 ? 1.478 -18.467 -21.219 1.00 81.12 363 ARG A O 1
ATOM 2783 N N . GLY A 1 364 ? 2.509 -19.282 -19.401 1.00 83.88 364 GLY A N 1
ATOM 2784 C CA . GLY A 1 364 ? 3.331 -20.269 -20.104 1.00 83.88 364 GLY A CA 1
ATOM 2785 C C . GLY A 1 364 ? 4.608 -19.699 -20.725 1.00 83.88 364 GLY A C 1
ATOM 2786 O O . GLY A 1 364 ? 5.387 -20.450 -21.321 1.00 83.88 364 GLY A O 1
ATOM 2787 N N . ALA A 1 365 ? 4.867 -18.396 -20.572 1.00 86.81 365 ALA A N 1
ATOM 2788 C CA . ALA A 1 365 ? 6.145 -17.824 -20.958 1.00 86.81 365 ALA A CA 1
ATOM 2789 C C . ALA A 1 365 ? 7.278 -18.411 -20.105 1.00 86.81 365 ALA A C 1
ATOM 2791 O O . ALA A 1 365 ? 7.136 -18.623 -18.897 1.00 86.81 365 ALA A O 1
ATOM 2792 N N . ARG A 1 366 ? 8.416 -18.672 -20.752 1.00 87.94 366 ARG A N 1
ATOM 2793 C CA . ARG A 1 366 ? 9.599 -19.265 -20.125 1.00 87.94 366 ARG A CA 1
ATOM 2794 C C . ARG A 1 366 ? 10.723 -18.247 -20.074 1.00 87.94 366 ARG A C 1
ATOM 2796 O O . ARG A 1 366 ? 11.100 -17.690 -21.102 1.00 87.94 366 ARG A O 1
ATOM 2803 N N . ILE A 1 367 ? 11.267 -18.041 -18.883 1.00 90.19 367 ILE A N 1
ATOM 2804 C CA . ILE A 1 367 ? 12.407 -17.162 -18.637 1.00 90.19 367 ILE A CA 1
ATOM 2805 C C . ILE A 1 367 ? 13.522 -18.022 -18.055 1.00 90.19 367 ILE A C 1
ATOM 2807 O O . ILE A 1 367 ? 13.340 -18.653 -17.013 1.00 90.19 367 ILE A O 1
ATOM 2811 N N . ARG A 1 368 ? 14.687 -18.064 -18.708 1.00 89.69 368 ARG A N 1
ATOM 2812 C CA . ARG A 1 368 ? 15.819 -18.839 -18.184 1.00 89.69 368 ARG A CA 1
ATOM 2813 C C . ARG A 1 368 ? 16.299 -18.244 -16.863 1.00 89.69 368 ARG A C 1
ATOM 2815 O O . ARG A 1 368 ? 16.390 -17.020 -16.732 1.00 89.69 368 ARG A O 1
ATOM 2822 N N . LYS A 1 369 ? 16.666 -19.104 -15.911 1.00 88.25 369 LYS A N 1
ATOM 2823 C CA . LYS A 1 369 ? 17.288 -18.709 -14.639 1.00 88.25 369 LYS A CA 1
ATOM 2824 C C . LYS A 1 369 ? 18.594 -19.463 -14.378 1.00 88.25 369 LYS A C 1
ATOM 2826 O O . LYS A 1 369 ? 18.822 -20.543 -14.922 1.00 88.25 369 LYS A O 1
ATOM 2831 N N . THR A 1 370 ? 19.470 -18.881 -13.566 1.00 84.81 370 THR A N 1
ATOM 2832 C CA . THR A 1 370 ? 20.670 -19.556 -13.059 1.00 84.81 370 THR A CA 1
ATOM 2833 C C . THR A 1 370 ? 20.318 -20.481 -11.893 1.00 84.81 370 THR A C 1
ATOM 2835 O O . THR A 1 370 ? 19.208 -20.452 -11.361 1.00 84.81 370 THR A O 1
ATOM 2838 N N . THR A 1 371 ? 21.267 -21.333 -11.506 1.00 82.38 371 THR A N 1
ATOM 2839 C CA . THR A 1 371 ? 21.166 -22.205 -10.323 1.00 82.38 371 THR A CA 1
ATOM 2840 C C . THR A 1 371 ? 21.669 -21.534 -9.043 1.00 82.38 371 THR A C 1
ATOM 2842 O O . THR A 1 371 ? 21.808 -22.211 -8.028 1.00 82.38 371 THR A O 1
ATOM 2845 N N . ASP A 1 372 ? 21.998 -20.241 -9.098 1.00 80.00 372 ASP A N 1
ATOM 2846 C CA . ASP A 1 372 ? 22.469 -19.484 -7.939 1.00 80.00 372 ASP A CA 1
ATOM 2847 C C . ASP A 1 372 ? 21.350 -19.327 -6.897 1.00 80.00 372 ASP A C 1
ATOM 2849 O O . ASP A 1 372 ? 20.166 -19.494 -7.200 1.00 80.00 372 ASP A O 1
ATOM 2853 N N . VAL A 1 373 ? 21.727 -18.993 -5.662 1.00 76.56 373 VAL A N 1
ATOM 2854 C CA . VAL A 1 373 ? 20.792 -18.653 -4.583 1.00 76.56 373 VAL A CA 1
ATOM 2855 C C . VAL A 1 373 ? 21.166 -17.257 -4.062 1.00 76.56 373 VAL A C 1
ATOM 2857 O O . VAL A 1 373 ? 22.208 -17.136 -3.414 1.00 76.56 373 VAL A O 1
ATOM 2860 N N . PRO A 1 374 ? 20.373 -16.204 -4.351 1.00 78.00 374 PRO A N 1
ATOM 2861 C CA . PRO A 1 374 ? 19.125 -16.222 -5.126 1.00 78.00 374 PRO A CA 1
ATOM 2862 C C . PRO A 1 374 ? 19.350 -16.440 -6.641 1.00 78.00 374 PRO A C 1
ATOM 2864 O O . PRO A 1 374 ? 20.406 -16.073 -7.169 1.00 78.00 374 PRO A O 1
ATOM 2867 N N . PRO A 1 375 ? 18.378 -17.037 -7.360 1.00 80.50 375 PRO A N 1
ATOM 2868 C CA . PRO A 1 375 ? 18.507 -17.315 -8.789 1.00 80.50 375 PRO A CA 1
ATOM 2869 C C . PRO A 1 375 ? 18.479 -16.026 -9.616 1.00 80.50 375 PRO A C 1
ATOM 2871 O O . PRO A 1 375 ? 17.600 -15.183 -9.449 1.00 80.50 375 PRO A O 1
ATOM 2874 N N . LYS A 1 376 ? 19.399 -15.891 -10.578 1.00 85.81 376 LYS A N 1
ATOM 2875 C CA . LYS A 1 376 ? 19.422 -14.764 -11.526 1.00 85.81 376 LYS A CA 1
ATOM 2876 C C . LYS A 1 376 ? 18.583 -15.104 -12.761 1.00 85.81 376 LYS A C 1
ATOM 2878 O O . LYS A 1 376 ? 18.707 -16.203 -13.295 1.00 85.81 376 LYS A O 1
ATOM 2883 N N . ILE A 1 377 ? 17.760 -14.177 -13.254 1.00 89.44 377 ILE A N 1
ATOM 2884 C CA . ILE A 1 377 ? 16.912 -14.375 -14.449 1.00 89.44 377 ILE A CA 1
ATOM 2885 C C . ILE A 1 377 ? 17.518 -13.742 -15.708 1.00 89.44 377 ILE A C 1
ATOM 2887 O O . ILE A 1 377 ? 18.234 -12.743 -15.639 1.00 89.44 377 ILE A O 1
ATOM 2891 N N . SER A 1 378 ? 17.231 -14.306 -16.883 1.00 91.69 378 SER A N 1
ATOM 2892 C CA . SER A 1 378 ? 17.691 -13.742 -18.154 1.00 91.69 378 SER A CA 1
ATOM 2893 C C . SER A 1 378 ? 16.910 -12.479 -18.515 1.00 91.69 378 SER A C 1
ATOM 2895 O O . SER A 1 378 ? 15.745 -12.545 -18.907 1.00 91.69 378 SER A O 1
ATOM 2897 N N . ILE A 1 379 ? 17.574 -11.321 -18.452 1.00 91.56 379 ILE A N 1
ATOM 2898 C CA . ILE A 1 379 ? 16.952 -10.034 -18.797 1.00 91.56 379 ILE A CA 1
ATOM 2899 C C . ILE A 1 379 ? 16.507 -9.961 -20.261 1.00 91.56 379 ILE A C 1
ATOM 2901 O O . ILE A 1 379 ? 15.507 -9.330 -20.580 1.00 91.56 379 ILE A O 1
ATOM 2905 N N . ILE A 1 380 ? 17.214 -10.658 -21.153 1.00 93.31 380 ILE A N 1
ATOM 2906 C CA . ILE A 1 380 ? 16.874 -10.721 -22.577 1.00 93.31 380 ILE A CA 1
ATOM 2907 C C . ILE A 1 380 ? 15.578 -11.506 -22.793 1.00 93.31 380 ILE A C 1
ATOM 2909 O O . ILE A 1 380 ? 14.725 -11.051 -23.552 1.00 93.31 380 ILE A O 1
ATOM 2913 N N . ASP A 1 381 ? 15.411 -12.642 -22.109 1.00 91.56 381 ASP A N 1
ATOM 2914 C CA . ASP A 1 381 ? 14.169 -13.419 -22.185 1.00 91.56 381 ASP A CA 1
ATOM 2915 C C . ASP A 1 381 ? 13.012 -12.634 -21.570 1.00 91.56 381 ASP A C 1
ATOM 2917 O O . ASP A 1 381 ? 11.941 -12.563 -22.163 1.00 91.56 381 ASP A O 1
ATOM 2921 N N . LEU A 1 382 ? 13.242 -11.979 -20.425 1.00 91.06 382 LEU A N 1
ATOM 2922 C CA . LEU A 1 382 ? 12.245 -11.126 -19.782 1.00 91.06 382 LEU A CA 1
ATOM 2923 C C . LEU A 1 382 ? 11.777 -10.008 -20.722 1.00 91.06 382 LEU A C 1
ATOM 2925 O O . LEU A 1 382 ? 10.577 -9.817 -20.892 1.00 91.06 382 LEU A O 1
ATOM 2929 N N . ILE A 1 383 ? 12.704 -9.301 -21.377 1.00 90.44 383 ILE A N 1
ATOM 2930 C CA . ILE A 1 383 ? 12.363 -8.262 -22.357 1.00 90.44 383 ILE A CA 1
ATOM 2931 C C . ILE A 1 383 ? 11.564 -8.860 -23.513 1.00 90.44 383 ILE A C 1
ATOM 2933 O O . ILE A 1 383 ? 10.541 -8.292 -23.888 1.00 90.44 383 ILE A O 1
ATOM 2937 N N . ALA A 1 384 ? 11.994 -9.993 -24.071 1.00 91.50 384 ALA A N 1
ATOM 2938 C CA . ALA A 1 384 ? 11.296 -10.632 -25.184 1.00 91.50 384 ALA A CA 1
ATOM 2939 C C . ALA A 1 384 ? 9.855 -11.009 -24.812 1.00 91.50 384 ALA A C 1
ATOM 2941 O O . ALA A 1 384 ? 8.930 -10.691 -25.554 1.00 91.50 384 ALA A O 1
ATOM 2942 N N . VAL A 1 385 ? 9.673 -11.624 -23.641 1.00 89.50 385 VAL A N 1
ATOM 2943 C CA . VAL A 1 385 ? 8.371 -12.053 -23.120 1.00 89.50 385 VAL A CA 1
ATOM 2944 C C . VAL A 1 385 ? 7.462 -10.861 -22.833 1.00 89.50 385 VAL A C 1
ATOM 2946 O O . VAL A 1 385 ? 6.321 -10.851 -23.277 1.00 89.50 385 VAL A O 1
ATOM 2949 N N . VAL A 1 386 ? 7.957 -9.853 -22.110 1.00 87.44 386 VAL A N 1
ATOM 2950 C CA . VAL A 1 386 ? 7.127 -8.739 -21.623 1.00 87.44 386 VAL A CA 1
ATOM 2951 C C . VAL A 1 386 ? 6.800 -7.740 -22.729 1.00 87.44 386 VAL A C 1
ATOM 2953 O O . VAL A 1 386 ? 5.712 -7.174 -22.747 1.00 87.44 386 VAL A O 1
ATOM 2956 N N . THR A 1 387 ? 7.738 -7.489 -23.644 1.00 86.50 387 THR A N 1
ATOM 2957 C CA . THR A 1 387 ? 7.583 -6.433 -24.661 1.00 86.50 387 THR A CA 1
ATOM 2958 C C . THR A 1 387 ? 7.196 -6.956 -26.040 1.00 86.50 387 THR A C 1
ATOM 2960 O O . THR A 1 387 ? 6.857 -6.159 -26.912 1.00 86.50 387 THR A O 1
ATOM 2963 N N . GLY A 1 388 ? 7.310 -8.265 -26.285 1.00 88.56 388 GLY A N 1
ATOM 2964 C CA . GLY A 1 388 ? 7.177 -8.837 -27.627 1.00 88.56 388 GLY A CA 1
ATOM 2965 C C . GLY A 1 388 ? 8.249 -8.353 -28.614 1.00 88.56 388 GLY A C 1
ATOM 2966 O O . GLY A 1 388 ? 8.074 -8.478 -29.827 1.00 88.56 388 GLY A O 1
ATOM 2967 N N . ALA A 1 389 ? 9.351 -7.758 -28.135 1.00 90.00 389 ALA A N 1
ATOM 2968 C CA . ALA A 1 389 ? 10.381 -7.197 -29.002 1.00 90.00 389 ALA A CA 1
ATOM 2969 C C . ALA A 1 389 ? 11.054 -8.281 -29.857 1.00 90.00 389 ALA A C 1
ATOM 2971 O O . ALA A 1 389 ? 11.645 -9.225 -29.337 1.00 90.00 389 ALA A O 1
ATOM 2972 N N . LEU A 1 390 ? 11.072 -8.071 -31.178 1.00 89.88 390 LEU A N 1
ATOM 2973 C CA . LEU A 1 390 ? 11.787 -8.937 -32.128 1.00 89.88 390 LEU A CA 1
ATOM 2974 C C . LEU A 1 390 ? 13.306 -8.952 -31.887 1.00 89.88 390 LEU A C 1
ATOM 2976 O O . LEU A 1 390 ? 13.982 -9.920 -32.226 1.00 89.88 390 LEU A O 1
ATOM 2980 N N . ASN A 1 391 ? 13.853 -7.873 -31.316 1.00 93.31 391 ASN A N 1
ATOM 2981 C CA . ASN A 1 391 ? 15.272 -7.752 -30.991 1.00 93.31 391 ASN A CA 1
ATOM 2982 C C . ASN A 1 391 ? 15.467 -7.292 -29.533 1.00 93.31 391 ASN A C 1
ATOM 2984 O O . ASN A 1 391 ? 15.776 -6.121 -29.288 1.00 93.31 391 ASN A O 1
ATOM 2988 N N . PRO A 1 392 ? 15.321 -8.205 -28.557 1.00 92.44 392 PRO A N 1
ATOM 2989 C CA . PRO A 1 392 ? 15.401 -7.870 -27.135 1.00 92.44 392 PRO A CA 1
ATOM 2990 C C . PRO A 1 392 ? 16.790 -7.362 -26.712 1.00 92.44 392 PRO A C 1
ATOM 2992 O O . PRO A 1 392 ? 16.904 -6.630 -25.735 1.00 92.44 392 PRO A O 1
ATOM 2995 N N . ARG A 1 393 ? 17.854 -7.681 -27.466 1.00 92.00 393 ARG A N 1
ATOM 2996 C CA . ARG A 1 393 ? 19.215 -7.174 -27.209 1.00 92.00 393 ARG A CA 1
ATOM 2997 C C . ARG A 1 393 ? 19.343 -5.686 -27.507 1.00 92.00 393 ARG A C 1
ATOM 2999 O O . ARG A 1 393 ? 19.948 -4.966 -26.720 1.00 92.00 393 ARG A O 1
ATOM 3006 N N . LYS A 1 394 ? 18.775 -5.228 -28.628 1.00 92.94 394 LYS A N 1
ATOM 3007 C CA . LYS A 1 394 ? 18.735 -3.798 -28.951 1.00 92.94 394 LYS A CA 1
ATOM 3008 C C . LYS A 1 394 ? 17.914 -3.044 -27.905 1.00 92.94 394 LYS A C 1
ATOM 3010 O O . LYS A 1 394 ? 18.386 -2.045 -27.381 1.00 92.94 394 LYS A O 1
ATOM 3015 N N . THR A 1 395 ? 16.748 -3.577 -27.541 1.00 92.38 395 THR A N 1
ATOM 3016 C CA . THR A 1 395 ? 15.910 -2.998 -26.483 1.00 92.38 395 THR A CA 1
ATOM 3017 C C . THR A 1 395 ? 16.658 -2.909 -25.152 1.00 92.38 395 THR A C 1
ATOM 3019 O O . THR A 1 395 ? 16.591 -1.878 -24.493 1.00 92.38 395 THR A O 1
ATOM 3022 N N . TRP A 1 396 ? 17.417 -3.944 -24.770 1.00 94.00 396 TRP A N 1
ATOM 3023 C CA . TRP A 1 396 ? 18.266 -3.899 -23.576 1.00 94.00 396 TRP A CA 1
ATOM 3024 C C . TRP A 1 396 ? 19.328 -2.798 -23.647 1.00 94.00 396 TRP A C 1
ATOM 3026 O O . TRP A 1 396 ? 19.511 -2.081 -22.673 1.00 94.00 396 TRP A O 1
ATOM 3036 N N . HIS A 1 397 ? 19.997 -2.631 -24.789 1.00 92.06 397 HIS A N 1
ATOM 3037 C CA . HIS A 1 397 ? 20.990 -1.570 -24.976 1.00 92.06 397 HIS A CA 1
ATOM 3038 C C . HIS A 1 397 ? 20.376 -0.167 -24.842 1.00 92.06 397 HIS A C 1
ATOM 3040 O O . HIS A 1 397 ? 20.915 0.686 -24.139 1.00 92.06 397 HIS A O 1
ATOM 3046 N N . ASP A 1 398 ? 19.217 0.057 -25.465 1.00 92.06 398 ASP A N 1
ATOM 3047 C CA . ASP A 1 398 ? 18.502 1.333 -25.377 1.00 92.06 398 ASP A CA 1
ATOM 3048 C C . ASP A 1 398 ? 18.023 1.608 -23.934 1.00 92.06 398 ASP A C 1
ATOM 3050 O O . ASP A 1 398 ? 18.082 2.745 -23.460 1.00 92.06 398 ASP A O 1
ATOM 3054 N N . LEU A 1 399 ? 17.586 0.566 -23.212 1.00 89.31 399 LEU A N 1
ATOM 3055 C CA . LEU A 1 399 ? 17.209 0.650 -21.797 1.00 89.31 399 LEU A CA 1
ATOM 3056 C C . LEU A 1 399 ? 18.410 0.911 -20.883 1.00 89.31 399 LEU A C 1
ATOM 3058 O O . LEU A 1 399 ? 18.308 1.763 -20.005 1.00 89.31 399 LEU A O 1
ATOM 3062 N N . SER A 1 400 ? 19.544 0.232 -21.087 1.00 88.88 400 SER A N 1
ATOM 3063 C CA . SER A 1 400 ? 20.727 0.415 -20.236 1.00 88.88 400 SER A CA 1
ATOM 3064 C C . SER A 1 400 ? 21.250 1.845 -20.329 1.00 88.88 400 SER A C 1
ATOM 3066 O O . SER A 1 400 ? 21.586 2.440 -19.311 1.00 88.88 400 SER A O 1
ATOM 3068 N N . LYS A 1 401 ? 21.220 2.437 -21.529 1.00 89.44 401 LYS A N 1
ATOM 3069 C CA . LYS A 1 401 ? 21.569 3.845 -21.727 1.00 89.44 401 LYS A CA 1
ATOM 3070 C C . LYS A 1 401 ? 20.655 4.785 -20.932 1.00 89.44 401 LYS A C 1
ATOM 3072 O O . LYS A 1 401 ? 21.130 5.730 -20.313 1.00 89.44 401 LYS A O 1
ATOM 3077 N N . ARG A 1 402 ? 19.346 4.517 -20.902 1.00 85.38 402 ARG A N 1
ATOM 3078 C CA . ARG A 1 402 ? 18.403 5.294 -20.077 1.00 85.38 402 ARG A CA 1
ATOM 3079 C C . ARG A 1 402 ? 18.645 5.109 -18.582 1.00 85.38 402 ARG A C 1
ATOM 3081 O O . ARG A 1 402 ? 18.508 6.062 -17.827 1.00 85.38 402 ARG A O 1
ATOM 3088 N N . PHE A 1 403 ? 19.009 3.906 -18.146 1.00 85.06 403 PHE A N 1
ATOM 3089 C CA . PHE A 1 403 ? 19.355 3.654 -16.746 1.00 85.06 403 PHE A CA 1
ATOM 3090 C C . PHE A 1 403 ? 20.591 4.444 -16.310 1.00 85.06 403 PHE A C 1
ATOM 3092 O O . PHE A 1 403 ? 20.584 4.996 -15.213 1.00 85.06 403 PHE A O 1
ATOM 3099 N N . GLU A 1 404 ? 21.593 4.592 -17.180 1.00 83.94 404 GLU A N 1
ATOM 3100 C CA . GLU A 1 404 ? 22.734 5.485 -16.934 1.00 83.94 404 GLU A CA 1
ATOM 3101 C C . GLU A 1 404 ? 22.289 6.950 -16.785 1.00 83.94 404 GLU A C 1
ATOM 3103 O O . GLU A 1 404 ? 22.706 7.626 -15.844 1.00 83.94 404 GLU A O 1
ATOM 3108 N N . GLU A 1 405 ? 21.395 7.427 -17.658 1.00 84.75 405 GLU A N 1
ATOM 3109 C CA . GLU A 1 405 ? 20.824 8.782 -17.583 1.00 84.75 405 GLU A CA 1
ATOM 3110 C C . GLU A 1 405 ? 20.013 9.012 -16.289 1.00 84.75 405 GLU A C 1
ATOM 3112 O O . GLU A 1 405 ? 20.008 10.118 -15.745 1.00 84.75 405 GLU A O 1
ATOM 3117 N N . GLU A 1 406 ? 19.358 7.971 -15.764 1.00 81.19 406 GLU A N 1
ATOM 3118 C CA . GLU A 1 406 ? 18.589 8.004 -14.510 1.00 81.19 406 GLU A CA 1
ATOM 3119 C C . GLU A 1 406 ? 19.422 7.678 -13.255 1.00 81.19 406 GLU A C 1
ATOM 3121 O O . GLU A 1 406 ? 18.872 7.652 -12.152 1.00 81.19 406 GLU A O 1
ATOM 3126 N N . ALA A 1 407 ? 20.734 7.460 -13.402 1.00 85.00 407 ALA A N 1
ATOM 3127 C CA . ALA A 1 407 ? 21.636 7.024 -12.333 1.00 85.00 407 ALA A CA 1
ATOM 3128 C C . ALA A 1 407 ? 21.171 5.734 -11.620 1.00 85.00 407 ALA A C 1
ATOM 3130 O O . ALA A 1 407 ? 21.375 5.561 -10.416 1.00 85.00 407 ALA A O 1
ATOM 3131 N N . ILE A 1 408 ? 20.549 4.817 -12.365 1.00 77.94 408 ILE A N 1
ATOM 3132 C CA . ILE A 1 408 ? 20.158 3.492 -11.883 1.00 77.94 408 ILE A CA 1
ATOM 3133 C C . ILE A 1 408 ? 21.358 2.549 -12.065 1.00 77.94 408 ILE A C 1
ATOM 3135 O O . ILE A 1 408 ? 21.780 2.316 -13.201 1.00 77.94 408 ILE A O 1
ATOM 3139 N N . PRO A 1 409 ? 21.931 1.991 -10.982 1.00 79.31 409 PRO A N 1
ATOM 3140 C CA . PRO A 1 409 ? 23.074 1.097 -11.091 1.00 79.31 409 PRO A CA 1
ATOM 3141 C C . PRO A 1 409 ? 22.654 -0.229 -11.734 1.00 79.31 409 PRO A C 1
ATOM 3143 O O . PRO A 1 409 ? 21.830 -0.964 -11.193 1.00 79.31 409 PRO A O 1
ATOM 3146 N N . VAL A 1 410 ? 23.251 -0.556 -12.880 1.00 82.75 410 VAL A N 1
ATOM 3147 C CA . VAL A 1 410 ? 23.101 -1.862 -13.531 1.00 82.75 410 VAL A CA 1
ATOM 3148 C C . VAL A 1 410 ? 24.356 -2.678 -13.243 1.00 82.75 410 VAL A C 1
ATOM 3150 O O . VAL A 1 410 ? 25.461 -2.281 -13.610 1.00 82.75 410 VAL A O 1
ATOM 3153 N N . GLY A 1 411 ? 24.204 -3.815 -12.563 1.00 80.00 411 GLY A N 1
ATOM 3154 C CA . GLY A 1 411 ? 25.318 -4.735 -12.345 1.00 80.00 411 GLY A CA 1
ATOM 3155 C C . GLY A 1 411 ? 25.814 -5.310 -13.674 1.00 80.00 411 GLY A C 1
ATOM 3156 O O . GLY A 1 411 ? 25.020 -5.819 -14.462 1.00 80.00 411 GLY A O 1
ATOM 3157 N N . ASN A 1 412 ? 27.127 -5.284 -13.910 1.00 77.50 412 ASN A N 1
ATOM 3158 C CA . ASN A 1 412 ? 27.761 -5.875 -15.100 1.00 77.50 412 ASN A CA 1
ATOM 3159 C C . ASN A 1 412 ? 27.959 -7.401 -14.980 1.00 77.50 412 ASN A C 1
ATOM 3161 O O . ASN A 1 412 ? 28.893 -7.972 -15.547 1.00 77.50 412 ASN A O 1
ATOM 3165 N N . ASP A 1 413 ? 27.086 -8.074 -14.233 1.00 77.81 413 ASP A N 1
ATOM 3166 C CA . ASP A 1 413 ? 27.172 -9.507 -13.990 1.00 77.81 413 ASP A CA 1
ATOM 3167 C C . ASP A 1 413 ? 26.679 -10.283 -15.214 1.00 77.81 413 ASP A C 1
ATOM 3169 O O . ASP A 1 413 ? 25.481 -10.481 -15.427 1.00 77.81 413 ASP A O 1
ATOM 3173 N N . PHE A 1 414 ? 27.615 -10.782 -16.017 1.00 77.25 414 PHE A N 1
ATOM 3174 C CA . PHE A 1 414 ? 27.296 -11.714 -17.090 1.00 77.25 414 PHE A CA 1
ATOM 3175 C C . PHE A 1 414 ? 27.231 -13.139 -16.539 1.00 77.25 414 PHE A C 1
ATOM 3177 O O . PHE A 1 414 ? 28.254 -13.768 -16.273 1.00 77.25 414 PHE A O 1
ATOM 3184 N N . ALA A 1 415 ? 26.019 -13.675 -16.403 1.00 79.62 415 ALA A N 1
ATOM 3185 C CA . ALA A 1 415 ? 25.823 -15.098 -16.157 1.00 79.62 415 ALA A CA 1
ATOM 3186 C C . ALA A 1 415 ? 25.803 -15.865 -17.486 1.00 79.62 415 ALA A C 1
ATOM 3188 O O . ALA A 1 415 ? 25.053 -15.527 -18.406 1.00 79.62 415 ALA A O 1
ATOM 3189 N N . LYS A 1 416 ? 26.604 -16.931 -17.590 1.00 76.75 416 LYS A N 1
ATOM 3190 C CA . LYS A 1 416 ? 26.464 -17.891 -18.690 1.00 76.75 416 LYS A CA 1
ATOM 3191 C C . LYS A 1 416 ? 25.293 -18.814 -18.382 1.00 76.75 416 LYS A C 1
ATOM 3193 O O . LYS A 1 416 ? 25.360 -19.612 -17.450 1.00 76.75 416 LYS A O 1
ATOM 3198 N N . PHE A 1 417 ? 24.231 -18.724 -19.176 1.00 77.44 417 PHE A N 1
ATOM 3199 C CA . PHE A 1 417 ? 23.149 -19.698 -19.107 1.00 77.44 417 PHE A CA 1
ATOM 3200 C C . PHE A 1 417 ? 23.610 -21.004 -19.771 1.00 77.44 417 PHE A C 1
ATOM 3202 O O . PHE A 1 417 ? 24.181 -20.962 -20.866 1.00 77.44 417 PHE A O 1
ATOM 3209 N N . PRO A 1 418 ? 23.385 -22.168 -19.140 1.00 65.56 418 PRO A N 1
ATOM 3210 C CA . PRO A 1 418 ? 23.785 -23.447 -19.710 1.00 65.56 418 PRO A CA 1
ATOM 3211 C C . PRO A 1 418 ? 23.136 -23.643 -21.088 1.00 65.56 418 PRO A C 1
ATOM 3213 O O . PRO A 1 418 ? 21.929 -23.476 -21.241 1.00 65.56 418 PRO A O 1
ATOM 3216 N N . GLY A 1 419 ? 23.950 -23.983 -22.092 1.00 68.19 419 GLY A N 1
ATOM 3217 C CA . GLY A 1 419 ? 23.510 -24.162 -23.482 1.00 68.19 419 GLY A CA 1
ATOM 3218 C C . GLY A 1 419 ? 23.746 -22.965 -24.412 1.00 68.19 419 GLY A C 1
ATOM 3219 O O . GLY A 1 419 ? 23.453 -23.077 -25.598 1.00 68.19 419 GLY A O 1
ATOM 3220 N N . GLN A 1 420 ? 24.299 -21.847 -23.924 1.00 62.91 420 GLN A N 1
ATOM 3221 C CA . GLN A 1 420 ? 24.854 -20.795 -24.786 1.00 62.91 420 GLN A CA 1
ATOM 3222 C C . GLN A 1 420 ? 26.367 -20.992 -24.954 1.00 62.91 420 GLN A C 1
ATOM 3224 O O . GLN A 1 420 ? 27.104 -20.966 -23.966 1.00 62.91 420 GLN A O 1
ATOM 3229 N N . GLY A 1 421 ? 26.791 -21.245 -26.198 1.00 45.97 421 GLY A N 1
ATOM 3230 C CA . GLY A 1 421 ? 28.198 -21.294 -26.618 1.00 45.97 421 GLY A CA 1
ATOM 3231 C C . GLY A 1 421 ? 28.825 -19.916 -26.747 1.00 45.97 421 GLY A C 1
ATOM 3232 O O . GLY A 1 421 ? 28.070 -18.958 -27.040 1.00 45.97 421 GLY A O 1
#

Organism: Klebsormidium nitens (NCBI:txid105231)

Radius of gyration: 30.8 Å; chains: 1; bounding box: 70×80×78 Å

Sequence (421 aa):
MDPNKLREFISARCV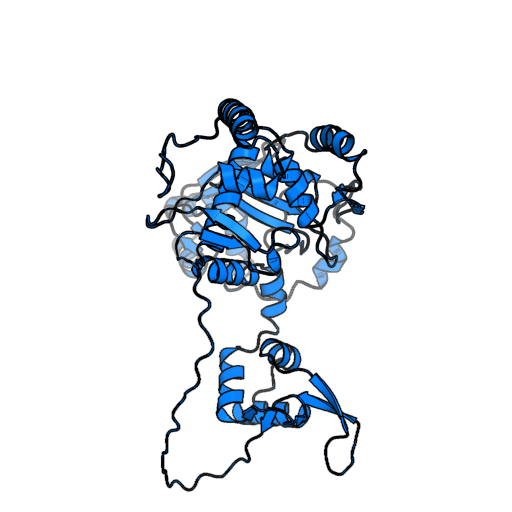TGEGLVVSRREIRDALLAWNGGEKVPRGLPEAMKEAGYALASRSYGSDKTMTGVYLGVAISATQQGTKRVEEVLDAVIDRAEVASGPLPPGAVVCMPEVLIFDAENHSFRIRKTNDKPTKVSILDLISTVTGTSNPRKTWHDLSGRFSNSDELHHSSYQFAGQGQQQTPVVDARGAVKIINHLSGPRAAMFRNTCADIVVRFAEGDESLVNEIRKNRDMDPFRTVLNTQALMDSDKLRAFVSARCDAGEGLLVARRELRDAFQVWQGGEPVPKGFPEAMEGAGYAIATRAYGPNRKSTGVYVGLCLRPVVESTTEVVNETPSLENVGAVVSTQPRDLVLDNDLFGEFRGARIRKTTDVPPKISIIDLIAVVTGALNPRKTWHDLSKRFEEEAIPVGNDFAKFPGQG

pLDDT: mean 79.6, std 19.83, range [25.67, 97.81]

Secondary structure (DSSP, 8-state):
--HHHHHHHHHHHEEEEEEEEEEHHHHHHHHHHHTTTPPPPTTHHHHHHHTT--EEEEEETTTTEEEEEEEEEEE--TT--STTSHHHHHHHTTT--S---PPPTT------SEEEEEETTEEEEEEB-S-SS-EEEHHHHHHHHH--S-HHHHHHHHHHHHTT-TT---EEE--SSTTPPPEEEEEHHHHHHHHHH--SHHHHHHHHHHHHHHHHHHTT-HHHHHHHHHHHH--HHHHHHHHTT---HHHHHHHHHHHEEEEEEEEEEHHHHHHHHHHHTTTPPPPTTHHHHHHHTT--EEEEEETTTTEEEEEEEEEEEPP-------------------------TTEEE--SGGGGGGTT-EEEB-SSSSPPB-HHHHHHHHH--S-HHHHHHHHHHHHHHTTPPPP------TT--